Protein AF-0000000072194974 (afdb_homodimer)

Structure (mmCIF, N/CA/C/O backbone):
data_AF-0000000072194974-model_v1
#
loop_
_entity.id
_entity.type
_entity.pdbx_description
1 polymer 'DNA-binding response regulator'
#
loop_
_atom_site.group_PDB
_atom_site.id
_atom_site.type_symbol
_atom_site.label_atom_id
_atom_site.label_alt_id
_atom_site.label_comp_id
_atom_site.label_asym_id
_atom_site.label_entity_id
_atom_site.label_seq_id
_atom_site.pdbx_PDB_ins_code
_atom_site.Cartn_x
_atom_site.Cartn_y
_atom_site.Cartn_z
_atom_site.occupancy
_atom_site.B_iso_or_equiv
_atom_site.auth_seq_id
_atom_site.auth_comp_id
_atom_site.auth_asym_id
_atom_site.auth_atom_id
_atom_site.pdbx_PDB_model_num
ATOM 1 N N . MET A 1 1 ? 20.5 -13.117 0.712 1 22.41 1 MET A N 1
ATOM 2 C CA . MET A 1 1 ? 19.344 -14.008 0.724 1 22.41 1 MET A CA 1
ATOM 3 C C . MET A 1 1 ? 18.344 -13.586 1.796 1 22.41 1 MET A C 1
ATOM 5 O O . MET A 1 1 ? 18.609 -13.719 2.99 1 22.41 1 MET A O 1
ATOM 9 N N . SER A 1 2 ? 17.797 -12.367 1.697 1 29.44 2 SER A N 1
ATOM 10 C CA . SER A 1 2 ? 17.031 -11.672 2.727 1 29.44 2 SER A CA 1
ATOM 11 C C . SER A 1 2 ? 15.977 -12.594 3.34 1 29.44 2 SER A C 1
ATOM 13 O O . SER A 1 2 ? 15.008 -12.969 2.674 1 29.44 2 SER A O 1
ATOM 15 N N . ILE A 1 3 ? 16.422 -13.438 4.211 1 28.09 3 ILE A N 1
ATOM 16 C CA . ILE A 1 3 ? 15.602 -14.414 4.926 1 28.09 3 ILE A CA 1
ATOM 17 C C . ILE A 1 3 ? 14.445 -13.703 5.625 1 28.09 3 ILE A C 1
ATOM 19 O O . ILE A 1 3 ? 14.656 -12.906 6.539 1 28.09 3 ILE A O 1
ATOM 23 N N . ILE A 1 4 ? 13.453 -13.227 4.945 1 37.66 4 ILE A N 1
ATOM 24 C CA . ILE A 1 4 ? 12.219 -12.844 5.621 1 37.66 4 ILE A CA 1
ATOM 25 C C . ILE A 1 4 ? 11.906 -13.844 6.734 1 37.66 4 ILE A C 1
ATOM 27 O O . ILE A 1 4 ? 11.734 -15.039 6.477 1 37.66 4 ILE A O 1
ATOM 31 N N . THR A 1 5 ? 12.453 -13.742 7.793 1 41.94 5 THR A N 1
ATOM 32 C CA . THR A 1 5 ? 12.07 -14.609 8.906 1 41.94 5 THR A CA 1
ATOM 33 C C . THR A 1 5 ? 10.555 -14.797 8.953 1 41.94 5 THR A C 1
ATOM 35 O O . THR A 1 5 ? 9.812 -13.82 9.047 1 41.94 5 THR A O 1
ATOM 38 N N . SER A 1 6 ? 10.047 -15.781 8.195 1 52.16 6 SER A N 1
ATOM 39 C CA . SER A 1 6 ? 8.758 -16.438 8.031 1 52.16 6 SER A CA 1
ATOM 40 C C . SER A 1 6 ? 8.023 -16.547 9.367 1 52.16 6 SER A C 1
ATOM 42 O O . SER A 1 6 ? 6.977 -17.188 9.453 1 52.16 6 SER A O 1
ATOM 44 N N . ASN A 1 7 ? 8.469 -15.984 10.461 1 57.88 7 ASN A N 1
ATOM 45 C CA . ASN A 1 7 ? 7.996 -16.422 11.773 1 57.88 7 ASN A CA 1
ATOM 46 C C . ASN A 1 7 ? 6.641 -15.805 12.117 1 57.88 7 ASN A C 1
ATOM 48 O O . ASN A 1 7 ? 5.988 -16.234 13.07 1 57.88 7 ASN A O 1
ATOM 52 N N . ASN A 1 8 ? 5.973 -15.266 11.102 1 79 8 ASN A N 1
ATOM 53 C CA . ASN A 1 8 ? 4.723 -14.758 11.664 1 79 8 ASN A CA 1
ATOM 54 C C . ASN A 1 8 ? 3.59 -14.812 10.641 1 79 8 ASN A C 1
ATOM 56 O O . ASN A 1 8 ? 2.66 -14.008 10.703 1 79 8 ASN A O 1
ATOM 60 N N . ILE A 1 9 ? 3.686 -15.906 9.828 1 90.94 9 ILE A N 1
ATOM 61 C CA . ILE A 1 9 ? 2.609 -16.031 8.852 1 90.94 9 ILE A CA 1
ATOM 62 C C . ILE A 1 9 ? 1.551 -17 9.375 1 90.94 9 ILE A C 1
ATOM 64 O O . ILE A 1 9 ? 1.873 -18.109 9.805 1 90.94 9 ILE A O 1
ATOM 68 N N . THR A 1 10 ? 0.331 -16.609 9.438 1 94 10 THR A N 1
ATOM 69 C CA . THR A 1 10 ? -0.804 -17.453 9.773 1 94 10 THR A CA 1
ATOM 70 C C . THR A 1 10 ? -1.493 -17.969 8.516 1 94 10 THR A C 1
ATOM 72 O O . THR A 1 10 ? -1.952 -17.172 7.688 1 94 10 THR A O 1
ATOM 75 N N . VAL A 1 11 ? -1.578 -19.312 8.414 1 96.56 11 VAL A N 1
ATOM 76 C CA . VAL A 1 11 ? -2.172 -19.938 7.238 1 96.56 11 VAL A CA 1
ATOM 77 C C . VAL A 1 11 ? -3.436 -20.703 7.637 1 96.56 11 VAL A C 1
ATOM 79 O O . VAL A 1 11 ? -3.418 -21.484 8.586 1 96.56 11 VAL A O 1
ATOM 82 N N . LEU A 1 12 ? -4.527 -20.375 6.953 1 96.69 12 LEU A N 1
ATOM 83 C CA . LEU A 1 12 ? -5.734 -21.188 7.09 1 96.69 12 LEU A CA 1
ATOM 84 C C . LEU A 1 12 ? -5.809 -22.25 5.992 1 96.69 12 LEU A C 1
ATOM 86 O O . LEU A 1 12 ? -5.855 -21.906 4.805 1 96.69 12 LEU A O 1
ATOM 90 N N . VAL A 1 13 ? -5.75 -23.484 6.418 1 95.88 13 VAL A N 1
ATOM 91 C CA . VAL A 1 13 ? -5.848 -24.594 5.48 1 95.88 13 VAL A CA 1
ATOM 92 C C . VAL A 1 13 ? -7.258 -25.188 5.516 1 95.88 13 VAL A C 1
ATOM 94 O O . VAL A 1 13 ? -7.719 -25.641 6.562 1 95.88 13 VAL A O 1
ATOM 97 N N . VAL A 1 14 ? -7.91 -25.141 4.344 1 96.06 14 VAL A N 1
ATOM 98 C CA . VAL A 1 14 ? -9.273 -25.641 4.227 1 96.06 14 VAL A CA 1
ATOM 99 C C . VAL A 1 14 ? -9.297 -26.875 3.328 1 96.06 14 VAL A C 1
ATOM 101 O O . VAL A 1 14 ? -9.117 -26.766 2.111 1 96.06 14 VAL A O 1
ATOM 104 N N . ASP A 1 15 ? -9.508 -27.969 3.877 1 94 15 ASP A N 1
ATOM 105 C CA . ASP A 1 15 ? -9.492 -29.25 3.184 1 94 15 ASP A CA 1
ATOM 106 C C . ASP A 1 15 ? -10.312 -30.297 3.941 1 94 15 ASP A C 1
ATOM 108 O O . ASP A 1 15 ? -10.164 -30.453 5.156 1 94 15 ASP A O 1
ATOM 112 N N . ASP A 1 16 ? -11.102 -31.016 3.219 1 91.5 16 ASP A N 1
ATOM 113 C CA . ASP A 1 16 ? -11.969 -31.969 3.908 1 91.5 16 ASP A CA 1
ATOM 114 C C . ASP A 1 16 ? -11.258 -33.312 4.125 1 91.5 16 ASP A C 1
ATOM 116 O O . ASP A 1 16 ? -11.789 -34.188 4.793 1 91.5 16 ASP A O 1
ATOM 120 N N . SER A 1 17 ? -10.078 -33.5 3.539 1 88.38 17 SER A N 1
ATOM 121 C CA . SER A 1 17 ? -9.32 -34.75 3.699 1 88.38 17 SER A CA 1
ATOM 122 C C . SER A 1 17 ? -8.242 -34.594 4.766 1 88.38 17 SER A C 1
ATOM 124 O O . SER A 1 17 ? -7.258 -33.875 4.566 1 88.38 17 SER A O 1
ATOM 126 N N . PRO A 1 18 ? -8.266 -35.312 5.809 1 79.19 18 PRO A N 1
ATOM 127 C CA . PRO A 1 18 ? -7.262 -35.25 6.875 1 79.19 18 PRO A CA 1
ATOM 128 C C . PRO A 1 18 ? -5.859 -35.594 6.395 1 79.19 18 PRO A C 1
ATOM 130 O O . PRO A 1 18 ? -4.871 -35.062 6.906 1 79.19 18 PRO A O 1
ATOM 133 N N . GLU A 1 19 ? -5.766 -36.5 5.449 1 79.19 19 GLU A N 1
ATOM 134 C CA . GLU A 1 19 ? -4.465 -36.938 4.953 1 79.19 19 GLU A CA 1
ATOM 135 C C . GLU A 1 19 ? -3.711 -35.812 4.281 1 79.19 19 GLU A C 1
ATOM 137 O O . GLU A 1 19 ? -2.506 -35.656 4.484 1 79.19 19 GLU A O 1
ATOM 142 N N . SER A 1 20 ? -4.414 -35.094 3.463 1 77.25 20 SER A N 1
ATOM 143 C CA . SER A 1 20 ? -3.816 -33.938 2.793 1 77.25 20 SER A CA 1
ATOM 144 C C . SER A 1 20 ? -3.309 -32.938 3.803 1 77.25 20 SER A C 1
ATOM 146 O O . SER A 1 20 ? -2.24 -32.344 3.615 1 77.25 20 SER A O 1
ATOM 148 N N . LEU A 1 21 ? -3.898 -32.875 4.859 1 76 21 LEU A N 1
ATOM 149 C CA . LEU A 1 21 ? -3.629 -31.875 5.895 1 76 21 LEU A CA 1
ATOM 150 C C . LEU A 1 21 ? -2.379 -32.25 6.684 1 76 21 LEU A C 1
ATOM 152 O O . LEU A 1 21 ? -1.576 -31.375 7.023 1 76 21 LEU A O 1
ATOM 156 N N . SER A 1 22 ? -2.186 -33.5 6.844 1 81.19 22 SER A N 1
ATOM 157 C CA . SER A 1 22 ? -1.102 -33.969 7.711 1 81.19 22 SER A CA 1
ATOM 158 C C . SER A 1 22 ? 0.26 -33.656 7.098 1 81.19 22 SER A C 1
ATOM 160 O O . SER A 1 22 ? 1.145 -33.125 7.77 1 81.19 22 SER A O 1
ATOM 162 N N . MET A 1 23 ? 0.432 -34 5.805 1 81.88 23 MET A N 1
ATOM 163 C CA . MET A 1 23 ? 1.71 -33.812 5.133 1 81.88 23 MET A CA 1
ATOM 164 C C . MET A 1 23 ? 2.039 -32.312 5.039 1 81.88 23 MET A C 1
ATOM 166 O O . MET A 1 23 ? 3.162 -31.906 5.336 1 81.88 23 MET A O 1
ATOM 170 N N . LEU A 1 24 ? 1.142 -31.547 4.738 1 87.31 24 LEU A N 1
ATOM 171 C CA . LEU A 1 24 ? 1.344 -30.109 4.586 1 87.31 24 LEU A CA 1
ATOM 172 C C . LEU A 1 24 ? 1.593 -29.453 5.941 1 87.31 24 LEU A C 1
ATOM 174 O O . LEU A 1 24 ? 2.455 -28.578 6.062 1 87.31 24 LEU A O 1
ATOM 178 N N . ASN A 1 25 ? 0.87 -29.938 6.93 1 86.44 25 ASN A N 1
ATOM 179 C CA . ASN A 1 25 ? 0.972 -29.375 8.273 1 86.44 25 ASN A CA 1
ATOM 180 C C . ASN A 1 25 ? 2.383 -29.531 8.836 1 86.44 25 ASN A C 1
ATOM 182 O O . ASN A 1 25 ? 2.916 -28.594 9.438 1 86.44 25 ASN A O 1
ATOM 186 N N . ALA A 1 26 ? 2.986 -30.641 8.617 1 87.69 26 ALA A N 1
ATOM 187 C CA . ALA A 1 26 ? 4.336 -30.875 9.117 1 87.69 26 ALA A CA 1
ATOM 188 C C . ALA A 1 26 ? 5.332 -29.906 8.5 1 87.69 26 ALA A C 1
ATOM 190 O O . ALA A 1 26 ? 6.145 -29.297 9.211 1 87.69 26 ALA A O 1
ATOM 191 N N . THR A 1 27 ? 5.234 -29.75 7.234 1 90.69 27 THR A N 1
ATOM 192 C CA . THR A 1 27 ? 6.137 -28.859 6.508 1 90.69 27 THR A CA 1
ATOM 193 C C . THR A 1 27 ? 5.941 -27.406 6.941 1 90.69 27 THR A C 1
ATOM 195 O O . THR A 1 27 ? 6.91 -26.688 7.191 1 90.69 27 THR A O 1
ATOM 198 N N . LEU A 1 28 ? 4.719 -26.969 7.102 1 92.81 28 LEU A N 1
ATOM 199 C CA . LEU A 1 28 ? 4.402 -25.594 7.445 1 92.81 28 LEU A CA 1
ATOM 200 C C . LEU A 1 28 ? 4.82 -25.281 8.883 1 92.81 28 LEU A C 1
ATOM 202 O O . LEU A 1 28 ? 5.375 -24.219 9.148 1 92.81 28 LEU A O 1
ATOM 206 N N . ASN A 1 29 ? 4.617 -26.219 9.742 1 89.75 29 ASN A N 1
ATOM 207 C CA . ASN A 1 29 ? 5.02 -26.047 11.133 1 89.75 29 ASN A CA 1
ATOM 208 C C . ASN A 1 29 ? 6.539 -25.969 11.273 1 89.75 29 ASN A C 1
ATOM 210 O O . ASN A 1 29 ? 7.055 -25.141 12.031 1 89.75 29 ASN A O 1
ATOM 214 N N . GLN A 1 30 ? 7.16 -26.781 10.586 1 91.31 30 GLN A N 1
ATOM 215 C CA . GLN A 1 30 ? 8.617 -26.781 10.625 1 91.31 30 GLN A CA 1
ATOM 216 C C . GLN A 1 30 ? 9.188 -25.453 10.125 1 91.31 30 GLN A C 1
ATOM 218 O O . GLN A 1 30 ? 10.234 -25.016 10.586 1 91.31 30 GLN A O 1
ATOM 223 N N . ALA A 1 31 ? 8.453 -24.875 9.227 1 91.94 31 ALA A N 1
ATOM 224 C CA . ALA A 1 31 ? 8.898 -23.594 8.656 1 91.94 31 ALA A CA 1
ATOM 225 C C . ALA A 1 31 ? 8.539 -22.438 9.578 1 91.94 31 ALA A C 1
ATOM 227 O O . ALA A 1 31 ? 8.844 -21.281 9.273 1 91.94 31 ALA A O 1
ATOM 228 N N . GLY A 1 32 ? 7.844 -22.688 10.672 1 91.44 32 GLY A N 1
ATOM 229 C CA . GLY A 1 32 ? 7.555 -21.672 11.672 1 91.44 32 GLY A CA 1
ATOM 230 C C . GLY A 1 32 ? 6.238 -20.953 11.43 1 91.44 32 GLY A C 1
ATOM 231 O O . GLY A 1 32 ? 5.988 -19.906 12.023 1 91.44 32 GLY A O 1
ATOM 232 N N . LEU A 1 33 ? 5.391 -21.453 10.602 1 93.75 33 LEU A N 1
ATOM 233 C CA . LEU A 1 33 ? 4.098 -20.844 10.328 1 93.75 33 LEU A CA 1
ATOM 234 C C . LEU A 1 33 ? 3.045 -21.328 11.32 1 93.75 33 LEU A C 1
ATOM 236 O O . LEU A 1 33 ? 3.16 -22.438 11.859 1 93.75 33 LEU A O 1
ATOM 240 N N . THR A 1 34 ? 2.125 -20.469 11.633 1 93.25 34 THR A N 1
ATOM 241 C CA . THR A 1 34 ? 0.949 -20.859 12.391 1 93.25 34 THR A CA 1
ATOM 242 C C . THR A 1 34 ? -0.146 -21.391 11.469 1 93.25 34 THR A C 1
ATOM 244 O O . THR A 1 34 ? -0.562 -20.688 10.539 1 93.25 34 THR A O 1
ATOM 247 N N . VAL A 1 35 ? -0.602 -22.625 11.805 1 94.5 35 VAL A N 1
ATOM 248 C CA . VAL A 1 35 ? -1.541 -23.25 10.891 1 94.5 35 VAL A CA 1
ATOM 249 C C . VAL A 1 35 ? -2.9 -23.406 11.562 1 94.5 35 VAL A C 1
ATOM 251 O O . VAL A 1 35 ? -2.994 -23.969 12.664 1 94.5 35 VAL A O 1
ATOM 254 N N . LEU A 1 36 ? -3.902 -22.844 10.914 1 94.5 36 LEU A N 1
ATOM 255 C CA . LEU A 1 36 ? -5.297 -23.109 11.25 1 94.5 36 LEU A CA 1
ATOM 256 C C . LEU A 1 36 ? -5.93 -24.078 10.266 1 94.5 36 LEU A C 1
ATOM 258 O O . LEU A 1 36 ? -5.637 -24.031 9.07 1 94.5 36 LEU A O 1
ATOM 262 N N . VAL A 1 37 ? -6.805 -24.906 10.812 1 94 37 VAL A N 1
ATOM 263 C CA . VAL A 1 37 ? -7.371 -25.938 9.953 1 94 37 VAL A CA 1
ATOM 264 C C . VAL A 1 37 ? -8.898 -25.844 9.969 1 94 37 VAL A C 1
ATOM 266 O O . VAL A 1 37 ? -9.5 -25.656 11.023 1 94 37 VAL A O 1
ATOM 269 N N . ALA A 1 38 ? -9.445 -25.891 8.812 1 94.5 38 ALA A N 1
ATOM 270 C CA . ALA A 1 38 ? -10.891 -26.047 8.609 1 94.5 38 ALA A CA 1
ATOM 271 C C . ALA A 1 38 ? -11.203 -27.25 7.742 1 94.5 38 ALA A C 1
ATOM 273 O O . ALA A 1 38 ? -10.555 -27.469 6.711 1 94.5 38 ALA A O 1
ATOM 274 N N . LEU A 1 39 ? -12.258 -27.984 8.07 1 94 39 LEU A N 1
ATOM 275 C CA . LEU A 1 39 ? -12.562 -29.219 7.375 1 94 39 LEU A CA 1
ATOM 276 C C . LEU A 1 39 ? -13.617 -29 6.297 1 94 39 LEU A C 1
ATOM 278 O O . LEU A 1 39 ? -13.938 -29.922 5.539 1 94 39 LEU A O 1
ATOM 282 N N . ASN A 1 40 ? -14.164 -27.875 6.246 1 95 40 ASN A N 1
ATOM 283 C CA . ASN A 1 40 ? -15.117 -27.484 5.207 1 95 40 ASN A CA 1
ATOM 284 C C . ASN A 1 40 ? -15.234 -25.969 5.078 1 95 40 ASN A C 1
ATOM 286 O O . ASN A 1 40 ? -14.648 -25.234 5.867 1 95 40 ASN A O 1
ATOM 290 N N . GLY A 1 41 ? -15.953 -25.531 4.059 1 96.31 41 GLY A N 1
ATOM 291 C CA . GLY A 1 41 ? -16.094 -24.125 3.771 1 96.31 41 GLY A CA 1
ATOM 292 C C . GLY A 1 41 ? -16.766 -23.344 4.891 1 96.31 41 GLY A C 1
ATOM 293 O O . GLY A 1 41 ? -16.359 -22.234 5.211 1 96.31 41 GLY A O 1
ATOM 294 N N . VAL A 1 42 ? -17.75 -23.953 5.508 1 96.31 42 VAL A N 1
ATOM 295 C CA . VAL A 1 42 ? -18.5 -23.297 6.566 1 96.31 42 VAL A CA 1
ATOM 296 C C . VAL A 1 42 ? -17.594 -23.047 7.77 1 96.31 42 VAL A C 1
ATOM 298 O O . VAL A 1 42 ? -17.609 -21.953 8.344 1 96.31 42 VAL A O 1
ATOM 301 N N . GLN A 1 43 ? -16.844 -23.969 8.109 1 95.75 43 GLN A N 1
ATOM 302 C CA . GLN A 1 43 ? -15.906 -23.812 9.211 1 95.75 43 GLN A CA 1
ATOM 303 C C . GLN A 1 43 ? -14.891 -22.719 8.914 1 95.75 43 GLN A C 1
ATOM 305 O O . GLN A 1 43 ? -14.531 -21.938 9.797 1 95.75 43 GLN A O 1
ATOM 310 N N . ALA A 1 44 ? -14.422 -22.719 7.68 1 97.06 44 ALA A N 1
ATOM 311 C CA . ALA A 1 44 ? -13.477 -21.688 7.262 1 97.06 44 ALA A CA 1
ATOM 312 C C . ALA A 1 44 ? -14.062 -20.297 7.453 1 97.06 44 ALA A C 1
ATOM 314 O O . ALA A 1 44 ? -13.398 -19.406 7.988 1 97.06 44 ALA A O 1
ATOM 315 N N . LEU A 1 45 ? -15.312 -20.094 7.07 1 96.31 45 LEU A N 1
ATOM 316 C CA . LEU A 1 45 ? -15.992 -18.812 7.18 1 96.31 45 LEU A CA 1
ATOM 317 C C . LEU A 1 45 ? -16.156 -18.406 8.641 1 96.31 45 LEU A C 1
ATOM 319 O O . LEU A 1 45 ? -16.047 -17.234 8.984 1 96.31 45 LEU A O 1
ATOM 323 N N . THR A 1 46 ? -16.359 -19.391 9.492 1 95.94 46 THR A N 1
ATOM 324 C CA . THR A 1 46 ? -16.5 -19.125 10.914 1 95.94 46 THR A CA 1
ATOM 325 C C . THR A 1 46 ? -15.172 -18.688 11.516 1 95.94 46 THR A C 1
ATOM 327 O O . THR A 1 46 ? -15.125 -17.75 12.312 1 95.94 46 THR A O 1
ATOM 330 N N . ILE A 1 47 ? -14.125 -19.297 11.102 1 95.75 47 ILE A N 1
ATOM 331 C CA . ILE A 1 47 ? -12.797 -19.031 11.633 1 95.75 47 ILE A CA 1
ATOM 332 C C . ILE A 1 47 ? -12.383 -17.609 11.266 1 95.75 47 ILE A C 1
ATOM 334 O O . ILE A 1 47 ? -11.859 -16.859 12.102 1 95.75 47 ILE A O 1
ATOM 338 N N . VAL A 1 48 ? -12.656 -17.141 10.055 1 93.94 48 VAL A N 1
ATOM 339 C CA . VAL A 1 48 ? -12.148 -15.875 9.562 1 93.94 48 VAL A CA 1
ATOM 340 C C . VAL A 1 48 ? -12.922 -14.719 10.195 1 93.94 48 VAL A C 1
ATOM 342 O O . VAL A 1 48 ? -12.508 -13.562 10.117 1 93.94 48 VAL A O 1
ATOM 345 N N . GLU A 1 49 ? -14.031 -14.992 10.773 1 87.31 49 GLU A N 1
ATOM 346 C CA . GLU A 1 49 ? -14.766 -13.992 11.539 1 87.31 49 GLU A CA 1
ATOM 347 C C . GLU A 1 49 ? -14.016 -13.617 12.812 1 87.31 49 GLU A C 1
ATOM 349 O O . GLU A 1 49 ? -14.18 -12.516 13.344 1 87.31 49 GLU A O 1
ATOM 354 N N . LYS A 1 50 ? -13.188 -14.508 13.258 1 89.25 50 LYS A N 1
ATOM 355 C CA . LYS A 1 50 ? -12.508 -14.312 14.531 1 89.25 50 LYS A CA 1
ATOM 356 C C . LYS A 1 50 ? -11.031 -14 14.328 1 89.25 50 LYS A C 1
ATOM 358 O O . LYS A 1 50 ? -10.422 -13.281 15.125 1 89.25 50 LYS A O 1
ATOM 363 N N . VAL A 1 51 ? -10.461 -14.625 13.32 1 89.81 51 VAL A N 1
ATOM 364 C CA . VAL A 1 51 ? -9.031 -14.484 13.062 1 89.81 51 VAL A CA 1
ATOM 365 C C . VAL A 1 51 ? -8.797 -14.148 11.594 1 89.81 51 VAL A C 1
ATOM 367 O O . VAL A 1 51 ? -9.43 -14.734 10.711 1 89.81 51 VAL A O 1
ATOM 370 N N . GLN A 1 52 ? -7.953 -13.25 11.375 1 88.25 52 GLN A N 1
ATOM 371 C CA . GLN A 1 52 ? -7.598 -12.914 10 1 88.25 52 GLN A CA 1
ATOM 372 C C . GLN A 1 52 ? -6.305 -13.609 9.586 1 88.25 52 GLN A C 1
ATOM 374 O O . GLN A 1 52 ? -5.211 -13.188 9.977 1 88.25 52 GLN A O 1
ATOM 379 N N . PRO A 1 53 ? -6.402 -14.617 8.773 1 95.06 53 PRO A N 1
ATOM 380 C CA . PRO A 1 53 ? -5.176 -15.266 8.305 1 95.06 53 PRO A CA 1
ATOM 381 C C . PRO A 1 53 ? -4.426 -14.43 7.273 1 95.06 53 PRO A C 1
ATOM 383 O O . PRO A 1 53 ? -5.012 -13.547 6.645 1 95.06 53 PRO A O 1
ATOM 386 N N . ASP A 1 54 ? -3.146 -14.75 7.078 1 93.31 54 ASP A N 1
ATOM 387 C CA . ASP A 1 54 ? -2.33 -14.062 6.082 1 93.31 54 ASP A CA 1
ATOM 388 C C . ASP A 1 54 ? -2.543 -14.656 4.691 1 93.31 54 ASP A C 1
ATOM 390 O O . ASP A 1 54 ? -2.398 -13.961 3.686 1 93.31 54 ASP A O 1
ATOM 394 N N . VAL A 1 55 ? -2.809 -15.914 4.699 1 96.75 55 VAL A N 1
ATOM 395 C CA . VAL A 1 55 ? -3.031 -16.641 3.457 1 96.75 55 VAL A CA 1
ATOM 396 C C . VAL A 1 55 ? -3.961 -17.828 3.711 1 96.75 55 VAL A C 1
ATOM 398 O O . VAL A 1 55 ? -3.99 -18.375 4.816 1 96.75 55 VAL A O 1
ATOM 401 N N . ILE A 1 56 ? -4.738 -18.156 2.68 1 97.62 56 ILE A N 1
ATOM 402 C CA . ILE A 1 56 ? -5.66 -19.281 2.787 1 97.62 56 ILE A CA 1
ATOM 403 C C . ILE A 1 56 ? -5.34 -20.312 1.712 1 97.62 56 ILE A C 1
ATOM 405 O O . ILE A 1 56 ? -5.203 -19.969 0.534 1 97.62 56 ILE A O 1
ATOM 409 N N . LEU A 1 57 ? -5.125 -21.562 2.123 1 97.06 57 LEU A N 1
ATOM 410 C CA . LEU A 1 57 ? -5.09 -22.703 1.219 1 97.06 57 LEU A CA 1
ATOM 411 C C . LEU A 1 57 ? -6.457 -23.375 1.146 1 97.06 57 LEU A C 1
ATOM 413 O O . LEU A 1 57 ? -7 -23.797 2.17 1 97.06 57 LEU A O 1
ATOM 417 N N . LEU A 1 58 ? -6.941 -23.5 -0.071 1 97.5 58 LEU A N 1
ATOM 418 C CA . LEU A 1 58 ? -8.344 -23.891 -0.2 1 97.5 58 LEU A CA 1
ATOM 419 C C . LEU A 1 58 ? -8.492 -25.031 -1.201 1 97.5 58 LEU A C 1
ATOM 421 O O . LEU A 1 58 ? -8.125 -24.891 -2.371 1 97.5 58 LEU A O 1
ATOM 425 N N . ASP A 1 59 ? -9.023 -26.141 -0.787 1 96.38 59 ASP A N 1
ATOM 426 C CA . ASP A 1 59 ? -9.406 -27.219 -1.696 1 96.38 59 ASP A CA 1
ATOM 427 C C . ASP A 1 59 ? -10.664 -26.859 -2.48 1 96.38 59 ASP A C 1
ATOM 429 O O . ASP A 1 59 ? -11.57 -26.203 -1.949 1 96.38 59 ASP A O 1
ATOM 433 N N . ALA A 1 60 ? -10.719 -27.359 -3.686 1 95.75 60 ALA A N 1
ATOM 434 C CA . ALA A 1 60 ? -11.859 -27.031 -4.543 1 95.75 60 ALA A CA 1
ATOM 435 C C . ALA A 1 60 ? -13.008 -28.016 -4.312 1 95.75 60 ALA A C 1
ATOM 437 O O . ALA A 1 60 ? -14.18 -27.641 -4.43 1 95.75 60 ALA A O 1
ATOM 438 N N . ILE A 1 61 ? -12.625 -29.25 -4.074 1 94.69 61 ILE A N 1
ATOM 439 C CA . ILE A 1 61 ? -13.633 -30.297 -3.945 1 94.69 61 ILE A CA 1
ATOM 440 C C . ILE A 1 61 ? -13.914 -30.562 -2.469 1 94.69 61 ILE A C 1
ATOM 442 O O . ILE A 1 61 ? -13.125 -31.203 -1.785 1 94.69 61 ILE A O 1
ATOM 446 N N . MET A 1 62 ? -14.977 -30.047 -1.969 1 93.81 62 MET A N 1
ATOM 447 C CA . MET A 1 62 ? -15.453 -30.25 -0.603 1 93.81 62 MET A CA 1
ATOM 448 C C . MET A 1 62 ? -16.969 -30.438 -0.571 1 93.81 62 MET A C 1
ATOM 450 O O . MET A 1 62 ? -17.672 -29.906 -1.426 1 93.81 62 MET A O 1
ATOM 454 N N . PRO A 1 63 ? -17.438 -31.188 0.375 1 91.12 63 PRO A N 1
ATOM 455 C CA . PRO A 1 63 ? -18.875 -31.406 0.47 1 91.12 63 PRO A CA 1
ATOM 456 C C . PRO A 1 63 ? -19.641 -30.141 0.889 1 91.12 63 PRO A C 1
ATOM 458 O O . PRO A 1 63 ? -19.062 -29.25 1.512 1 91.12 63 PRO A O 1
ATOM 461 N N . GLU A 1 64 ? -21 -30.031 0.507 1 90.44 64 GLU A N 1
ATOM 462 C CA . GLU A 1 64 ? -21.953 -28.984 0.874 1 90.44 64 GLU A CA 1
ATOM 463 C C . GLU A 1 64 ? -21.625 -27.672 0.151 1 90.44 64 GLU A C 1
ATOM 465 O O . GLU A 1 64 ? -22.328 -27.281 -0.779 1 90.44 64 GLU A O 1
ATOM 470 N N . MET A 1 65 ? -20.469 -27.078 0.542 1 93.81 65 MET A N 1
ATOM 471 C CA . MET A 1 65 ? -19.969 -25.875 -0.11 1 93.81 65 MET A CA 1
ATOM 472 C C . MET A 1 65 ? -18.578 -26.109 -0.702 1 93.81 65 MET A C 1
ATOM 474 O O . MET A 1 65 ? -17.625 -26.359 0.032 1 93.81 65 MET A O 1
ATOM 478 N N . ASP A 1 66 ? -18.578 -25.984 -1.994 1 95.38 66 ASP A N 1
ATOM 479 C CA . ASP A 1 66 ? -17.312 -26.328 -2.627 1 95.38 66 ASP A CA 1
ATOM 480 C C . ASP A 1 66 ? -16.297 -25.188 -2.49 1 95.38 66 ASP A C 1
ATOM 482 O O . ASP A 1 66 ? -16.625 -24.125 -1.965 1 95.38 66 ASP A O 1
ATOM 486 N N . GLY A 1 67 ? -15.094 -25.469 -2.916 1 97.06 67 GLY A N 1
ATOM 487 C CA . GLY A 1 67 ? -14.016 -24.5 -2.736 1 97.06 67 GLY A CA 1
ATOM 488 C C . GLY A 1 67 ? -14.242 -23.203 -3.486 1 97.06 67 GLY A C 1
ATOM 489 O O . GLY A 1 67 ? -13.828 -22.141 -3.027 1 97.06 67 GLY A O 1
ATOM 490 N N . PHE A 1 68 ? -14.906 -23.234 -4.633 1 97.75 68 PHE A N 1
ATOM 491 C CA . PHE A 1 68 ? -15.133 -22.047 -5.438 1 97.75 68 PHE A CA 1
ATOM 492 C C . PHE A 1 68 ? -16.141 -21.125 -4.758 1 97.75 68 PHE A C 1
ATOM 494 O O . PHE A 1 68 ? -15.898 -19.922 -4.633 1 97.75 68 PHE A O 1
ATOM 501 N N . ASP A 1 69 ? -17.172 -21.688 -4.305 1 97.12 69 ASP A N 1
ATOM 502 C CA . ASP A 1 69 ? -18.172 -20.922 -3.572 1 97.12 69 ASP A CA 1
ATOM 503 C C . ASP A 1 69 ? -17.594 -20.375 -2.268 1 97.12 69 ASP A C 1
ATOM 505 O O . ASP A 1 69 ? -17.859 -19.234 -1.893 1 97.12 69 ASP A O 1
ATOM 509 N N . THR A 1 70 ? -16.844 -21.234 -1.65 1 97.75 70 THR A N 1
ATOM 510 C CA . THR A 1 70 ? -16.172 -20.797 -0.425 1 97.75 70 THR A CA 1
ATOM 511 C C . THR A 1 70 ? -15.258 -19.609 -0.692 1 97.75 70 THR A C 1
ATOM 513 O O . THR A 1 70 ? -15.25 -18.641 0.074 1 97.75 70 THR A O 1
ATOM 516 N N . CYS A 1 71 ? -14.555 -19.625 -1.763 1 97.69 71 CYS A N 1
ATOM 517 C CA . CYS A 1 71 ? -13.625 -18.578 -2.141 1 97.69 71 CYS A CA 1
ATOM 518 C C . CYS A 1 71 ? -14.352 -17.25 -2.342 1 97.69 71 CYS A C 1
ATOM 520 O O . CYS A 1 71 ? -13.906 -16.203 -1.854 1 97.69 71 CYS A O 1
ATOM 522 N N . ILE A 1 72 ? -15.445 -17.312 -2.998 1 95.75 72 ILE A N 1
ATOM 523 C CA . ILE A 1 72 ? -16.234 -16.125 -3.268 1 95.75 72 ILE A CA 1
ATOM 524 C C . ILE A 1 72 ? -16.656 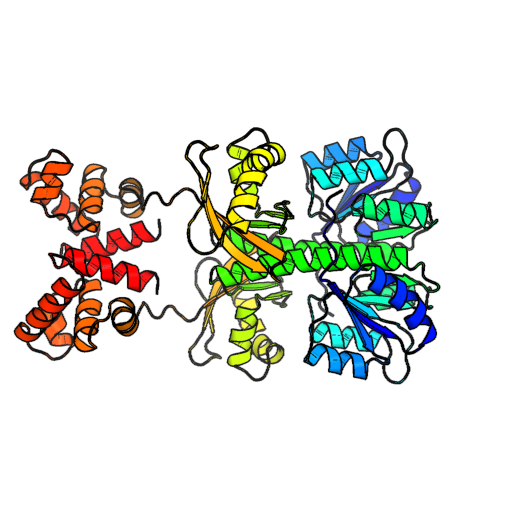-15.477 -1.95 1 95.75 72 ILE A C 1
ATOM 526 O O . ILE A 1 72 ? -16.5 -14.266 -1.771 1 95.75 72 ILE A O 1
ATOM 530 N N . ARG A 1 73 ? -17.078 -16.234 -1.062 1 94.62 73 ARG A N 1
ATOM 531 C CA . ARG A 1 73 ? -17.547 -15.727 0.227 1 94.62 73 ARG A CA 1
ATOM 532 C C . ARG A 1 73 ? -16.375 -15.211 1.064 1 94.62 73 ARG A C 1
ATOM 534 O O . ARG A 1 73 ? -16.5 -14.188 1.741 1 94.62 73 ARG A O 1
ATOM 541 N N . LEU A 1 74 ? -15.305 -15.93 1.047 1 95.06 74 LEU A N 1
ATOM 542 C CA . LEU A 1 74 ? -14.117 -15.516 1.788 1 95.06 74 LEU A CA 1
ATOM 543 C C . LEU A 1 74 ? -13.617 -14.156 1.295 1 95.06 74 LEU A C 1
ATOM 545 O O . LEU A 1 74 ? -13.227 -13.305 2.096 1 95.06 74 LEU A O 1
ATOM 549 N N . LYS A 1 75 ? -13.664 -13.969 -0.02 1 90.69 75 LYS A N 1
ATOM 550 C CA . LYS A 1 75 ? -13.164 -12.742 -0.621 1 90.69 75 LYS A CA 1
ATOM 551 C C . LYS A 1 75 ? -14.055 -11.555 -0.266 1 90.69 75 LYS A C 1
ATOM 553 O O . LYS A 1 75 ? -13.578 -10.414 -0.177 1 90.69 75 LYS A O 1
ATOM 558 N N . GLU A 1 76 ? -15.258 -11.82 -0.025 1 83.31 76 GLU A N 1
ATOM 559 C CA . GLU A 1 76 ? -16.156 -10.773 0.446 1 83.31 76 GLU A CA 1
ATOM 560 C C . GLU A 1 76 ? -15.766 -10.297 1.844 1 83.31 76 GLU A C 1
ATOM 562 O O . GLU A 1 76 ? -15.844 -9.109 2.145 1 83.31 76 GLU A O 1
ATOM 567 N N . LEU A 1 77 ? -15.336 -11.25 2.641 1 82.81 77 LEU A N 1
ATOM 568 C CA . LEU A 1 77 ? -15 -10.961 4.031 1 82.81 77 LEU A CA 1
ATOM 569 C C . LEU A 1 77 ? -13.562 -10.445 4.145 1 82.81 77 LEU A C 1
ATOM 571 O O . LEU A 1 77 ? -13.281 -9.57 4.965 1 82.81 77 LEU A O 1
ATOM 575 N N . LEU A 1 78 ? -12.703 -11.008 3.33 1 86.19 78 LEU A N 1
ATOM 576 C CA . LEU A 1 78 ? -11.273 -10.719 3.357 1 86.19 78 LEU A CA 1
ATOM 577 C C . LEU A 1 78 ? -10.758 -10.391 1.961 1 86.19 78 LEU A C 1
ATOM 579 O O . LEU A 1 78 ? -9.984 -11.156 1.386 1 86.19 78 LEU A O 1
ATOM 583 N N . PRO A 1 79 ? -11.055 -9.195 1.51 1 79.5 79 PRO A N 1
ATOM 584 C CA . PRO A 1 79 ? -10.758 -8.867 0.114 1 79.5 79 PRO A CA 1
ATOM 585 C C . PRO A 1 79 ? -9.258 -8.852 -0.182 1 79.5 79 PRO A C 1
ATOM 587 O O . PRO A 1 79 ? -8.852 -9.109 -1.317 1 79.5 79 PRO A O 1
ATOM 590 N N . SER A 1 80 ? -8.43 -8.656 0.761 1 82.94 80 SER A N 1
ATOM 591 C CA . SER A 1 80 ? -7.012 -8.461 0.497 1 82.94 80 SER A CA 1
ATOM 592 C C . SER A 1 80 ? -6.211 -9.719 0.819 1 82.94 80 SER A C 1
ATOM 594 O O . SER A 1 80 ? -5 -9.766 0.584 1 82.94 80 SER A O 1
ATOM 596 N N . THR A 1 81 ? -6.852 -10.703 1.383 1 91.81 81 THR A N 1
ATOM 597 C CA . THR A 1 81 ? -6.145 -11.922 1.761 1 91.81 81 THR A CA 1
ATOM 598 C C . THR A 1 81 ? -5.98 -12.844 0.557 1 91.81 81 THR A C 1
ATOM 600 O O . THR A 1 81 ? -6.957 -13.18 -0.117 1 91.81 81 THR A O 1
ATOM 603 N N . PRO A 1 82 ? -4.77 -13.242 0.281 1 96.62 82 PRO A N 1
ATOM 604 C CA . PRO A 1 82 ? -4.586 -14.164 -0.843 1 96.62 82 PRO A CA 1
ATOM 605 C C . PRO A 1 82 ? -5.152 -15.555 -0.565 1 96.62 82 PRO A C 1
ATOM 607 O O . PRO A 1 82 ? -4.988 -16.078 0.537 1 96.62 82 PRO A O 1
ATOM 610 N N . ILE A 1 83 ? -5.84 -16.094 -1.543 1 97.94 83 ILE A N 1
ATOM 611 C CA . ILE A 1 83 ? -6.383 -17.438 -1.481 1 97.94 83 ILE A CA 1
ATOM 612 C C . ILE A 1 83 ? -5.742 -18.312 -2.562 1 97.94 83 ILE A C 1
ATOM 614 O O . ILE A 1 83 ? -5.805 -17.984 -3.75 1 97.94 83 ILE A O 1
ATOM 618 N N . ILE A 1 84 ? -5.086 -19.375 -2.137 1 98 84 ILE A N 1
ATOM 619 C CA . ILE A 1 84 ? -4.426 -20.312 -3.039 1 98 84 ILE A CA 1
ATOM 620 C C . ILE A 1 84 ? -5.234 -21.594 -3.121 1 98 84 ILE A C 1
ATOM 622 O O . ILE A 1 84 ? -5.402 -22.297 -2.119 1 98 84 ILE A O 1
ATOM 626 N N . PHE A 1 85 ? -5.703 -21.938 -4.309 1 97.69 85 PHE A N 1
ATOM 627 C CA . PHE A 1 85 ? -6.371 -23.219 -4.484 1 97.69 85 PHE A CA 1
ATOM 628 C C . PHE A 1 85 ? -5.359 -24.359 -4.457 1 97.69 85 PHE A C 1
ATOM 630 O O . PHE A 1 85 ? -4.273 -24.25 -5.031 1 97.69 85 PHE A O 1
ATOM 637 N N . MET A 1 86 ? -5.645 -25.359 -3.779 1 94.69 86 MET A N 1
ATOM 638 C CA . MET A 1 86 ? -4.891 -26.609 -3.744 1 94.69 86 MET A CA 1
ATOM 639 C C . MET A 1 86 ? -5.816 -27.812 -3.938 1 94.69 86 MET A C 1
ATOM 641 O O . MET A 1 86 ? -6.516 -28.219 -3.008 1 94.69 86 MET A O 1
ATOM 645 N N . THR A 1 87 ? -5.797 -28.375 -5.129 1 92.94 87 THR A N 1
ATOM 646 C CA . THR A 1 87 ? -6.875 -29.297 -5.465 1 92.94 87 THR A CA 1
ATOM 647 C C . THR A 1 87 ? -6.414 -30.312 -6.508 1 92.94 87 THR A C 1
ATOM 649 O O . THR A 1 87 ? -5.367 -30.125 -7.137 1 92.94 87 THR A O 1
ATOM 652 N N . GLY A 1 88 ? -7.168 -31.375 -6.672 1 91.44 88 GLY A N 1
ATOM 653 C CA . GLY A 1 88 ? -6.891 -32.406 -7.66 1 91.44 88 GLY A CA 1
ATOM 654 C C . GLY A 1 88 ? -7.434 -32.062 -9.039 1 91.44 88 GLY A C 1
ATOM 655 O O . GLY A 1 88 ? -7.129 -32.75 -10.016 1 91.44 88 GLY A O 1
ATOM 656 N N . LEU A 1 89 ? -8.219 -31.062 -9.172 1 92 89 LEU A N 1
ATOM 657 C CA . LEU A 1 89 ? -8.789 -30.656 -10.445 1 92 89 LEU A CA 1
ATOM 658 C C . LEU A 1 89 ? -7.742 -29.953 -11.305 1 92 89 LEU A C 1
ATOM 660 O O . LEU A 1 89 ? -7.305 -28.844 -10.977 1 92 89 LEU A O 1
ATOM 664 N N . ASN A 1 90 ? -7.352 -30.469 -12.359 1 90.19 90 ASN A N 1
ATOM 665 C CA . ASN A 1 90 ? -6.211 -29.938 -13.094 1 90.19 90 ASN A CA 1
ATOM 666 C C . ASN A 1 90 ? -6.621 -29.438 -14.477 1 90.19 90 ASN A C 1
ATOM 668 O O . ASN A 1 90 ? -5.789 -28.906 -15.227 1 90.19 90 ASN A O 1
ATOM 672 N N . ASP A 1 91 ? -7.875 -29.562 -14.828 1 92.94 91 ASP A N 1
ATOM 673 C CA . ASP A 1 91 ? -8.273 -29.094 -16.156 1 92.94 91 ASP A CA 1
ATOM 674 C C . ASP A 1 91 ? -8.375 -27.562 -16.172 1 92.94 91 ASP A C 1
ATOM 676 O O . ASP A 1 91 ? -8.633 -26.938 -15.141 1 92.94 91 ASP A O 1
ATOM 680 N N . SER A 1 92 ? -8.141 -26.984 -17.312 1 92.75 92 SER A N 1
ATOM 681 C CA . SER A 1 92 ? -8.055 -25.547 -17.5 1 92.75 92 SER A CA 1
ATOM 682 C C . SER A 1 92 ? -9.344 -24.859 -17.062 1 92.75 92 SER A C 1
ATOM 684 O O . SER A 1 92 ? -9.312 -23.734 -16.547 1 92.75 92 SER A O 1
ATOM 686 N N . LYS A 1 93 ? -10.453 -25.453 -17.281 1 94.69 93 LYS A N 1
ATOM 687 C CA . LYS A 1 93 ? -11.742 -24.891 -16.891 1 94.69 93 LYS A CA 1
ATOM 688 C C . LYS A 1 93 ? -11.797 -24.625 -15.391 1 94.69 93 LYS A C 1
ATOM 690 O O . LYS A 1 93 ? -12.281 -23.578 -14.961 1 94.69 93 LYS A O 1
ATOM 695 N N . HIS A 1 94 ? -11.297 -25.547 -14.656 1 95.19 94 HIS A N 1
ATOM 696 C CA . HIS A 1 94 ? -11.312 -25.406 -13.203 1 95.19 94 HIS A CA 1
ATOM 697 C C . HIS A 1 94 ? -10.273 -24.391 -12.742 1 95.19 94 HIS A C 1
ATOM 699 O O . HIS A 1 94 ? -10.516 -23.641 -11.797 1 95.19 94 HIS A O 1
ATOM 705 N N . VAL A 1 95 ? -9.141 -24.391 -13.391 1 95 95 VAL A N 1
ATOM 706 C CA . VAL A 1 95 ? -8.125 -23.375 -13.094 1 95 95 VAL A CA 1
ATOM 707 C C . VAL A 1 95 ? -8.695 -21.984 -13.305 1 95 95 VAL A C 1
ATOM 709 O O . VAL A 1 95 ? -8.562 -21.109 -12.438 1 95 95 VAL A O 1
ATOM 712 N N . MET A 1 96 ? -9.375 -21.797 -14.398 1 95.44 96 MET A N 1
ATOM 713 C CA . MET A 1 96 ? -9.984 -20.516 -14.711 1 95.44 96 MET A CA 1
ATOM 714 C C . MET A 1 96 ? -11.055 -20.141 -13.695 1 95.44 96 MET A C 1
ATOM 716 O O . MET A 1 96 ? -11.125 -19 -13.25 1 95.44 96 MET A O 1
ATOM 720 N N . ARG A 1 97 ? -11.805 -21.109 -13.32 1 96.44 97 ARG A N 1
ATOM 721 C CA . ARG A 1 97 ? -12.836 -20.875 -12.32 1 96.44 97 ARG A CA 1
ATOM 722 C C . ARG A 1 97 ? -12.219 -20.453 -10.984 1 96.44 97 ARG A C 1
ATOM 724 O O . ARG A 1 97 ? -12.773 -19.609 -10.273 1 96.44 97 ARG A O 1
ATOM 731 N N . GLY A 1 98 ? -11.102 -21.047 -10.656 1 97.06 98 GLY A N 1
ATOM 732 C CA . GLY A 1 98 ? -10.383 -20.688 -9.453 1 97.06 98 GLY A CA 1
ATOM 733 C C . GLY A 1 98 ? -10 -19.219 -9.406 1 97.06 98 GLY A C 1
ATOM 734 O O . GLY A 1 98 ? -10.266 -18.531 -8.422 1 97.06 98 GLY A O 1
ATOM 735 N N . PHE A 1 99 ? -9.516 -18.719 -10.477 1 95.62 99 PHE A N 1
ATOM 736 C CA . PHE A 1 99 ? -9.109 -17.312 -10.547 1 95.62 99 PHE A CA 1
ATOM 737 C C . PHE A 1 99 ? -10.32 -16.391 -10.617 1 95.62 99 PHE A C 1
ATOM 739 O O . PHE A 1 99 ? -10.328 -15.328 -9.992 1 95.62 99 PHE A O 1
ATOM 746 N N . GLU A 1 100 ? -11.328 -16.812 -11.266 1 94.69 100 GLU A N 1
ATOM 747 C CA . GLU A 1 100 ? -12.555 -16.016 -11.375 1 94.69 100 GLU A CA 1
ATOM 748 C C . GLU A 1 100 ? -13.25 -15.883 -10.023 1 94.69 100 GLU A C 1
ATOM 750 O O . GLU A 1 100 ? -13.93 -14.883 -9.773 1 94.69 100 GLU A O 1
ATOM 755 N N . SER A 1 101 ? -13.055 -16.891 -9.219 1 96.25 101 SER A N 1
ATOM 756 C CA . SER A 1 101 ? -13.68 -16.891 -7.898 1 96.25 101 SER A CA 1
ATOM 757 C C . SER A 1 101 ? -12.914 -15.984 -6.934 1 96.25 101 SER A C 1
ATOM 759 O O . SER A 1 101 ? -13.383 -15.711 -5.828 1 96.25 101 SER A O 1
ATOM 761 N N . GLY A 1 102 ? -11.758 -15.562 -7.297 1 94.5 102 GLY A N 1
ATOM 762 C CA . GLY A 1 102 ? -10.969 -14.68 -6.453 1 94.5 102 GLY A CA 1
ATOM 763 C C . GLY A 1 102 ? -9.641 -15.289 -6.039 1 94.5 102 GLY A C 1
ATOM 764 O O . GLY A 1 102 ? -8.883 -14.672 -5.281 1 94.5 102 GLY A O 1
ATOM 765 N N . GLY A 1 103 ? -9.297 -16.453 -6.551 1 96.75 103 GLY A N 1
ATOM 766 C CA . GLY A 1 103 ? -8.039 -17.109 -6.227 1 96.75 103 GLY A CA 1
ATOM 767 C C . GLY A 1 103 ? -6.828 -16.344 -6.738 1 96.75 103 GLY A C 1
ATOM 768 O O . GLY A 1 103 ? -6.859 -15.789 -7.84 1 96.75 103 GLY A O 1
ATOM 769 N N . THR A 1 104 ? -5.793 -16.406 -5.969 1 96.5 104 THR A N 1
ATOM 770 C CA . THR A 1 104 ? -4.562 -15.719 -6.348 1 96.5 104 THR A CA 1
ATOM 771 C C . THR A 1 104 ? -3.578 -16.688 -6.996 1 96.5 104 THR A C 1
ATOM 773 O O . THR A 1 104 ? -2.65 -16.266 -7.688 1 96.5 104 THR A O 1
ATOM 776 N N . ASP A 1 105 ? -3.742 -17.875 -6.68 1 97.5 105 ASP A N 1
ATOM 777 C CA . ASP A 1 105 ? -2.885 -18.953 -7.176 1 97.5 105 ASP A CA 1
ATOM 778 C C . ASP A 1 105 ? -3.637 -20.281 -7.234 1 97.5 105 ASP A C 1
ATOM 780 O O . ASP A 1 105 ? -4.75 -20.391 -6.719 1 97.5 105 ASP A O 1
ATOM 784 N N . TYR A 1 106 ? -3.074 -21.219 -7.949 1 96.56 106 TYR A N 1
ATOM 785 C CA . TYR A 1 106 ? -3.709 -22.5 -8.172 1 96.56 106 TYR A CA 1
ATOM 786 C C . TYR A 1 106 ? -2.672 -23.625 -8.227 1 96.56 106 TYR A C 1
ATOM 788 O O . TYR A 1 106 ? -1.812 -23.625 -9.117 1 96.56 106 TYR A O 1
ATOM 796 N N . ILE A 1 107 ? -2.775 -24.531 -7.281 1 94.31 107 ILE A N 1
ATOM 797 C CA . ILE A 1 107 ? -1.839 -25.656 -7.18 1 94.31 107 ILE A CA 1
ATOM 798 C C . ILE A 1 107 ? -2.582 -26.969 -7.371 1 94.31 107 ILE A C 1
ATOM 800 O O . ILE A 1 107 ? -3.613 -27.203 -6.734 1 94.31 107 ILE A O 1
ATOM 804 N N . THR A 1 108 ? -2.027 -27.828 -8.18 1 92.94 108 THR A N 1
ATOM 805 C CA . THR A 1 108 ? -2.66 -29.125 -8.422 1 92.94 108 THR A CA 1
ATOM 806 C C . THR A 1 108 ? -2.053 -30.203 -7.535 1 92.94 108 THR A C 1
ATOM 808 O O . THR A 1 108 ? -0.833 -30.266 -7.367 1 92.94 108 THR A O 1
ATOM 811 N N . LYS A 1 109 ? -2.924 -31 -6.918 1 90.56 109 LYS A N 1
ATOM 812 C CA . LYS A 1 109 ? -2.492 -32.188 -6.172 1 90.56 109 LYS A CA 1
ATOM 813 C C . LYS A 1 109 ? -2.086 -33.312 -7.109 1 90.56 109 LYS A C 1
ATOM 815 O O . LYS A 1 109 ? -2.678 -33.469 -8.18 1 90.56 109 LYS A O 1
ATOM 820 N N . PRO A 1 110 ? -1.113 -34.156 -6.652 1 90.88 110 PRO A N 1
ATOM 821 C CA . PRO A 1 110 ? -0.319 -34.125 -5.422 1 90.88 110 PRO A CA 1
ATOM 822 C C . PRO A 1 110 ? 0.652 -32.938 -5.383 1 90.88 110 PRO A C 1
ATOM 824 O O . PRO A 1 110 ? 1.114 -32.469 -6.43 1 90.88 110 PRO A O 1
ATOM 827 N N . VAL A 1 111 ? 0.89 -32.531 -4.176 1 90.62 111 VAL A N 1
ATOM 828 C CA . VAL A 1 111 ? 1.673 -31.297 -4.055 1 90.62 111 VAL A CA 1
ATOM 829 C C . VAL A 1 111 ? 3.051 -31.609 -3.482 1 90.62 111 VAL A C 1
ATOM 831 O O . VAL A 1 111 ? 3.232 -32.656 -2.824 1 90.62 111 VAL A O 1
ATOM 834 N N . VAL A 1 112 ? 4.004 -30.828 -3.883 1 92.12 112 VAL A N 1
ATOM 835 C CA . VAL A 1 112 ? 5.301 -30.781 -3.217 1 92.12 112 VAL A CA 1
ATOM 836 C C . VAL A 1 112 ? 5.277 -29.75 -2.096 1 92.12 112 VAL A C 1
ATOM 838 O O . VAL A 1 112 ? 5.195 -28.547 -2.354 1 92.12 112 VAL A O 1
ATOM 841 N N . PRO A 1 113 ? 5.422 -30.172 -0.883 1 92.94 113 PRO A N 1
ATOM 842 C CA . PRO A 1 113 ? 5.223 -29.281 0.262 1 92.94 113 PRO A CA 1
ATOM 843 C C . PRO A 1 113 ? 6.109 -28.031 0.202 1 92.94 113 PRO A C 1
ATOM 845 O O . PRO A 1 113 ? 5.648 -26.922 0.495 1 92.94 113 PRO A O 1
ATOM 848 N N . ASP A 1 114 ? 7.301 -28.156 -0.25 1 93.62 114 ASP A N 1
ATOM 849 C CA . ASP A 1 114 ? 8.219 -27.031 -0.318 1 93.62 114 ASP A CA 1
ATOM 850 C C . ASP A 1 114 ? 7.746 -26 -1.338 1 93.62 114 ASP A C 1
ATOM 852 O O . ASP A 1 114 ? 7.953 -24.797 -1.157 1 93.62 114 ASP A O 1
ATOM 856 N N . GLU A 1 115 ? 7.141 -26.484 -2.383 1 94.31 115 GLU A N 1
ATOM 857 C CA . GLU A 1 115 ? 6.594 -25.562 -3.381 1 94.31 115 GLU A CA 1
ATOM 858 C C . GLU A 1 115 ? 5.402 -24.797 -2.824 1 94.31 115 GLU A C 1
ATOM 860 O O . GLU A 1 115 ? 5.25 -23.594 -3.096 1 94.31 115 GLU A O 1
ATOM 865 N N . VAL A 1 116 ? 4.613 -25.484 -2.068 1 95.5 116 VAL A N 1
ATOM 866 C CA . VAL A 1 116 ? 3.467 -24.844 -1.434 1 95.5 116 VAL A CA 1
ATOM 867 C C . VAL A 1 116 ? 3.947 -23.766 -0.463 1 95.5 116 VAL A C 1
ATOM 869 O O . VAL A 1 116 ? 3.43 -22.641 -0.462 1 95.5 116 VAL A O 1
ATOM 872 N N . LEU A 1 117 ? 4.934 -24.125 0.283 1 95.12 117 LEU A N 1
ATOM 873 C CA . LEU A 1 117 ? 5.508 -23.188 1.244 1 95.12 117 LEU A CA 1
ATOM 874 C C . LEU A 1 117 ? 6.035 -21.938 0.541 1 95.12 117 LEU A C 1
ATOM 876 O O . LEU A 1 117 ? 5.809 -20.812 0.999 1 95.12 117 LEU A O 1
ATOM 880 N N . ALA A 1 118 ? 6.73 -22.109 -0.527 1 94.88 118 ALA A N 1
ATOM 881 C CA . ALA A 1 118 ? 7.273 -20.984 -1.287 1 94.88 118 ALA A CA 1
ATOM 882 C C . ALA A 1 118 ? 6.16 -20.062 -1.766 1 94.88 118 ALA A C 1
ATOM 884 O O . ALA A 1 118 ? 6.281 -18.828 -1.678 1 94.88 118 ALA A O 1
ATOM 885 N N . ARG A 1 119 ? 5.102 -20.641 -2.238 1 96.44 119 ARG A N 1
ATOM 886 C CA . ARG A 1 119 ? 3.971 -19.859 -2.738 1 96.44 119 ARG A CA 1
ATOM 887 C C . ARG A 1 119 ? 3.277 -19.109 -1.605 1 96.44 119 ARG A C 1
ATOM 889 O O . ARG A 1 119 ? 2.914 -17.953 -1.759 1 96.44 119 ARG A O 1
ATOM 896 N N . ILE A 1 120 ? 3.17 -19.766 -0.489 1 96.06 120 ILE A N 1
ATOM 897 C CA . ILE A 1 120 ? 2.592 -19.125 0.692 1 96.06 120 ILE A CA 1
ATOM 898 C C . ILE A 1 120 ? 3.41 -17.891 1.069 1 96.06 120 ILE A C 1
ATOM 900 O O . ILE A 1 120 ? 2.854 -16.812 1.285 1 96.06 120 ILE A O 1
ATOM 904 N N . LYS A 1 121 ? 4.68 -18.062 1.079 1 93.62 121 LYS A N 1
ATOM 905 C CA . LYS A 1 121 ? 5.566 -16.969 1.488 1 93.62 121 LYS A CA 1
ATOM 906 C C . LYS A 1 121 ? 5.48 -15.797 0.517 1 93.62 121 LYS A C 1
ATOM 908 O O . LYS A 1 121 ? 5.359 -14.641 0.936 1 93.62 121 LYS A O 1
ATOM 913 N N . VAL A 1 122 ? 5.457 -16.062 -0.714 1 93.56 122 VAL A N 1
ATOM 914 C CA . VAL A 1 122 ? 5.457 -15.031 -1.742 1 93.56 122 VAL A CA 1
ATOM 915 C C . VAL A 1 122 ? 4.152 -14.242 -1.683 1 93.56 122 VAL A C 1
ATOM 917 O O . VAL A 1 122 ? 4.164 -13.008 -1.688 1 93.56 122 VAL A O 1
ATOM 920 N N . HIS A 1 123 ? 3.041 -14.953 -1.627 1 94.94 123 HIS A N 1
ATOM 921 C CA . HIS A 1 123 ? 1.741 -14.289 -1.644 1 94.94 123 HIS A CA 1
ATOM 922 C C . HIS A 1 123 ? 1.488 -13.539 -0.341 1 94.94 123 HIS A C 1
ATOM 924 O O . HIS A 1 123 ? 0.879 -12.469 -0.346 1 94.94 123 HIS A O 1
ATOM 930 N N . SER A 1 124 ? 1.95 -14.125 0.75 1 92.69 124 SER A N 1
ATOM 931 C CA . SER A 1 124 ? 1.833 -13.438 2.031 1 92.69 124 SER A CA 1
ATOM 932 C C . SER A 1 124 ? 2.645 -12.148 2.045 1 92.69 124 SER A C 1
ATOM 934 O O . SER A 1 124 ? 2.18 -11.125 2.541 1 92.69 124 SER A O 1
ATOM 936 N N . GLN A 1 125 ? 3.803 -12.242 1.522 1 88.38 125 GLN A N 1
ATOM 937 C CA . GLN A 1 125 ? 4.672 -11.07 1.477 1 88.38 125 GLN A CA 1
ATOM 938 C C . GLN A 1 125 ? 4.07 -9.977 0.601 1 88.38 125 GLN A C 1
ATOM 940 O O . GLN A 1 125 ? 4.082 -8.797 0.974 1 88.38 125 GLN A O 1
ATOM 945 N N . SER A 1 126 ? 3.594 -10.344 -0.523 1 89.5 126 SER A N 1
ATOM 946 C CA . SER A 1 126 ? 2.977 -9.383 -1.433 1 89.5 126 SER A CA 1
ATOM 947 C C . SER A 1 126 ? 1.797 -8.68 -0.773 1 89.5 126 SER A C 1
ATOM 949 O O . SER A 1 126 ? 1.671 -7.453 -0.861 1 89.5 126 SER A O 1
ATOM 951 N N . ALA A 1 127 ? 0.957 -9.422 -0.133 1 90.06 127 ALA A N 1
ATOM 952 C CA . ALA A 1 127 ? -0.199 -8.852 0.556 1 90.06 127 ALA A CA 1
ATOM 953 C C . ALA A 1 127 ? 0.237 -7.918 1.678 1 90.06 127 ALA A C 1
ATOM 955 O O . ALA A 1 127 ? -0.387 -6.879 1.904 1 90.06 127 ALA A O 1
ATOM 956 N N . ARG A 1 128 ? 1.271 -8.289 2.309 1 87.5 128 ARG A N 1
ATOM 957 C CA . ARG A 1 128 ? 1.766 -7.508 3.434 1 87.5 128 ARG A CA 1
ATOM 958 C C . ARG A 1 128 ? 2.271 -6.145 2.973 1 87.5 128 ARG A C 1
ATOM 960 O O . ARG A 1 128 ? 2.15 -5.152 3.697 1 87.5 128 ARG A O 1
ATOM 967 N N . LEU A 1 129 ? 2.838 -6.094 1.808 1 87.5 129 LEU A N 1
ATOM 968 C CA . LEU A 1 129 ? 3.318 -4.824 1.278 1 87.5 129 LEU A CA 1
ATOM 969 C C . LEU A 1 129 ? 2.174 -3.82 1.154 1 87.5 129 LEU A C 1
ATOM 971 O O . LEU A 1 129 ? 2.307 -2.666 1.568 1 87.5 129 LEU A O 1
ATOM 975 N N . ALA A 1 130 ? 1.098 -4.273 0.63 1 89.12 130 ALA A N 1
ATOM 976 C CA . ALA A 1 130 ? -0.07 -3.408 0.485 1 89.12 130 ALA A CA 1
ATOM 977 C C . ALA A 1 130 ? -0.626 -3.004 1.848 1 89.12 130 ALA A C 1
ATOM 979 O O . ALA A 1 130 ? -0.909 -1.827 2.086 1 89.12 130 ALA A O 1
ATOM 980 N N . LYS A 1 131 ? -0.686 -3.951 2.725 1 89 131 LYS A N 1
ATOM 981 C CA . LYS A 1 131 ? -1.257 -3.707 4.047 1 89 131 LYS A CA 1
ATOM 982 C C . LYS A 1 131 ? -0.385 -2.748 4.852 1 89 131 LYS A C 1
ATOM 984 O O . LYS A 1 131 ? -0.9 -1.897 5.582 1 89 131 LYS A O 1
ATOM 989 N N . SER A 1 132 ? 0.893 -2.92 4.746 1 88.94 132 SER A N 1
ATOM 990 C CA . SER A 1 132 ? 1.803 -2.045 5.48 1 88.94 132 SER A CA 1
ATOM 991 C C . SER A 1 132 ? 1.694 -0.603 4.996 1 88.94 132 SER A C 1
ATOM 993 O O . SER A 1 132 ? 1.728 0.331 5.801 1 88.94 132 SER A O 1
ATOM 995 N N . ALA A 1 133 ? 1.559 -0.443 3.742 1 90.62 133 ALA A N 1
ATOM 996 C CA . ALA A 1 133 ? 1.382 0.901 3.199 1 90.62 133 ALA A CA 1
ATOM 997 C C . ALA A 1 133 ? 0.065 1.514 3.668 1 90.62 133 ALA A C 1
ATOM 999 O O . ALA A 1 133 ? 0.008 2.701 3.996 1 90.62 133 ALA A O 1
ATOM 1000 N N . GLN A 1 134 ? -0.901 0.734 3.672 1 90.75 134 GLN A N 1
ATOM 1001 C CA . GLN A 1 134 ? -2.197 1.194 4.156 1 90.75 134 GLN A CA 1
ATOM 1002 C C . GLN A 1 134 ? -2.133 1.561 5.637 1 90.75 134 GLN A C 1
ATOM 1004 O O . GLN A 1 134 ? -2.729 2.553 6.062 1 90.75 134 GLN A O 1
ATOM 1009 N N . ALA A 1 135 ? -1.436 0.811 6.355 1 86.94 135 ALA A N 1
ATOM 1010 C CA . ALA A 1 135 ? -1.245 1.103 7.773 1 86.94 135 ALA A CA 1
ATOM 1011 C C . ALA A 1 135 ? -0.513 2.428 7.965 1 86.94 135 ALA A C 1
ATOM 1013 O O . ALA A 1 135 ? -0.828 3.189 8.883 1 86.94 135 ALA A O 1
ATOM 1014 N N . ALA A 1 136 ? 0.4 2.652 7.152 1 88.88 136 ALA A N 1
ATOM 1015 C CA . ALA A 1 136 ? 1.129 3.916 7.203 1 88.88 136 ALA A CA 1
ATOM 1016 C C . ALA A 1 136 ? 0.193 5.098 6.969 1 88.88 136 ALA A C 1
ATOM 1018 O O . ALA A 1 136 ? 0.335 6.145 7.605 1 88.88 136 ALA A O 1
ATOM 1019 N N . LEU A 1 137 ? -0.646 4.93 6.082 1 90.12 137 LEU A N 1
ATOM 1020 C CA . LEU A 1 137 ? -1.633 5.969 5.816 1 90.12 137 LEU A CA 1
ATOM 1021 C C . LEU A 1 137 ? -2.484 6.242 7.051 1 90.12 137 LEU A C 1
ATOM 1023 O O . LEU A 1 137 ? -2.699 7.398 7.422 1 90.12 137 LEU A O 1
ATOM 1027 N N . ASP A 1 138 ? -2.918 5.223 7.695 1 86.56 138 ASP A N 1
ATOM 1028 C CA . ASP A 1 138 ? -3.707 5.355 8.914 1 86.56 138 ASP A CA 1
ATOM 1029 C C . ASP A 1 138 ? -2.914 6.074 10.008 1 86.56 138 ASP A C 1
ATOM 1031 O O . ASP A 1 138 ? -3.447 6.938 10.703 1 86.56 138 ASP A O 1
ATOM 1035 N N . TYR A 1 139 ? -1.692 5.656 10.102 1 81.12 139 TYR A N 1
ATOM 1036 C CA . TYR A 1 139 ? -0.823 6.273 11.102 1 81.12 139 TYR A CA 1
ATOM 1037 C C . TYR A 1 139 ? -0.676 7.77 10.844 1 81.12 139 TYR A C 1
ATOM 1039 O O . TYR A 1 139 ? -0.583 8.555 11.789 1 81.12 139 TYR A O 1
ATOM 1047 N N . ALA A 1 140 ? -0.709 8.102 9.633 1 81.38 140 ALA A N 1
ATOM 1048 C CA . ALA A 1 140 ? -0.571 9.508 9.25 1 81.38 140 ALA A CA 1
ATOM 1049 C C . ALA A 1 140 ? -1.908 10.234 9.344 1 81.38 140 ALA A C 1
ATOM 1051 O O . ALA A 1 140 ? -2.02 11.398 8.945 1 81.38 140 ALA A O 1
ATOM 1052 N N . GLY A 1 141 ? -2.914 9.562 9.734 1 82.62 141 GLY A N 1
ATOM 1053 C CA . GLY A 1 141 ? -4.23 10.164 9.883 1 82.62 141 GLY A CA 1
ATOM 1054 C C . GLY A 1 141 ? -4.977 10.297 8.562 1 82.62 141 GLY A C 1
ATOM 1055 O O . GLY A 1 141 ? -5.902 11.102 8.453 1 82.62 141 GLY A O 1
ATOM 1056 N N . GLN A 1 142 ? -4.473 9.633 7.648 1 84.06 142 GLN A N 1
ATOM 1057 C CA . GLN A 1 142 ? -5.102 9.656 6.332 1 84.06 142 GLN A CA 1
ATOM 1058 C C . GLN A 1 142 ? -6.047 8.469 6.156 1 84.06 142 GLN A C 1
ATOM 1060 O O . GLN A 1 142 ? -5.602 7.344 5.902 1 84.06 142 GLN A O 1
ATOM 1065 N N . TYR A 1 143 ? -7.316 8.727 6.277 1 90.25 143 TYR A N 1
ATOM 1066 C CA . TYR A 1 143 ? -8.312 7.695 6.02 1 90.25 143 TYR A CA 1
ATOM 1067 C C . TYR A 1 143 ? -8.68 7.645 4.543 1 90.25 143 TYR A C 1
ATOM 1069 O O . TYR A 1 143 ? -9.453 8.477 4.062 1 90.25 143 TYR A O 1
ATOM 1077 N N . ILE A 1 144 ? -8.172 6.668 3.885 1 92.25 144 ILE A N 1
ATOM 1078 C CA . ILE A 1 144 ? -8.203 6.691 2.426 1 92.25 144 ILE A CA 1
ATOM 1079 C C . ILE A 1 144 ? -8.977 5.48 1.905 1 92.25 144 ILE A C 1
ATOM 1081 O O . ILE A 1 144 ? -8.852 4.379 2.441 1 92.25 144 ILE A O 1
ATOM 1085 N N . PHE A 1 145 ? -9.703 5.703 0.81 1 90.94 145 PHE A N 1
ATOM 1086 C CA . PHE A 1 145 ? -10.305 4.684 -0.044 1 90.94 145 PHE A CA 1
ATOM 1087 C C . PHE A 1 145 ? -9.719 4.742 -1.45 1 90.94 145 PHE A C 1
ATOM 1089 O O . PHE A 1 145 ? -9.508 5.828 -1.996 1 90.94 145 PHE A O 1
ATOM 1096 N N . CYS A 1 146 ? -9.422 3.598 -1.904 1 91.06 146 CYS A N 1
ATOM 1097 C CA . CYS A 1 146 ? -9.07 3.504 -3.316 1 91.06 146 CYS A CA 1
ATOM 1098 C C . CYS A 1 146 ? -10.242 2.986 -4.141 1 91.06 146 CYS A C 1
ATOM 1100 O O . CYS A 1 146 ? -10.805 1.937 -3.834 1 91.06 146 CYS A O 1
ATOM 1102 N N . VAL A 1 147 ? -10.547 3.791 -5.195 1 88.38 147 VAL A N 1
ATOM 1103 C CA . VAL A 1 147 ? -11.727 3.473 -5.992 1 88.38 147 VAL A CA 1
ATOM 1104 C C . VAL A 1 147 ? -11.359 3.447 -7.473 1 88.38 147 VAL A C 1
ATOM 1106 O O . VAL A 1 147 ? -10.562 4.266 -7.934 1 88.38 147 VAL A O 1
ATOM 1109 N N . SER A 1 148 ? -11.953 2.432 -8.172 1 81.69 148 SER A N 1
ATOM 1110 C CA . SER A 1 148 ? -11.758 2.371 -9.617 1 81.69 148 SER A CA 1
ATOM 1111 C C . SER A 1 148 ? -12.492 3.504 -10.32 1 81.69 148 SER A C 1
ATOM 1113 O O . SER A 1 148 ? -13.273 4.23 -9.695 1 81.69 148 SER A O 1
ATOM 1115 N N . SER A 1 149 ? -12.195 3.604 -11.617 1 71.56 149 SER A N 1
ATOM 1116 C CA . SER A 1 149 ? -12.812 4.656 -12.414 1 71.56 149 SER A CA 1
ATOM 1117 C C . SER A 1 149 ? -14.336 4.531 -12.406 1 71.56 149 SER A C 1
ATOM 1119 O O . SER A 1 149 ? -15.047 5.531 -12.531 1 71.56 149 SER A O 1
ATOM 1121 N N . ASN A 1 150 ? -14.812 3.285 -12.18 1 72.19 150 ASN A N 1
ATOM 1122 C CA . ASN A 1 150 ? -16.25 3.053 -12.172 1 72.19 150 ASN A CA 1
ATOM 1123 C C . ASN A 1 150 ? -16.828 3.15 -10.766 1 72.19 150 ASN A C 1
ATOM 1125 O O . ASN A 1 150 ? -18.016 2.883 -10.555 1 72.19 150 ASN A O 1
ATOM 1129 N N . GLY A 1 151 ? -16 3.463 -9.852 1 74 151 GLY A N 1
ATOM 1130 C CA . GLY A 1 151 ? -16.469 3.693 -8.492 1 74 151 GLY A CA 1
ATOM 1131 C C . GLY A 1 151 ? -16.406 2.449 -7.625 1 74 151 GLY A C 1
ATOM 1132 O O . GLY A 1 151 ? -16.875 2.459 -6.484 1 74 151 GLY A O 1
ATOM 1133 N N . ASN A 1 152 ? -15.875 1.408 -8.094 1 80.81 152 ASN A N 1
ATOM 1134 C CA . ASN A 1 152 ? -15.75 0.197 -7.285 1 80.81 152 ASN A CA 1
ATOM 1135 C C . ASN A 1 152 ? -14.633 0.318 -6.254 1 80.81 152 ASN A C 1
ATOM 1137 O O . ASN A 1 152 ? -13.562 0.844 -6.555 1 80.81 152 ASN A O 1
ATOM 1141 N N . LEU A 1 153 ? -15 -0.192 -5.09 1 85.31 153 LEU A N 1
ATOM 1142 C CA . LEU A 1 153 ? -14.023 -0.156 -4.008 1 85.31 153 LEU A CA 1
ATOM 1143 C C . LEU A 1 153 ? -12.93 -1.192 -4.227 1 85.31 153 LEU A C 1
ATOM 1145 O O . LEU A 1 153 ? -13.219 -2.373 -4.438 1 85.31 153 LEU A O 1
ATOM 1149 N N . GLU A 1 154 ? -11.734 -0.734 -4.18 1 84.38 154 GLU A N 1
ATOM 1150 C CA . GLU A 1 154 ? -10.609 -1.652 -4.348 1 84.38 154 GLU A CA 1
ATOM 1151 C C . GLU A 1 154 ? -9.961 -1.98 -3.006 1 84.38 154 GLU A C 1
ATOM 1153 O O . GLU A 1 154 ? -9.672 -3.145 -2.717 1 84.38 154 GLU A O 1
ATOM 1158 N N . TRP A 1 155 ? -9.695 -0.971 -2.285 1 86.19 155 TRP A N 1
ATOM 1159 C CA . TRP A 1 155 ? -9.211 -1.155 -0.922 1 86.19 155 TRP A CA 1
ATOM 1160 C C . TRP A 1 155 ? -9.516 0.067 -0.064 1 86.19 155 TRP A C 1
ATOM 1162 O O . TRP A 1 155 ? -9.938 1.104 -0.58 1 86.19 155 TRP A O 1
ATOM 1172 N N . ALA A 1 156 ? -9.383 -0.084 1.238 1 89.94 156 ALA A N 1
ATOM 1173 C CA . ALA A 1 156 ? -9.523 0.99 2.219 1 89.94 156 ALA A CA 1
ATOM 1174 C C . ALA A 1 156 ? -8.586 0.775 3.404 1 89.94 156 ALA A C 1
ATOM 1176 O O . ALA A 1 156 ? -8.289 -0.365 3.77 1 89.94 156 ALA A O 1
ATOM 1177 N N . THR A 1 157 ? -8.117 1.924 3.889 1 90.75 157 THR A N 1
ATOM 1178 C CA . THR A 1 157 ? -7.324 1.784 5.105 1 90.75 157 THR A CA 1
ATOM 1179 C C . THR A 1 157 ? -8.164 1.203 6.238 1 90.75 157 THR A C 1
ATOM 1181 O O . THR A 1 157 ? -9.391 1.375 6.258 1 90.75 157 THR A O 1
ATOM 1184 N N . PRO A 1 158 ? -7.484 0.474 7.125 1 84.81 158 PRO A N 1
ATOM 1185 C CA . PRO A 1 158 ? -8.234 -0.135 8.227 1 84.81 158 PRO A CA 1
ATOM 1186 C C . PRO A 1 158 ? -9.062 0.879 9.008 1 84.81 158 PRO A C 1
ATOM 1188 O O . PRO A 1 158 ? -10.234 0.627 9.305 1 84.81 158 PRO A O 1
ATOM 1191 N N . HIS A 1 159 ? -8.594 2.008 9.312 1 85.81 159 HIS A N 1
ATOM 1192 C CA . HIS A 1 159 ? -9.32 3.006 10.086 1 85.81 159 HIS A CA 1
ATOM 1193 C C . HIS A 1 159 ? -10.461 3.605 9.273 1 85.81 159 HIS A C 1
ATOM 1195 O O . HIS A 1 159 ? -11.516 3.941 9.828 1 85.81 159 HIS A O 1
ATOM 1201 N N . ALA A 1 160 ? -10.242 3.75 7.973 1 88.75 160 ALA A N 1
ATOM 1202 C CA . ALA A 1 160 ? -11.344 4.195 7.117 1 88.75 160 ALA A CA 1
ATOM 1203 C C . ALA A 1 160 ? -12.492 3.195 7.141 1 88.75 160 ALA A C 1
ATOM 1205 O O . ALA A 1 160 ? -13.664 3.588 7.215 1 88.75 160 ALA A O 1
ATOM 1206 N N . GLN A 1 161 ? -12.109 1.942 7.062 1 86.5 161 GLN A N 1
ATOM 1207 C CA . GLN A 1 161 ? -13.117 0.89 7.117 1 86.5 161 GLN A CA 1
ATOM 1208 C C . GLN A 1 161 ? -13.875 0.923 8.445 1 86.5 161 GLN A C 1
ATOM 1210 O O . GLN A 1 161 ? -15.102 0.806 8.469 1 86.5 161 GLN A O 1
ATOM 1215 N N . GLU A 1 162 ? -13.141 1.062 9.484 1 84.75 162 GLU A N 1
ATOM 1216 C CA . GLU A 1 162 ? -13.742 1.133 10.812 1 84.75 162 GLU A CA 1
ATOM 1217 C C . GLU A 1 162 ? -14.695 2.32 10.922 1 84.75 162 GLU A C 1
ATOM 1219 O O . GLU A 1 162 ? -15.789 2.195 11.469 1 84.75 162 GLU A O 1
ATOM 1224 N N . LEU A 1 163 ? -14.234 3.441 10.438 1 83.62 163 LEU A N 1
ATOM 1225 C CA . LEU A 1 163 ? -15.039 4.656 10.477 1 83.62 163 LEU A CA 1
ATOM 1226 C C . LEU A 1 163 ? -16.375 4.445 9.758 1 83.62 163 LEU A C 1
ATOM 1228 O O . LEU A 1 163 ? -17.438 4.75 10.312 1 83.62 163 LEU A O 1
ATOM 1232 N N . LEU A 1 164 ? -16.375 3.873 8.641 1 84.69 164 LEU A N 1
ATOM 1233 C CA . LEU A 1 164 ? -17.594 3.666 7.875 1 84.69 164 LEU A CA 1
ATOM 1234 C C . LEU A 1 164 ? -18.469 2.6 8.523 1 84.69 164 LEU A C 1
ATOM 1236 O O . LEU A 1 164 ? -19.703 2.705 8.508 1 84.69 164 LEU A O 1
ATOM 1240 N N . SER A 1 165 ? -17.781 1.566 8.992 1 82.62 165 SER A N 1
ATOM 1241 C CA . SER A 1 165 ? -18.531 0.493 9.641 1 82.62 165 SER A CA 1
ATOM 1242 C C . SER A 1 165 ? -19.266 1.001 10.875 1 82.62 165 SER A C 1
ATOM 1244 O O . SER A 1 165 ? -20.344 0.496 11.211 1 82.62 165 SER A O 1
ATOM 1246 N N . SER A 1 166 ? -18.688 1.945 11.531 1 82.75 166 SER A N 1
ATOM 1247 C CA . SER A 1 166 ? -19.297 2.496 12.734 1 82.75 166 SER A CA 1
ATOM 1248 C C . SER A 1 166 ? -20.516 3.346 12.398 1 82.75 166 SER A C 1
ATOM 1250 O O . SER A 1 166 ? -21.391 3.557 13.25 1 82.75 166 SER A O 1
ATOM 1252 N N . LEU A 1 167 ? -20.609 3.807 11.289 1 80.19 167 LEU A N 1
ATOM 1253 C CA . LEU A 1 167 ? -21.688 4.711 10.883 1 80.19 167 LEU A CA 1
ATOM 1254 C C . LEU A 1 167 ? -22.859 3.932 10.305 1 80.19 167 LEU A C 1
ATOM 1256 O O . LEU A 1 167 ? -23.922 4.496 10.078 1 80.19 167 LEU A O 1
ATOM 1260 N N . GLY A 1 168 ? -22.688 2.678 10.039 1 73.69 168 GLY A N 1
ATOM 1261 C CA . GLY A 1 168 ? -23.75 1.837 9.484 1 73.69 168 GLY A CA 1
ATOM 1262 C C . GLY A 1 168 ? -23.75 0.435 10.07 1 73.69 168 GLY A C 1
ATOM 1263 O O . GLY A 1 168 ? -23.188 0.196 11.141 1 73.69 168 GLY A O 1
ATOM 1264 N N . ASP A 1 169 ? -24.531 -0.365 9.406 1 70.81 169 ASP A N 1
ATOM 1265 C CA . ASP A 1 169 ? -24.688 -1.743 9.859 1 70.81 169 ASP A CA 1
ATOM 1266 C C . ASP A 1 169 ? -23.438 -2.568 9.555 1 70.81 169 ASP A C 1
ATOM 1268 O O . ASP A 1 169 ? -22.953 -3.318 10.406 1 70.81 169 ASP A O 1
ATOM 1272 N N . ASP A 1 170 ? -23 -2.484 8.32 1 79.31 170 ASP A N 1
ATOM 1273 C CA . ASP A 1 170 ? -21.734 -3.119 7.938 1 79.31 170 ASP A CA 1
ATOM 1274 C C . ASP A 1 170 ? -21.016 -2.303 6.863 1 79.31 170 ASP A C 1
ATOM 1276 O O . ASP A 1 170 ? -21.594 -1.381 6.289 1 79.31 170 ASP A O 1
ATOM 1280 N N . PHE A 1 171 ? -19.828 -2.607 6.746 1 81.31 171 PHE A N 1
ATOM 1281 C CA . PHE A 1 171 ? -18.969 -1.843 5.84 1 81.31 171 PHE A CA 1
ATOM 1282 C C . PHE A 1 171 ? -19.516 -1.89 4.418 1 81.31 171 PHE A C 1
ATOM 1284 O O . PHE A 1 171 ? -19.594 -0.861 3.74 1 81.31 171 PHE A O 1
ATOM 1291 N N . SER A 1 172 ? -19.922 -3.059 3.984 1 79.06 172 SER A N 1
ATOM 1292 C CA . SER A 1 172 ? -20.359 -3.25 2.611 1 79.06 172 SER A CA 1
ATOM 1293 C C . SER A 1 172 ? -21.625 -2.439 2.326 1 79.06 172 SER A C 1
ATOM 1295 O O . SER A 1 172 ? -21.734 -1.803 1.276 1 79.06 172 SER A O 1
ATOM 1297 N N . GLU A 1 173 ? -22.531 -2.469 3.23 1 82 173 GLU A N 1
ATOM 1298 C CA . GLU A 1 173 ? -23.781 -1.731 3.074 1 82 173 GLU A CA 1
ATOM 1299 C C . GLU A 1 173 ? -23.547 -0.225 3.086 1 82 173 GLU A C 1
ATOM 1301 O O . GLU A 1 173 ? -24.156 0.515 2.314 1 82 173 GLU A O 1
ATOM 1306 N N . THR A 1 174 ? -22.703 0.184 3.971 1 86.56 174 THR A N 1
ATOM 1307 C CA . THR A 1 174 ? -22.406 1.606 4.09 1 86.56 174 THR A CA 1
ATOM 1308 C C . THR A 1 174 ? -21.734 2.125 2.826 1 86.56 174 THR A C 1
ATOM 1310 O O . THR A 1 174 ? -22.062 3.205 2.336 1 86.56 174 THR A O 1
ATOM 1313 N N . TRP A 1 175 ? -20.875 1.34 2.281 1 86.19 175 TRP A N 1
ATOM 1314 C CA . TRP A 1 175 ? -20.203 1.73 1.05 1 86.19 175 TRP A CA 1
ATOM 1315 C C . TRP A 1 175 ? -21.188 1.855 -0.102 1 86.19 175 TRP A C 1
ATOM 1317 O O . TRP A 1 175 ? -21.094 2.781 -0.912 1 86.19 175 TRP A O 1
ATOM 1327 N N . GLN A 1 176 ? -22.047 0.931 -0.156 1 84.88 176 GLN A N 1
ATOM 1328 C CA . GLN A 1 176 ? -23.031 0.936 -1.232 1 84.88 176 GLN A CA 1
ATOM 1329 C C . GLN A 1 176 ? -23.844 2.227 -1.229 1 84.88 176 GLN A C 1
ATOM 1331 O O . GLN A 1 176 ? -24.25 2.721 -2.287 1 84.88 176 GLN A O 1
ATOM 1336 N N . LYS A 1 177 ? -24.062 2.775 -0.115 1 87.81 177 LYS A N 1
ATOM 1337 C CA . LYS A 1 177 ? -24.859 3.994 0.029 1 87.81 177 LYS A CA 1
ATOM 1338 C C . LYS A 1 177 ? -24.125 5.199 -0.553 1 87.81 177 LYS A C 1
ATOM 1340 O O . LYS A 1 177 ? -24.75 6.164 -0.993 1 87.81 177 LYS A O 1
ATOM 1345 N N . ILE A 1 178 ? -22.828 5.09 -0.549 1 89.5 178 ILE A N 1
ATOM 1346 C CA . ILE A 1 178 ? -22.094 6.293 -0.922 1 89.5 178 ILE A CA 1
ATOM 1347 C C . ILE A 1 178 ? -21.375 6.066 -2.248 1 89.5 178 ILE A C 1
ATOM 1349 O O . ILE A 1 178 ? -20.875 7.016 -2.861 1 89.5 178 ILE A O 1
ATOM 1353 N N . GLN A 1 179 ? -21.312 4.902 -2.754 1 88.94 179 GLN A N 1
ATOM 1354 C CA . GLN A 1 179 ? -20.547 4.508 -3.932 1 88.94 179 GLN A CA 1
ATOM 1355 C C . GLN A 1 179 ? -20.922 5.359 -5.141 1 88.94 179 GLN A C 1
ATOM 1357 O O . GLN A 1 179 ? -20.047 5.867 -5.844 1 88.94 179 GLN A O 1
ATOM 1362 N N . GLN A 1 180 ? -22.156 5.473 -5.355 1 88.44 180 GLN A N 1
ATOM 1363 C CA . GLN A 1 180 ? -22.625 6.211 -6.523 1 88.44 180 GLN A CA 1
ATOM 1364 C C . GLN A 1 180 ? -22.25 7.684 -6.438 1 88.44 180 GLN A C 1
ATOM 1366 O O . GLN A 1 180 ? -21.844 8.289 -7.434 1 88.44 180 GLN A O 1
ATOM 1371 N N . ASP A 1 181 ? -22.438 8.258 -5.27 1 89.44 181 ASP A N 1
ATOM 1372 C CA . ASP A 1 181 ? -22.094 9.664 -5.07 1 89.44 181 ASP A CA 1
ATOM 1373 C C . ASP A 1 181 ? -20.609 9.906 -5.32 1 89.44 181 ASP A C 1
ATOM 1375 O O . ASP A 1 181 ? -20.234 10.898 -5.957 1 89.44 181 ASP A O 1
ATOM 1379 N N . ILE A 1 182 ? -19.812 9.055 -4.883 1 89.25 182 ILE A N 1
ATOM 1380 C CA . ILE A 1 182 ? -18.375 9.172 -5.039 1 89.25 182 ILE A CA 1
ATOM 1381 C C . ILE A 1 182 ? -18 9.039 -6.516 1 89.25 182 ILE A C 1
ATOM 1383 O O . ILE A 1 182 ? -17.172 9.805 -7.023 1 89.25 182 ILE A O 1
ATOM 1387 N N . ALA A 1 183 ? -18.609 8.062 -7.184 1 87.81 183 ALA A N 1
ATOM 1388 C CA . ALA A 1 183 ? -18.328 7.844 -8.602 1 87.81 183 ALA A CA 1
ATOM 1389 C C . ALA A 1 183 ? -18.672 9.086 -9.422 1 87.81 183 ALA A C 1
ATOM 1391 O O . ALA A 1 183 ? -17.891 9.508 -10.273 1 87.81 183 ALA A O 1
ATOM 1392 N N . ILE A 1 184 ? -19.812 9.648 -9.133 1 87.62 184 ILE A N 1
ATOM 1393 C CA . ILE A 1 184 ? -20.266 10.836 -9.844 1 87.62 184 ILE A CA 1
ATOM 1394 C C . ILE A 1 184 ? -19.328 12.008 -9.547 1 87.62 184 ILE A C 1
ATOM 1396 O O . ILE A 1 184 ? -18.938 12.742 -10.453 1 87.62 184 ILE A O 1
ATOM 1400 N N . TRP A 1 185 ? -18.953 12.148 -8.305 1 89.31 185 TRP A N 1
ATOM 1401 C CA . TRP A 1 185 ? -18.062 13.211 -7.863 1 89.31 185 TRP A CA 1
ATOM 1402 C C . TRP A 1 185 ? -16.719 13.117 -8.562 1 89.31 185 TRP A C 1
ATOM 1404 O O . TRP A 1 185 ? -16.188 14.125 -9.039 1 89.31 185 TRP A O 1
ATOM 1414 N N . LEU A 1 186 ? -16.172 11.938 -8.719 1 86.25 186 LEU A N 1
ATOM 1415 C CA . LEU A 1 186 ? -14.859 11.711 -9.297 1 86.25 186 LEU A CA 1
ATOM 1416 C C . LEU A 1 186 ? -14.867 12 -10.797 1 86.25 186 LEU A C 1
ATOM 1418 O O . LEU A 1 186 ? -13.836 12.375 -11.367 1 86.25 186 LEU A O 1
ATOM 1422 N N . MET A 1 187 ? -15.984 11.836 -11.414 1 82.56 187 MET A N 1
ATOM 1423 C CA . MET A 1 187 ? -16.109 12.07 -12.852 1 82.56 187 MET A CA 1
ATOM 1424 C C . MET A 1 187 ? -16.125 13.562 -13.156 1 82.56 187 MET A C 1
ATOM 1426 O O . MET A 1 187 ? -15.711 13.977 -14.242 1 82.56 187 MET A O 1
ATOM 1430 N N . GLN A 1 188 ? -16.734 14.461 -12.398 1 75.38 188 GLN A N 1
ATOM 1431 C CA . GLN A 1 188 ? -16.906 15.891 -12.641 1 75.38 188 GLN A CA 1
ATOM 1432 C C . GLN A 1 188 ? -15.594 16.641 -12.445 1 75.38 188 GLN A C 1
ATOM 1434 O O . GLN A 1 188 ? -15.43 17.75 -12.945 1 75.38 188 GLN A O 1
ATOM 1439 N N . SER A 1 189 ? -14.352 16.266 -12 1 61.97 189 SER A N 1
ATOM 1440 C CA . SER A 1 189 ? -13.008 16.781 -11.781 1 61.97 189 SER A CA 1
ATOM 1441 C C . SER A 1 189 ? -12.68 16.844 -10.289 1 61.97 189 SER A C 1
ATOM 1443 O O . SER A 1 189 ? -13.023 17.828 -9.617 1 61.97 189 SER A O 1
ATOM 1445 N N . PRO A 1 190 ? -12.242 15.867 -9.695 1 58.38 190 PRO A N 1
ATOM 1446 C CA . PRO A 1 190 ? -12.133 15.57 -8.258 1 58.38 190 PRO A CA 1
ATOM 1447 C C . PRO A 1 190 ? -11.336 16.625 -7.5 1 58.38 190 PRO A C 1
ATOM 1449 O O . PRO A 1 190 ? -11.625 16.906 -6.332 1 58.38 190 PRO A O 1
ATOM 1452 N N . ALA A 1 191 ? -10.289 17.375 -8.188 1 61.31 191 ALA A N 1
ATOM 1453 C CA . ALA A 1 191 ? -9.258 18.078 -7.422 1 61.31 191 ALA A CA 1
ATOM 1454 C C . ALA A 1 191 ? -9.82 19.359 -6.785 1 61.31 191 ALA A C 1
ATOM 1456 O O . ALA A 1 191 ? -9.305 19.828 -5.77 1 61.31 191 ALA A O 1
ATOM 1457 N N . ASP A 1 192 ? -11.031 19.766 -7.031 1 64.12 192 ASP A N 1
ATOM 1458 C CA . ASP A 1 192 ? -11.234 21.156 -6.68 1 64.12 192 ASP A CA 1
ATOM 1459 C C . ASP A 1 192 ? -12.148 21.297 -5.473 1 64.12 192 ASP A C 1
ATOM 1461 O O . ASP A 1 192 ? -11.945 22.172 -4.621 1 64.12 192 ASP A O 1
ATOM 1465 N N . THR A 1 193 ? -13.219 20.406 -5.402 1 79.44 193 THR A N 1
ATOM 1466 C CA . THR A 1 193 ? -14.18 20.625 -4.324 1 79.44 193 THR A CA 1
ATOM 1467 C C . THR A 1 193 ? -14.484 19.312 -3.602 1 79.44 193 THR A C 1
ATOM 1469 O O . THR A 1 193 ? -14.859 18.328 -4.23 1 79.44 193 THR A O 1
ATOM 1472 N N . PRO A 1 194 ? -14.328 19.344 -2.305 1 86.56 194 PRO A N 1
ATOM 1473 C CA . PRO A 1 194 ? -14.68 18.156 -1.542 1 86.56 194 PRO A CA 1
ATOM 1474 C C . PRO A 1 194 ? -16.156 17.797 -1.639 1 86.56 194 PRO A C 1
ATOM 1476 O O . PRO A 1 194 ? -16.984 18.672 -1.921 1 86.56 194 PRO A O 1
ATOM 1479 N N . LEU A 1 195 ? -16.5 16.562 -1.552 1 89.62 195 LEU A N 1
ATOM 1480 C CA . LEU A 1 195 ? -17.859 16.047 -1.547 1 89.62 195 LEU A CA 1
ATOM 1481 C C . LEU A 1 195 ? -18.359 15.828 -0.12 1 89.62 195 LEU A C 1
ATOM 1483 O O . LEU A 1 195 ? -17.703 15.156 0.674 1 89.62 195 LEU A O 1
ATOM 1487 N N . THR A 1 196 ? -19.422 16.422 0.207 1 89.12 196 THR A N 1
ATOM 1488 C CA . THR A 1 196 ? -20.031 16.188 1.511 1 89.12 196 THR A CA 1
ATOM 1489 C C . THR A 1 196 ? -20.969 14.992 1.466 1 89.12 196 THR A C 1
ATOM 1491 O O . THR A 1 196 ? -21.891 14.953 0.652 1 89.12 196 THR A O 1
ATOM 1494 N N . LEU A 1 197 ? -20.719 14.062 2.287 1 90.31 197 LEU A N 1
ATOM 1495 C CA . LEU A 1 197 ? -21.547 12.875 2.4 1 90.31 197 LEU A CA 1
ATOM 1496 C C . LEU A 1 197 ? -22.609 13.055 3.49 1 90.31 197 LEU A C 1
ATOM 1498 O O . LEU A 1 197 ? -22.344 12.766 4.66 1 90.31 197 LEU A O 1
ATOM 1502 N N . LYS A 1 198 ? -23.734 13.359 3.131 1 86.5 198 LYS A N 1
ATOM 1503 C CA . LYS A 1 198 ? -24.812 13.734 4.043 1 86.5 198 LYS A CA 1
ATOM 1504 C C . LYS A 1 198 ? -25.547 12.508 4.57 1 86.5 198 LYS A C 1
ATOM 1506 O O . LYS A 1 198 ? -26.422 12.625 5.43 1 86.5 198 LYS A O 1
ATOM 1511 N N . GLN A 1 199 ? -25.188 11.383 3.979 1 86.06 199 GLN A N 1
ATOM 1512 C CA . GLN A 1 199 ? -25.844 10.133 4.379 1 86.06 199 GLN A CA 1
ATOM 1513 C C . GLN A 1 199 ? -25.469 9.766 5.816 1 86.06 199 GLN A C 1
ATOM 1515 O O . GLN A 1 199 ? -26.125 8.906 6.418 1 86.06 199 GLN A O 1
ATOM 1520 N N . PHE A 1 200 ? -24.469 10.492 6.27 1 84.5 200 PHE A N 1
ATOM 1521 C CA . PHE A 1 200 ? -24 10.164 7.609 1 84.5 200 PHE A CA 1
ATOM 1522 C C . PHE A 1 200 ? -24.25 11.32 8.57 1 84.5 200 PHE A C 1
ATOM 1524 O O . PHE A 1 200 ? -24.344 12.477 8.148 1 84.5 200 PHE A O 1
ATOM 1531 N N . SER A 1 201 ? -24.391 10.977 9.914 1 78.25 201 SER A N 1
ATOM 1532 C CA . SER A 1 201 ? -24.531 11.961 10.984 1 78.25 201 SER A CA 1
ATOM 1533 C C . SER A 1 201 ? -23.484 11.719 12.086 1 78.25 201 SER A C 1
ATOM 1535 O O . SER A 1 201 ? -23.578 10.734 12.812 1 78.25 201 SER A O 1
ATOM 1537 N N . PRO A 1 202 ? -22.516 12.609 12.156 1 78.25 202 PRO A N 1
ATOM 1538 C CA . PRO A 1 202 ? -22.234 13.836 11.406 1 78.25 202 PRO A CA 1
ATOM 1539 C C . PRO A 1 202 ? -21.781 13.555 9.977 1 78.25 202 PRO A C 1
ATOM 1541 O O . PRO A 1 202 ? -21.297 12.453 9.688 1 78.25 202 PRO A O 1
ATOM 1544 N N . PRO A 1 203 ? -21.969 14.547 9.188 1 85.62 203 PRO A N 1
ATOM 1545 C CA . PRO A 1 203 ? -21.578 14.336 7.793 1 85.62 203 PRO A CA 1
ATOM 1546 C C . PRO A 1 203 ? -20.078 14.125 7.629 1 85.62 203 PRO A C 1
ATOM 1548 O O . PRO A 1 203 ? -19.281 14.617 8.438 1 85.62 203 PRO A O 1
ATOM 1551 N N . LEU A 1 204 ? -19.734 13.375 6.66 1 88.44 204 LEU A N 1
ATOM 1552 C CA . LEU A 1 204 ? -18.344 13.18 6.297 1 88.44 204 LEU A CA 1
ATOM 1553 C C . LEU A 1 204 ? -17.984 13.961 5.035 1 88.44 204 LEU A C 1
ATOM 1555 O O . LEU A 1 204 ? -18.875 14.375 4.289 1 88.44 204 LEU A O 1
ATOM 1559 N N . GLU A 1 205 ? -16.75 14.227 4.98 1 89.5 205 GLU A N 1
ATOM 1560 C CA . GLU A 1 205 ? -16.25 14.883 3.777 1 89.5 205 GLU A CA 1
ATOM 1561 C C . GLU A 1 205 ? -15.289 13.984 3.012 1 89.5 205 GLU A C 1
ATOM 1563 O O . GLU A 1 205 ? -14.438 13.328 3.613 1 89.5 205 GLU A O 1
ATOM 1568 N N . ALA A 1 206 ? -15.547 13.859 1.705 1 90.25 206 ALA A N 1
ATOM 1569 C CA . ALA A 1 206 ? -14.641 13.141 0.814 1 90.25 206 ALA A CA 1
ATOM 1570 C C . ALA A 1 206 ? -13.797 14.117 -0.006 1 90.25 206 ALA A C 1
ATOM 1572 O O . ALA A 1 206 ? -14.328 15.055 -0.603 1 90.25 206 ALA A O 1
ATOM 1573 N N . SER A 1 207 ? -12.523 13.945 0.025 1 89.38 207 SER A N 1
ATOM 1574 C CA . SER A 1 207 ? -11.617 14.773 -0.765 1 89.38 207 SER A CA 1
ATOM 1575 C C . SER A 1 207 ? -10.703 13.922 -1.634 1 89.38 207 SER A C 1
ATOM 1577 O O . SER A 1 207 ? -10.391 12.781 -1.283 1 89.38 207 SER A O 1
ATOM 1579 N N . TYR A 1 208 ? -10.336 14.523 -2.719 1 88.12 208 TYR A N 1
ATOM 1580 C CA . TYR A 1 208 ? -9.438 13.836 -3.637 1 88.12 208 TYR A CA 1
ATOM 1581 C C . TYR A 1 208 ? -8.031 13.734 -3.049 1 88.12 208 TYR A C 1
ATOM 1583 O O . TYR A 1 208 ? -7.5 14.719 -2.527 1 88.12 208 TYR A O 1
ATOM 1591 N N . ALA A 1 209 ? -7.512 12.586 -3.074 1 86.44 209 ALA A N 1
ATOM 1592 C CA . ALA A 1 209 ? -6.195 12.352 -2.488 1 86.44 209 ALA A CA 1
ATOM 1593 C C . ALA A 1 209 ? -5.227 11.781 -3.523 1 86.44 209 ALA A C 1
ATOM 1595 O O . ALA A 1 209 ? -4.371 10.961 -3.195 1 86.44 209 ALA A O 1
ATOM 1596 N N . GLY A 1 210 ? -5.41 12.055 -4.777 1 83.88 210 GLY A N 1
ATOM 1597 C CA . GLY A 1 210 ? -4.508 11.617 -5.828 1 83.88 210 GLY A CA 1
ATOM 1598 C C . GLY A 1 210 ? -5.016 10.398 -6.578 1 83.88 210 GLY A C 1
ATOM 1599 O O . GLY A 1 210 ? -6.152 9.969 -6.379 1 83.88 210 GLY A O 1
ATOM 1600 N N . ASP A 1 211 ? -4.238 9.984 -7.477 1 82.12 211 ASP A N 1
ATOM 1601 C CA . ASP A 1 211 ? -4.555 8.789 -8.25 1 82.12 211 ASP A CA 1
ATOM 1602 C C . ASP A 1 211 ? -3.289 8.023 -8.625 1 82.12 211 ASP A C 1
ATOM 1604 O O . ASP A 1 211 ? -2.18 8.539 -8.477 1 82.12 211 ASP A O 1
ATOM 1608 N N . TYR A 1 212 ? -3.48 6.801 -8.883 1 79.69 212 TYR A N 1
ATOM 1609 C CA . TYR A 1 212 ? -2.42 5.969 -9.438 1 79.69 212 TYR A CA 1
ATOM 1610 C C . TYR A 1 212 ? -2.775 5.508 -10.852 1 79.69 212 TYR A C 1
ATOM 1612 O O . TYR A 1 212 ? -3.793 4.844 -11.055 1 79.69 212 TYR A O 1
ATOM 1620 N N . ASN A 1 213 ? -1.939 5.852 -11.789 1 74.5 213 ASN A N 1
ATOM 1621 C CA . ASN A 1 213 ? -2.057 5.496 -13.203 1 74.5 213 ASN A CA 1
ATOM 1622 C C . ASN A 1 213 ? -3.416 5.895 -13.773 1 74.5 213 ASN A C 1
ATOM 1624 O O . ASN A 1 213 ? -3.93 5.242 -14.68 1 74.5 213 ASN A O 1
ATOM 1628 N N . ARG A 1 214 ? -4.145 6.844 -13.195 1 69.75 214 ARG A N 1
ATOM 1629 C CA . ARG A 1 214 ? -5.41 7.426 -13.633 1 69.75 214 ARG A CA 1
ATOM 1630 C C . ARG A 1 214 ? -6.523 6.387 -13.633 1 69.75 214 ARG A C 1
ATOM 1632 O O . ARG A 1 214 ? -7.551 6.566 -14.289 1 69.75 214 ARG A O 1
ATOM 1639 N N . ILE A 1 215 ? -6.246 5.27 -13 1 74.75 215 ILE A N 1
ATOM 1640 C CA . ILE A 1 215 ? -7.242 4.203 -12.984 1 74.75 215 ILE A CA 1
ATOM 1641 C C . ILE A 1 215 ? -7.691 3.943 -11.547 1 74.75 215 ILE A C 1
ATOM 1643 O O . ILE A 1 215 ? -8.781 3.422 -11.312 1 74.75 215 ILE A O 1
ATOM 1647 N N . HIS A 1 216 ? -6.879 4.336 -10.641 1 81.94 216 HIS A N 1
ATOM 1648 C CA . HIS A 1 216 ? -7.172 4.156 -9.227 1 81.94 216 HIS A CA 1
ATOM 1649 C C . HIS A 1 216 ? -7.227 5.496 -8.492 1 81.94 216 HIS A C 1
ATOM 1651 O O . HIS A 1 216 ? -6.191 6.129 -8.281 1 81.94 216 HIS A O 1
ATOM 1657 N N . SER A 1 217 ? -8.383 5.895 -8.203 1 87.69 217 SER A N 1
ATOM 1658 C CA . SER A 1 217 ? -8.539 7.172 -7.516 1 87.69 217 SER A CA 1
ATOM 1659 C C . SER A 1 217 ? -8.5 6.996 -6 1 87.69 217 SER A C 1
ATOM 1661 O O . SER A 1 217 ? -9.07 6.043 -5.465 1 87.69 217 SER A O 1
ATOM 1663 N N . LEU A 1 218 ? -7.797 7.816 -5.41 1 89.81 218 LEU A N 1
ATOM 1664 C CA . LEU A 1 218 ? -7.688 7.805 -3.955 1 89.81 218 LEU A CA 1
ATOM 1665 C C . LEU A 1 218 ? -8.57 8.883 -3.336 1 89.81 218 LEU A C 1
ATOM 1667 O O . LEU A 1 218 ? -8.508 10.047 -3.744 1 89.81 218 LEU A O 1
ATOM 1671 N N . VAL A 1 219 ? -9.375 8.461 -2.426 1 90.12 219 VAL A N 1
ATOM 1672 C CA . VAL A 1 219 ? -10.336 9.352 -1.786 1 90.12 219 VAL A CA 1
ATOM 1673 C C . VAL A 1 219 ? -10.086 9.383 -0.28 1 90.12 219 VAL A C 1
ATOM 1675 O O . VAL A 1 219 ? -10.062 8.344 0.373 1 90.12 219 VAL A O 1
ATOM 1678 N N . ARG A 1 220 ? -9.906 10.539 0.214 1 90.88 220 ARG A N 1
ATOM 1679 C CA . ARG A 1 220 ? -9.75 10.727 1.652 1 90.88 220 ARG A CA 1
ATOM 1680 C C . ARG A 1 220 ? -11.086 11.062 2.309 1 90.88 220 ARG A C 1
ATOM 1682 O O . ARG A 1 220 ? -11.844 11.891 1.802 1 90.88 220 ARG A O 1
ATOM 1689 N N . ILE A 1 221 ? -11.312 10.391 3.398 1 89.38 221 ILE A N 1
ATOM 1690 C CA . ILE A 1 221 ? -12.523 10.711 4.152 1 89.38 221 ILE A CA 1
ATOM 1691 C C . ILE A 1 221 ? -12.148 11.359 5.48 1 89.38 221 ILE A C 1
ATOM 1693 O O . ILE A 1 221 ? -11.203 10.93 6.148 1 89.38 221 ILE A O 1
ATOM 1697 N N . SER A 1 222 ? -12.766 12.422 5.781 1 85 222 SER A N 1
ATOM 1698 C CA . SER A 1 222 ? -12.523 13.133 7.027 1 85 222 SER A CA 1
ATOM 1699 C C . SER A 1 222 ? -13.82 13.68 7.613 1 85 222 SER A C 1
ATOM 1701 O O . SER A 1 222 ? -14.82 13.797 6.91 1 85 222 SER A O 1
ATOM 1703 N N . THR A 1 223 ? -13.742 13.648 8.891 1 75.5 223 THR A N 1
ATOM 1704 C CA . THR A 1 223 ? -14.82 14.414 9.523 1 75.5 223 THR A CA 1
ATOM 1705 C C . THR A 1 223 ? -14.609 15.906 9.305 1 75.5 223 THR A C 1
ATOM 1707 O O . THR A 1 223 ? -13.492 16.406 9.406 1 75.5 223 THR A O 1
ATOM 1710 N N . PRO A 1 224 ? -15.477 16.406 8.531 1 56.22 224 PRO A N 1
ATOM 1711 C CA . PRO A 1 224 ? -15.297 17.844 8.281 1 56.22 224 PRO A CA 1
ATOM 1712 C C . PRO A 1 224 ? -14.68 18.578 9.477 1 56.22 224 PRO A C 1
ATOM 1714 O O . PRO A 1 224 ? -14.953 18.234 10.625 1 56.22 224 PRO A O 1
ATOM 1717 N N . LYS A 1 225 ? -13.312 18.938 9.133 1 54 225 LYS A N 1
ATOM 1718 C CA . LYS A 1 225 ? -12.57 19.719 10.117 1 54 225 LYS A CA 1
ATOM 1719 C C . LYS A 1 225 ? -13.508 20.594 10.953 1 54 225 LYS A C 1
ATOM 1721 O O . LYS A 1 225 ? -14.242 21.406 10.414 1 54 225 LYS A O 1
ATOM 1726 N N . GLN A 1 226 ? -14.102 20 11.875 1 49.97 226 GLN A N 1
ATOM 1727 C CA . GLN A 1 226 ? -14.5 21.109 12.727 1 49.97 226 GLN A CA 1
ATOM 1728 C C . GLN A 1 226 ? -13.297 21.938 13.164 1 49.97 226 GLN A C 1
ATOM 1730 O O . GLN A 1 226 ? -12.242 21.391 13.477 1 49.97 226 GLN A O 1
ATOM 1735 N N . ASN A 1 227 ? -12.773 22.906 12.422 1 52.62 227 ASN A N 1
ATOM 1736 C CA . ASN A 1 227 ? -11.75 23.734 13.062 1 52.62 227 ASN A CA 1
ATOM 1737 C C . ASN A 1 227 ? -11.586 23.391 14.539 1 52.62 227 ASN A C 1
ATOM 1739 O O . ASN A 1 227 ? -12.539 22.922 15.18 1 52.62 227 ASN A O 1
ATOM 1743 N N . GLY A 1 228 ? -10.18 22.984 14.922 1 58.94 228 GLY A N 1
ATOM 1744 C CA . GLY A 1 228 ? -10.055 22.797 16.359 1 58.94 228 GLY A CA 1
ATOM 1745 C C . GLY A 1 228 ? -11.086 23.594 17.156 1 58.94 228 GLY A C 1
ATOM 1746 O O . GLY A 1 228 ? -11.555 24.625 16.688 1 58.94 228 GLY A O 1
ATOM 1747 N N . SER A 1 229 ? -11.664 22.969 18.125 1 71.62 229 SER A N 1
ATOM 1748 C CA . SER A 1 229 ? -12.695 23.609 18.938 1 71.62 229 SER A CA 1
ATOM 1749 C C . SER A 1 229 ? -12.117 24.141 20.25 1 71.62 229 SER A C 1
ATOM 1751 O O . SER A 1 229 ? -10.922 23.969 20.516 1 71.62 229 SER A O 1
ATOM 1753 N N . GLU A 1 230 ? -12.906 24.969 20.875 1 83.94 230 GLU A N 1
ATOM 1754 C CA . GLU A 1 230 ? -12.555 25.453 22.203 1 83.94 230 GLU A CA 1
ATOM 1755 C C . GLU A 1 230 ? -12.18 24.297 23.141 1 83.94 230 GLU A C 1
ATOM 1757 O O . GLU A 1 230 ? -11.344 24.469 24.031 1 83.94 230 GLU A O 1
ATOM 1762 N N . LYS A 1 231 ? -12.758 23.109 22.828 1 83.5 231 LYS A N 1
ATOM 1763 C CA . LYS A 1 231 ? -12.484 21.953 23.672 1 83.5 231 LYS A CA 1
ATOM 1764 C C . LYS A 1 231 ? -11.062 21.453 23.469 1 83.5 231 LYS A C 1
ATOM 1766 O O . LYS A 1 231 ? -10.414 21 24.422 1 83.5 231 LYS A O 1
ATOM 1771 N N . ASP A 1 232 ? -10.633 21.531 22.281 1 81.19 232 ASP A N 1
ATOM 1772 C CA . ASP A 1 232 ? -9.258 21.125 22 1 81.19 232 ASP A CA 1
ATOM 1773 C C . ASP A 1 232 ? -8.258 21.969 22.781 1 81.19 232 ASP A C 1
ATOM 1775 O O . ASP A 1 232 ? -7.281 21.453 23.312 1 81.19 232 ASP A O 1
ATOM 1779 N N . LEU A 1 233 ? -8.5 23.25 22.812 1 87.5 233 LEU A N 1
ATOM 1780 C CA . LEU A 1 233 ? -7.641 24.172 23.562 1 87.5 233 LEU A CA 1
ATOM 1781 C C . LEU A 1 233 ? -7.684 23.859 25.047 1 87.5 233 LEU A C 1
ATOM 1783 O O . LEU A 1 233 ? -6.652 23.891 25.719 1 87.5 233 LEU A O 1
ATOM 1787 N N . GLN A 1 234 ? -8.898 23.594 25.516 1 89 234 GLN A N 1
ATOM 1788 C CA . GLN A 1 234 ? -9.078 23.25 26.922 1 89 234 GLN A CA 1
ATOM 1789 C C . GLN A 1 234 ? -8.242 22.031 27.312 1 89 234 GLN A C 1
ATOM 1791 O O . GLN A 1 234 ? -7.539 22.047 28.312 1 89 234 GLN A O 1
ATOM 1796 N N . THR A 1 235 ? -8.273 21.094 26.5 1 85.88 235 THR A N 1
ATOM 1797 C CA . THR A 1 235 ? -7.633 19.812 26.797 1 85.88 235 THR A CA 1
ATOM 1798 C C . THR A 1 235 ? -6.121 19.922 26.625 1 85.88 235 THR A C 1
ATOM 1800 O O . THR A 1 235 ? -5.363 19.484 27.5 1 85.88 235 THR A O 1
ATOM 1803 N N . HIS A 1 236 ? -5.668 20.484 25.609 1 83.38 236 HIS A N 1
ATOM 1804 C CA . HIS A 1 236 ? -4.254 20.484 25.25 1 83.38 236 HIS A CA 1
ATOM 1805 C C . HIS A 1 236 ? -3.473 21.484 26.109 1 83.38 236 HIS A C 1
ATOM 1807 O O . HIS A 1 236 ? -2.281 21.297 26.359 1 83.38 236 HIS A O 1
ATOM 1813 N N . LEU A 1 237 ? -4.156 22.516 26.578 1 88.94 237 LEU A N 1
ATOM 1814 C CA . LEU A 1 237 ? -3.439 23.578 27.281 1 88.94 237 LEU A CA 1
ATOM 1815 C C . LEU A 1 237 ? -3.809 23.609 28.75 1 88.94 237 LEU A C 1
ATOM 1817 O O . LEU A 1 237 ? -3.275 24.422 29.516 1 88.94 237 LEU A O 1
ATOM 1821 N N . GLY A 1 238 ? -4.711 22.703 29.094 1 88.94 238 GLY A N 1
ATOM 1822 C CA . GLY A 1 238 ? -5.129 22.672 30.484 1 88.94 238 GLY A CA 1
ATOM 1823 C C . GLY A 1 238 ? -5.863 23.922 30.922 1 88.94 238 GLY A C 1
ATOM 1824 O O . GLY A 1 238 ? -5.633 24.438 32.031 1 88.94 238 GLY A O 1
ATOM 1825 N N . LEU A 1 239 ? -6.637 24.484 30.109 1 92.62 239 LEU A N 1
ATOM 1826 C CA . LEU A 1 239 ? -7.379 25.703 30.391 1 92.62 239 LEU A CA 1
ATOM 1827 C C . LEU A 1 239 ? -8.781 25.391 30.906 1 92.62 239 LEU A C 1
ATOM 1829 O O . LEU A 1 239 ? -9.289 24.281 30.688 1 92.62 239 LEU A O 1
ATOM 1833 N N . THR A 1 240 ? -9.367 26.328 31.688 1 91.12 240 THR A N 1
ATOM 1834 C CA . THR A 1 240 ? -10.773 26.203 32.062 1 91.12 240 THR A CA 1
ATOM 1835 C C . THR A 1 240 ? -11.664 26.406 30.828 1 91.12 240 THR A C 1
ATOM 1837 O O . THR A 1 240 ? -11.203 26.844 29.781 1 91.12 240 THR A O 1
ATOM 1840 N N . ARG A 1 241 ? -12.906 26.094 31.016 1 92.62 241 ARG A N 1
ATOM 1841 C CA . ARG A 1 241 ? -13.859 26.234 29.922 1 92.62 241 ARG A CA 1
ATOM 1842 C C . ARG A 1 241 ? -13.898 27.656 29.391 1 92.62 241 ARG A C 1
ATOM 1844 O O . ARG A 1 241 ? -13.805 27.891 28.188 1 92.62 241 ARG A O 1
ATOM 1851 N N . ARG A 1 242 ? -13.961 28.594 30.328 1 92.94 242 ARG A N 1
ATOM 1852 C CA . ARG A 1 242 ? -14.086 29.984 29.938 1 92.94 242 ARG A CA 1
ATOM 1853 C C . ARG A 1 242 ? -12.789 30.5 29.312 1 92.94 242 ARG A C 1
ATOM 1855 O O . ARG A 1 242 ? -12.812 31.25 28.344 1 92.94 242 ARG A O 1
ATOM 1862 N N . GLU A 1 243 ? -11.711 30.078 29.875 1 94.75 243 GLU A N 1
ATOM 1863 C CA . GLU A 1 243 ? -10.414 30.469 29.344 1 94.75 243 GLU A CA 1
ATOM 1864 C C . GLU A 1 243 ? -10.227 29.984 27.906 1 94.75 243 GLU A C 1
ATOM 1866 O O . GLU A 1 243 ? -9.734 30.719 27.062 1 94.75 243 GLU A O 1
ATOM 1871 N N . SER A 1 244 ? -10.609 28.781 27.703 1 94.75 244 SER A N 1
ATOM 1872 C CA . SER A 1 244 ? -10.453 28.203 26.375 1 94.75 244 SER A CA 1
ATOM 1873 C C . SER A 1 244 ? -11.344 28.906 25.359 1 94.75 244 SER A C 1
ATOM 1875 O O . SER A 1 244 ? -10.953 29.078 24.188 1 94.75 244 SER A O 1
ATOM 1877 N N . GLN A 1 245 ? -12.531 29.281 25.797 1 93.62 245 GLN A N 1
ATOM 1878 C CA . GLN A 1 245 ? -13.438 30.016 24.922 1 93.62 245 GLN A CA 1
ATOM 1879 C C . GLN A 1 245 ? -12.836 31.344 24.5 1 93.62 245 GLN A C 1
ATOM 1881 O O . GLN A 1 245 ? -12.867 31.719 23.328 1 93.62 245 GLN A O 1
ATOM 1886 N N . VAL A 1 246 ? -12.266 31.984 25.469 1 95 246 VAL A N 1
ATOM 1887 C CA . VAL A 1 246 ? -11.672 33.281 25.219 1 95 246 VAL A CA 1
ATOM 1888 C C . VAL A 1 246 ? -10.5 33.156 24.25 1 95 246 VAL A C 1
ATOM 1890 O O . VAL A 1 246 ? -10.391 33.875 23.281 1 95 246 VAL A O 1
ATOM 1893 N N . LEU A 1 247 ? -9.695 32.188 24.516 1 93.06 247 LEU A N 1
ATOM 1894 C CA . LEU A 1 247 ? -8.516 31.953 23.688 1 93.06 247 LEU A CA 1
ATOM 1895 C C . LEU A 1 247 ? -8.914 31.578 22.266 1 93.06 247 LEU A C 1
ATOM 1897 O O . LEU A 1 247 ? -8.25 31.953 21.312 1 93.06 247 LEU A O 1
ATOM 1901 N N . TYR A 1 248 ? -9.961 30.812 22.141 1 91.06 248 TYR A N 1
ATOM 1902 C CA . TYR A 1 248 ? -10.461 30.375 20.844 1 91.06 248 TYR A CA 1
ATOM 1903 C C . TYR A 1 248 ? -10.797 31.578 19.969 1 91.06 248 TYR A C 1
ATOM 1905 O O . TYR A 1 248 ? -10.367 31.641 18.812 1 91.06 248 TYR A O 1
ATOM 1913 N N . TRP A 1 249 ? -11.523 32.438 20.484 1 88.56 249 TRP A N 1
ATOM 1914 C CA . TRP A 1 249 ? -11.914 33.625 19.703 1 88.56 249 TRP A CA 1
ATOM 1915 C C . TRP A 1 249 ? -10.734 34.562 19.469 1 88.56 249 TRP A C 1
ATOM 1917 O O . TRP A 1 249 ? -10.641 35.219 18.438 1 88.56 249 TRP A O 1
ATOM 1927 N N . LEU A 1 250 ? -9.781 34.531 20.484 1 90.5 250 LEU A N 1
ATOM 1928 C CA . LEU A 1 250 ? -8.547 35.281 20.312 1 90.5 250 LEU A CA 1
ATOM 1929 C C . LEU A 1 250 ? -7.793 34.812 19.078 1 90.5 250 LEU A C 1
ATOM 1931 O O . LEU A 1 250 ? -7.211 35.625 18.344 1 90.5 250 LEU A O 1
ATOM 1935 N N . SER A 1 251 ? -7.828 33.562 18.859 1 86.94 251 SER A N 1
ATOM 1936 C CA . SER A 1 251 ? -7.098 32.938 17.75 1 86.94 251 SER A CA 1
ATOM 1937 C C . SER A 1 251 ? -7.641 33.406 16.406 1 86.94 251 SER A C 1
ATOM 1939 O O . SER A 1 251 ? -6.961 33.281 15.383 1 86.94 251 SER A O 1
ATOM 1941 N N . PHE A 1 252 ? -8.797 33.906 16.469 1 81.75 252 PHE A N 1
ATOM 1942 C CA . PHE A 1 252 ? -9.406 34.406 15.242 1 81.75 252 PHE A CA 1
ATOM 1943 C C . PHE A 1 252 ? -9.266 35.906 15.133 1 81.75 252 PHE A C 1
ATOM 1945 O O . PHE A 1 252 ? -9.938 36.531 14.32 1 81.75 252 PHE A O 1
ATOM 1952 N N . GLY A 1 253 ? -8.414 36.469 15.961 1 82.62 253 GLY A N 1
ATOM 1953 C CA . GLY A 1 253 ? -8.086 37.875 15.883 1 82.62 253 GLY A CA 1
ATOM 1954 C C . GLY A 1 253 ? -9.133 38.75 16.531 1 82.62 253 GLY A C 1
ATOM 1955 O O . GLY A 1 253 ? -9.102 39.969 16.359 1 82.62 253 GLY A O 1
ATOM 1956 N N . LYS A 1 254 ? -10.047 38.219 17.281 1 87.25 254 LYS A N 1
ATOM 1957 C CA . LYS A 1 254 ? -11.094 39.031 17.906 1 87.25 254 LYS A CA 1
ATOM 1958 C C . LYS A 1 254 ? -10.539 39.875 19.047 1 87.25 254 LYS A C 1
ATOM 1960 O O . LYS A 1 254 ? -9.688 39.406 19.812 1 87.25 254 LYS A O 1
ATOM 1965 N N . THR A 1 255 ? -11.086 41.125 19.141 1 89.06 255 THR A N 1
ATOM 1966 C CA . THR A 1 255 ? -10.695 42 20.234 1 89.06 255 THR A CA 1
ATOM 1967 C C . THR A 1 255 ? -11.367 41.594 21.531 1 89.06 255 THR A C 1
ATOM 1969 O O . THR A 1 255 ? -12.297 40.781 21.531 1 89.06 255 THR A O 1
ATOM 1972 N N . ASN A 1 256 ? -10.812 42.219 22.625 1 91.56 256 ASN A N 1
ATOM 1973 C CA . ASN A 1 256 ? -11.414 41.906 23.922 1 91.56 256 ASN A CA 1
ATOM 1974 C C . ASN A 1 256 ? -12.883 42.312 23.969 1 91.56 256 ASN A C 1
ATOM 1976 O O . ASN A 1 256 ? -13.703 41.625 24.562 1 91.56 256 ASN A O 1
ATOM 1980 N N . TRP A 1 257 ? -13.18 43.406 23.344 1 93.06 257 TRP A N 1
ATOM 1981 C CA . TRP A 1 257 ? -14.562 43.875 23.297 1 93.06 257 TRP A CA 1
ATOM 1982 C C . TRP A 1 257 ? -15.453 42.906 22.531 1 93.06 257 TRP A C 1
ATOM 1984 O O . TRP A 1 257 ? -16.547 42.562 23 1 93.06 257 TRP A O 1
ATOM 1994 N N . GLU A 1 258 ? -15.016 42.469 21.422 1 92.69 258 GLU A N 1
ATOM 1995 C CA . GLU A 1 258 ? -15.773 41.531 20.609 1 92.69 258 GLU A CA 1
ATOM 1996 C C . GLU A 1 258 ? -15.977 40.219 21.328 1 92.69 258 GLU A C 1
ATOM 1998 O O . GLU A 1 258 ? -17.078 39.625 21.297 1 92.69 258 GLU A O 1
ATOM 2003 N N . ILE A 1 259 ? -14.938 39.75 21.922 1 94.56 259 ILE A N 1
ATOM 2004 C CA . ILE A 1 259 ? -15 38.5 22.641 1 94.56 259 ILE A CA 1
ATOM 2005 C C . ILE A 1 259 ? -16.016 38.594 23.766 1 94.56 259 ILE A C 1
ATOM 2007 O O . ILE A 1 259 ? -16.797 37.656 24.016 1 94.56 259 ILE A O 1
ATOM 2011 N N . ALA A 1 260 ? -16.031 39.719 24.469 1 95.12 260 ALA A N 1
ATOM 2012 C CA . ALA A 1 260 ? -16.984 39.969 25.531 1 95.12 260 ALA A CA 1
ATOM 2013 C C . ALA A 1 260 ? -18.422 39.875 25.016 1 95.12 260 ALA A C 1
ATOM 2015 O O . ALA A 1 260 ? -19.281 39.281 25.672 1 95.12 260 ALA A O 1
ATOM 2016 N N . GLN A 1 261 ? -18.656 40.406 23.859 1 93.06 261 GLN A N 1
ATOM 2017 C CA . GLN A 1 261 ? -19.984 40.375 23.266 1 93.06 261 GLN A CA 1
ATOM 2018 C C . GLN A 1 261 ? -20.375 38.969 22.875 1 93.06 261 GLN A C 1
ATOM 2020 O O . GLN A 1 261 ? -21.516 38.531 23.125 1 93.06 261 GLN A O 1
ATOM 2025 N N . ILE A 1 262 ? -19.453 38.281 22.312 1 92.06 262 ILE A N 1
ATOM 2026 C CA . ILE A 1 262 ? -19.703 36.938 21.812 1 92.06 262 ILE A CA 1
ATOM 2027 C C . ILE A 1 262 ? -20.016 36 22.969 1 92.06 262 ILE A C 1
ATOM 2029 O O . ILE A 1 262 ? -20.938 35.188 22.875 1 92.06 262 ILE A O 1
ATOM 2033 N N . LEU A 1 263 ? -19.266 36.156 23.969 1 93.31 263 LEU A N 1
ATOM 2034 C CA . LEU A 1 263 ? -19.375 35.219 25.078 1 93.31 263 LEU A CA 1
ATOM 2035 C C . LEU A 1 263 ? -20.281 35.75 26.172 1 93.31 263 LEU A C 1
ATOM 2037 O O . LEU A 1 263 ? -20.406 35.156 27.234 1 93.31 263 LEU A O 1
ATOM 2041 N N . GLU A 1 264 ? -20.859 36.906 25.922 1 93.56 264 GLU A N 1
ATOM 2042 C CA . GLU A 1 264 ? -21.812 37.531 26.828 1 93.56 264 GLU A CA 1
ATOM 2043 C C . GLU A 1 264 ? -21.219 37.719 28.219 1 93.56 264 GLU A C 1
ATOM 2045 O O . GLU A 1 264 ? -21.797 37.312 29.219 1 93.56 264 GLU A O 1
ATOM 2050 N N . MET A 1 265 ? -20.062 38.312 28.219 1 93.31 265 MET A N 1
ATOM 2051 C CA . MET A 1 265 ? -19.359 38.688 29.438 1 93.31 265 MET A CA 1
ATOM 2052 C C . MET A 1 265 ? -18.812 40.125 29.344 1 93.31 265 MET A C 1
ATOM 2054 O O . MET A 1 265 ? -18.938 40.75 28.297 1 93.31 265 MET A O 1
ATOM 2058 N N . SER A 1 266 ? -18.328 40.625 30.453 1 93.56 266 SER A N 1
ATOM 2059 C CA . SER A 1 266 ? -17.75 41.969 30.422 1 93.56 266 SER A CA 1
ATOM 2060 C C . SER A 1 266 ? -16.328 41.969 29.875 1 93.56 266 SER A C 1
ATOM 2062 O O . SER A 1 266 ? -15.602 40.969 30.031 1 93.56 266 SER A O 1
ATOM 2064 N N . PRO A 1 267 ? -16.016 43.062 29.25 1 94.19 267 PRO A N 1
ATOM 2065 C CA . PRO A 1 267 ? -14.633 43.156 28.781 1 94.19 267 PRO A CA 1
ATOM 2066 C C . PRO A 1 267 ? -13.617 42.969 29.906 1 94.19 267 PRO A C 1
ATOM 2068 O O . PRO A 1 267 ? -12.523 42.469 29.672 1 94.19 267 PRO A O 1
ATOM 2071 N N . ARG A 1 268 ? -13.984 43.438 31.078 1 95.12 268 ARG A N 1
ATOM 2072 C CA . ARG A 1 268 ? -13.109 43.281 32.219 1 95.12 268 ARG A CA 1
ATOM 2073 C C . ARG A 1 268 ? -12.898 41.781 32.562 1 95.12 268 ARG A C 1
ATOM 2075 O O . ARG A 1 268 ? -11.789 41.375 32.906 1 95.12 268 ARG A O 1
ATOM 2082 N N . THR A 1 269 ? -13.914 41.094 32.5 1 95.06 269 THR A N 1
ATOM 2083 C CA . THR A 1 269 ? -13.852 39.656 32.75 1 95.06 269 THR A CA 1
ATOM 2084 C C . THR A 1 269 ? -13.016 38.938 31.703 1 95.06 269 THR A C 1
ATOM 2086 O O . THR A 1 269 ? -12.258 38.031 32.031 1 95.06 269 THR A O 1
ATOM 2089 N N . VAL A 1 270 ? -13.125 39.312 30.469 1 95.94 270 VAL A N 1
ATOM 2090 C CA . VAL A 1 270 ? -12.32 38.75 29.375 1 95.94 270 VAL A CA 1
ATOM 2091 C C . VAL A 1 270 ? -10.836 39 29.672 1 95.94 270 VAL A C 1
ATOM 2093 O O . VAL A 1 270 ? -10.016 38.094 29.516 1 95.94 270 VAL A O 1
ATOM 2096 N N . ASN A 1 271 ? -10.523 40.219 30.078 1 94.75 271 ASN A N 1
ATOM 2097 C CA . ASN A 1 271 ? -9.141 40.562 30.406 1 94.75 271 ASN A CA 1
ATOM 2098 C C . ASN A 1 271 ? -8.586 39.688 31.516 1 94.75 271 ASN A C 1
ATOM 2100 O O . ASN A 1 271 ? -7.422 39.281 31.484 1 94.75 271 ASN A O 1
ATOM 2104 N N . LYS A 1 272 ? -9.398 39.469 32.438 1 95.06 272 LYS A N 1
ATOM 2105 C CA . LYS A 1 272 ? -8.977 38.625 33.531 1 95.06 272 LYS A CA 1
ATOM 2106 C C . LYS A 1 272 ? -8.672 37.219 33.062 1 95.06 272 LYS A C 1
ATOM 2108 O O . LYS A 1 272 ? -7.656 36.625 33.469 1 95.06 272 LYS A O 1
ATOM 2113 N N . HIS A 1 273 ? -9.516 36.656 32.281 1 95.44 273 HIS A N 1
ATOM 2114 C CA . HIS A 1 273 ? -9.297 35.344 31.719 1 95.44 273 HIS A CA 1
ATOM 2115 C C . HIS A 1 273 ? -8.031 35.281 30.875 1 95.44 273 HIS A C 1
ATOM 2117 O O . HIS A 1 273 ? -7.281 34.312 30.922 1 95.44 273 HIS A O 1
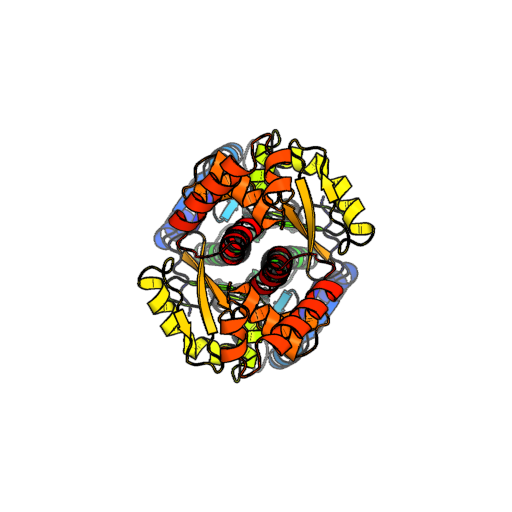ATOM 2123 N N . LEU A 1 274 ? -7.855 36.344 30.094 1 94.31 274 LEU A N 1
ATOM 2124 C CA . LEU A 1 274 ? -6.691 36.406 29.219 1 94.31 274 LEU A CA 1
ATOM 2125 C C . LEU A 1 274 ? -5.402 36.438 30.031 1 94.31 274 LEU A C 1
ATOM 2127 O O . LEU A 1 274 ? -4.41 35.812 29.641 1 94.31 274 LEU A O 1
ATOM 2131 N N . GLU A 1 275 ? -5.438 37.188 31.047 1 93.94 275 GLU A N 1
ATOM 2132 C CA . GLU A 1 275 ? -4.273 37.219 31.938 1 93.94 275 GLU A CA 1
ATOM 2133 C C . GLU A 1 275 ? -3.936 35.844 32.469 1 93.94 275 GLU A C 1
ATOM 2135 O O . GLU A 1 275 ? -2.764 35.469 32.562 1 93.94 275 GLU A O 1
ATOM 2140 N N . GLN A 1 276 ? -4.938 35.188 32.844 1 94.06 276 GLN A N 1
ATOM 2141 C CA . GLN A 1 276 ? -4.742 33.812 33.344 1 94.06 276 GLN A CA 1
ATOM 2142 C C . GLN A 1 276 ? -4.211 32.938 32.219 1 94.06 276 GLN A C 1
ATOM 2144 O O . GLN A 1 276 ? -3.35 32.062 32.469 1 94.06 276 GLN A O 1
ATOM 2149 N N . VAL A 1 277 ? -4.75 33.094 31.047 1 94.88 277 VAL A N 1
ATOM 2150 C CA . VAL A 1 277 ? -4.32 32.312 29.891 1 94.88 277 VAL A CA 1
ATOM 2151 C C . VAL A 1 277 ? -2.838 32.562 29.625 1 94.88 277 VAL A C 1
ATOM 2153 O O . VAL A 1 277 ? -2.074 31.641 29.375 1 94.88 277 VAL A O 1
ATOM 2156 N N . TYR A 1 278 ? -2.455 33.875 29.703 1 92.38 278 TYR A N 1
ATOM 2157 C CA . TYR A 1 278 ? -1.062 34.25 29.469 1 92.38 278 TYR A CA 1
ATOM 2158 C C . TYR A 1 278 ? -0.141 33.562 30.469 1 92.38 278 TYR A C 1
ATOM 2160 O O . TYR A 1 278 ? 0.915 33.031 30.094 1 92.38 278 TYR A O 1
ATOM 2168 N N . LYS A 1 279 ? -0.52 33.562 31.594 1 92.06 279 LYS A N 1
ATOM 2169 C CA . LYS A 1 279 ? 0.263 32.938 32.656 1 92.06 279 LYS A CA 1
ATOM 2170 C C . LYS A 1 279 ? 0.399 31.438 32.438 1 92.06 279 LYS A C 1
ATOM 2172 O O . LYS A 1 279 ? 1.498 30.891 32.531 1 92.06 279 LYS A O 1
ATOM 2177 N N . LYS A 1 280 ? -0.671 30.812 32.094 1 92.62 280 LYS A N 1
ATOM 2178 C CA . LYS A 1 280 ? -0.678 29.359 31.938 1 92.62 280 LYS A CA 1
ATOM 2179 C C . LYS A 1 280 ? 0.123 28.938 30.719 1 92.62 280 LYS A C 1
ATOM 2181 O O . LYS A 1 280 ? 0.748 27.875 30.719 1 92.62 280 LYS A O 1
ATOM 2186 N N . LEU A 1 281 ? 0.045 29.812 29.75 1 91.25 281 LEU A N 1
ATOM 2187 C CA . LEU A 1 281 ? 0.751 29.516 28.5 1 91.25 281 LEU A CA 1
ATOM 2188 C C . LEU A 1 281 ? 2.191 30 28.562 1 91.25 281 LEU A C 1
ATOM 2190 O O . LEU A 1 281 ? 3 29.672 27.688 1 91.25 281 LEU A O 1
ATOM 2194 N N . ASP A 1 282 ? 2.523 30.766 29.547 1 88.38 282 ASP A N 1
ATOM 2195 C CA . ASP A 1 282 ? 3.838 31.375 29.719 1 88.38 282 ASP A CA 1
ATOM 2196 C C . ASP A 1 282 ? 4.195 32.25 28.516 1 88.38 282 ASP A C 1
ATOM 2198 O O . ASP A 1 282 ? 5.254 32.062 27.922 1 88.38 282 ASP A O 1
ATOM 2202 N N . VAL A 1 283 ? 3.215 32.969 28.203 1 89.44 283 VAL A N 1
ATOM 2203 C CA . VAL A 1 283 ? 3.414 33.938 27.125 1 89.44 283 VAL A CA 1
ATOM 2204 C C . VAL A 1 283 ? 3.156 35.344 27.656 1 89.44 283 VAL A C 1
ATOM 2206 O O . VAL A 1 283 ? 2.484 35.5 28.672 1 89.44 283 VAL A O 1
ATOM 2209 N N . ASP A 1 284 ? 3.752 36.312 26.875 1 82.12 284 ASP A N 1
ATOM 2210 C CA . ASP A 1 284 ? 3.752 37.656 27.438 1 82.12 284 ASP A CA 1
ATOM 2211 C C . ASP A 1 284 ? 2.693 38.531 26.781 1 82.12 284 ASP A C 1
ATOM 2213 O O . ASP A 1 284 ? 2.424 39.625 27.234 1 82.12 284 ASP A O 1
ATOM 2217 N N . ASN A 1 285 ? 2.246 38.062 25.641 1 86.38 285 ASN A N 1
ATOM 2218 C CA . ASN A 1 285 ? 1.344 38.969 24.938 1 86.38 285 ASN A CA 1
ATOM 2219 C C . ASN A 1 285 ? 0.293 38.219 24.141 1 86.38 285 ASN A C 1
ATOM 2221 O O . ASN A 1 285 ? 0.377 37 24 1 86.38 285 ASN A O 1
ATOM 2225 N N . ARG A 1 286 ? -0.64 39.031 23.734 1 87.25 286 ARG A N 1
ATOM 2226 C CA . ARG A 1 286 ? -1.82 38.562 23.016 1 87.25 286 ARG A CA 1
ATOM 2227 C C . ARG A 1 286 ? -1.427 37.781 21.781 1 87.25 286 ARG A C 1
ATOM 2229 O O . ARG A 1 286 ? -1.992 36.719 21.5 1 87.25 286 ARG A O 1
ATOM 2236 N N . THR A 1 287 ? -0.488 38.219 21.062 1 84.56 287 THR A N 1
ATOM 2237 C CA . THR A 1 287 ? -0.089 37.625 19.797 1 84.56 287 THR A CA 1
ATOM 2238 C C . THR A 1 287 ? 0.543 36.25 20.031 1 84.56 287 THR A C 1
ATOM 2240 O O . THR A 1 287 ? 0.278 35.312 19.297 1 84.56 287 THR A O 1
ATOM 2243 N N . SER A 1 288 ? 1.328 36.156 21.031 1 85.44 288 SER A N 1
ATOM 2244 C CA . SER A 1 288 ? 1.953 34.906 21.375 1 85.44 288 SER A CA 1
ATOM 2245 C C . SER A 1 288 ? 0.909 33.875 21.781 1 85.44 288 SER A C 1
ATOM 2247 O O . SER A 1 288 ? 1.01 32.688 21.422 1 85.44 288 SER A O 1
ATOM 2249 N N . ALA A 1 289 ? -0.018 34.312 22.562 1 89 289 ALA A N 1
ATOM 2250 C CA . ALA A 1 289 ? -1.09 33.406 22.984 1 89 289 ALA A CA 1
ATOM 2251 C C . ALA A 1 289 ? -1.867 32.906 21.766 1 89 289 ALA A C 1
ATOM 2253 O O . ALA A 1 289 ? -2.17 31.703 21.672 1 89 289 ALA A O 1
ATOM 2254 N N . ALA A 1 290 ? -2.182 33.781 20.875 1 87.38 290 ALA A N 1
ATOM 2255 C CA . ALA A 1 290 ? -2.887 33.406 19.656 1 87.38 290 ALA A CA 1
ATOM 2256 C C . ALA A 1 290 ? -2.078 32.406 18.844 1 87.38 290 ALA A C 1
ATOM 2258 O O . ALA A 1 290 ? -2.637 31.469 18.266 1 87.38 290 ALA A O 1
ATOM 2259 N N . SER A 1 291 ? -0.816 32.625 18.781 1 81.81 291 SER A N 1
ATOM 2260 C CA . SER A 1 291 ? 0.066 31.719 18.031 1 81.81 291 SER A CA 1
ATOM 2261 C C . SER A 1 291 ? -0.003 30.297 18.562 1 81.81 291 SER A C 1
ATOM 2263 O O . SER A 1 291 ? -0.107 29.344 17.797 1 81.81 291 SER A O 1
ATOM 2265 N N . VAL A 1 292 ? 0.075 30.172 19.828 1 83.38 292 VAL A N 1
ATOM 2266 C CA . VAL A 1 292 ? 0.009 28.859 20.469 1 83.38 292 VAL A CA 1
ATOM 2267 C C . VAL A 1 292 ? -1.334 28.203 20.156 1 83.38 292 VAL A C 1
ATOM 2269 O O . VAL A 1 292 ? -1.387 27.031 19.797 1 83.38 292 VAL A O 1
ATOM 2272 N N . SER A 1 293 ? -2.354 28.969 20.312 1 85.5 293 SER A N 1
ATOM 2273 C CA . SER A 1 293 ? -3.713 28.5 20.078 1 85.5 293 SER A CA 1
ATOM 2274 C C . SER A 1 293 ? -3.887 28 18.641 1 85.5 293 SER A C 1
ATOM 2276 O O . SER A 1 293 ? -4.414 26.906 18.406 1 85.5 293 SER A O 1
ATOM 2278 N N . ILE A 1 294 ? -3.475 28.75 17.688 1 79.44 294 ILE A N 1
ATOM 2279 C CA . ILE A 1 294 ? -3.668 28.453 16.266 1 79.44 294 ILE A CA 1
ATOM 2280 C C . ILE A 1 294 ? -2.928 27.156 15.914 1 79.44 294 ILE A C 1
ATOM 2282 O O . ILE A 1 294 ? -3.449 26.328 15.18 1 79.44 294 ILE A O 1
ATOM 2286 N N . ARG A 1 295 ? -1.826 27.078 16.422 1 75.62 295 ARG A N 1
ATOM 2287 C CA . ARG A 1 295 ? -1.045 25.875 16.172 1 75.62 295 ARG A CA 1
ATOM 2288 C C . ARG A 1 295 ? -1.779 24.625 16.656 1 75.62 295 ARG A C 1
ATOM 2290 O O . ARG A 1 295 ? -1.76 23.594 16 1 75.62 295 ARG A O 1
ATOM 2297 N N . ILE A 1 296 ? -2.412 24.734 17.75 1 75.31 296 ILE A N 1
ATOM 2298 C CA . ILE A 1 296 ? -3.172 23.625 18.312 1 75.31 296 ILE A CA 1
ATOM 2299 C C . ILE A 1 296 ? -4.438 23.406 17.484 1 75.31 296 ILE A C 1
ATOM 2301 O O . ILE A 1 296 ? -4.785 22.266 17.172 1 75.31 296 ILE A O 1
ATOM 2305 N N . LEU A 1 297 ? -5.062 24.516 17.078 1 75.06 297 LEU A N 1
ATOM 2306 C CA . LEU A 1 297 ? -6.328 24.438 16.359 1 75.06 297 LEU A CA 1
ATOM 2307 C C . LEU A 1 297 ? -6.113 23.875 14.953 1 75.06 297 LEU A C 1
ATOM 2309 O O . LEU A 1 297 ? -6.988 23.203 14.406 1 75.06 297 LEU A O 1
ATOM 2313 N N . GLU A 1 298 ? -4.945 24.141 14.469 1 66.06 298 GLU A N 1
ATOM 2314 C CA . GLU A 1 298 ? -4.664 23.672 13.117 1 66.06 298 GLU A CA 1
ATOM 2315 C C . GLU A 1 298 ? -4.215 22.219 13.109 1 66.06 298 GLU A C 1
ATOM 2317 O O . GLU A 1 298 ? -4.297 21.531 12.078 1 66.06 298 GLU A O 1
ATOM 2322 N N . ARG A 1 299 ? -3.709 21.875 14.211 1 61.84 299 ARG A N 1
ATOM 2323 C CA . ARG A 1 299 ? -3.238 20.5 14.336 1 61.84 299 ARG A CA 1
ATOM 2324 C C . ARG A 1 299 ? -4.359 19.578 14.812 1 61.84 299 ARG A C 1
ATOM 2326 O O . ARG A 1 299 ? -4.25 18.359 14.711 1 61.84 299 ARG A O 1
ATOM 2333 N N . ALA A 1 300 ? -5.328 20.328 15.391 1 56 300 ALA A N 1
ATOM 2334 C CA . ALA A 1 300 ? -6.441 19.547 15.906 1 56 300 ALA A CA 1
ATOM 2335 C C . ALA A 1 300 ? -7.332 19.031 14.773 1 56 300 ALA A C 1
ATOM 2337 O O . ALA A 1 300 ? -7.48 19.703 13.75 1 56 300 ALA A O 1
ATOM 2338 N N . MET B 1 1 ? -19.328 -9.055 -10.969 1 22.92 1 MET B N 1
ATOM 2339 C CA . MET B 1 1 ? -18.094 -9.555 -11.578 1 22.92 1 MET B CA 1
ATOM 2340 C C . MET B 1 1 ? -17.172 -8.406 -11.953 1 22.92 1 MET B C 1
ATOM 2342 O O . MET B 1 1 ? -17.469 -7.637 -12.867 1 22.92 1 MET B O 1
ATOM 2346 N N . SER B 1 2 ? -16.734 -7.602 -10.961 1 29.59 2 SER B N 1
ATOM 2347 C CA . SER B 1 2 ? -16.047 -6.32 -11.141 1 29.59 2 SER B CA 1
ATOM 2348 C C . SER B 1 2 ? -14.938 -6.422 -12.18 1 29.59 2 SER B C 1
ATOM 2350 O O . SER B 1 2 ? -13.922 -7.078 -11.938 1 29.59 2 SER B O 1
ATOM 2352 N N . ILE B 1 3 ? -15.32 -6.383 -13.406 1 28.36 3 ILE B N 1
ATOM 2353 C CA . ILE B 1 3 ? -14.438 -6.434 -14.562 1 28.36 3 ILE B CA 1
ATOM 2354 C C . ILE B 1 3 ? -13.367 -5.348 -14.453 1 28.36 3 ILE B C 1
ATOM 2356 O O . ILE B 1 3 ? -13.68 -4.152 -14.477 1 28.36 3 ILE B O 1
ATOM 2360 N N . ILE B 1 4 ? -12.398 -5.48 -13.602 1 37.88 4 ILE B N 1
ATOM 2361 C CA . ILE B 1 4 ? -11.227 -4.613 -13.719 1 37.88 4 ILE B CA 1
ATOM 2362 C C . ILE B 1 4 ? -10.898 -4.383 -15.188 1 37.88 4 ILE B C 1
ATOM 2364 O O . ILE B 1 4 ? -10.633 -5.332 -15.93 1 37.88 4 ILE B O 1
ATOM 2368 N N . THR B 1 5 ? -11.477 -3.561 -15.812 1 42.19 5 THR B N 1
ATOM 2369 C CA . THR B 1 5 ? -11.086 -3.234 -17.172 1 42.19 5 THR B CA 1
ATOM 2370 C C . THR B 1 5 ? -9.57 -3.227 -17.328 1 42.19 5 THR B C 1
ATOM 2372 O O . THR B 1 5 ? -8.875 -2.482 -16.625 1 42.19 5 THR B O 1
ATOM 2375 N N . SER B 1 6 ? -8.977 -4.391 -17.594 1 52.09 6 SER B N 1
ATOM 2376 C CA . SER B 1 6 ? -7.652 -4.875 -17.969 1 52.09 6 SER B CA 1
ATOM 2377 C C . SER B 1 6 ? -6.941 -3.889 -18.891 1 52.09 6 SER B C 1
ATOM 2379 O O . SER B 1 6 ? -5.867 -4.184 -19.422 1 52.09 6 SER B O 1
ATOM 2381 N N . ASN B 1 7 ? -7.441 -2.711 -19.172 1 58.19 7 ASN B N 1
ATOM 2382 C CA . ASN B 1 7 ? -6.977 -1.981 -20.359 1 58.19 7 ASN B CA 1
ATOM 2383 C C . ASN B 1 7 ? -5.672 -1.238 -20.078 1 58.19 7 ASN B C 1
ATOM 2385 O O . ASN B 1 7 ? -5.023 -0.751 -21 1 58.19 7 ASN B O 1
ATOM 2389 N N . ASN B 1 8 ? -5.043 -1.582 -18.953 1 79.25 8 ASN B N 1
ATOM 2390 C CA . ASN B 1 8 ? -3.854 -0.742 -18.875 1 79.25 8 ASN B CA 1
ATOM 2391 C C . ASN B 1 8 ? -2.684 -1.485 -18.234 1 79.25 8 ASN B C 1
ATOM 2393 O O . ASN B 1 8 ? -1.811 -0.867 -17.625 1 79.25 8 ASN B O 1
ATOM 2397 N N . ILE B 1 9 ? -2.666 -2.812 -18.578 1 91.06 9 ILE B N 1
ATOM 2398 C CA . ILE B 1 9 ? -1.554 -3.572 -18.016 1 91.06 9 ILE B CA 1
ATOM 2399 C C . ILE B 1 9 ? -0.448 -3.711 -19.062 1 91.06 9 ILE B C 1
ATOM 2401 O O . ILE B 1 9 ? -0.707 -4.109 -20.188 1 91.06 9 ILE B O 1
ATOM 2405 N N . THR B 1 10 ? 0.741 -3.33 -18.766 1 94.19 10 THR B N 1
ATOM 2406 C CA . THR B 1 10 ? 1.921 -3.535 -19.594 1 94.19 10 THR B CA 1
ATOM 2407 C C . THR B 1 10 ? 2.686 -4.781 -19.156 1 94.19 10 THR B C 1
ATOM 2409 O O . THR B 1 10 ? 3.117 -4.875 -18 1 94.19 10 THR B O 1
ATOM 2412 N N . VAL B 1 11 ? 2.857 -5.719 -20.125 1 96.62 11 VAL B N 1
ATOM 2413 C CA . VAL B 1 11 ? 3.533 -6.98 -19.828 1 96.62 11 VAL B CA 1
ATOM 2414 C C . VAL B 1 11 ? 4.832 -7.07 -20.625 1 96.62 11 VAL B C 1
ATOM 2416 O O . VAL B 1 11 ? 4.836 -6.848 -21.844 1 96.62 11 VAL B O 1
ATOM 2419 N N . LEU B 1 12 ? 5.922 -7.301 -19.906 1 96.75 12 LEU B N 1
ATOM 2420 C CA . LEU B 1 12 ? 7.176 -7.625 -20.578 1 96.75 12 LEU B CA 1
ATOM 2421 C C . LEU B 1 12 ? 7.359 -9.133 -20.688 1 96.75 12 LEU B C 1
ATOM 2423 O O . LEU B 1 12 ? 7.422 -9.828 -19.672 1 96.75 12 LEU B O 1
ATOM 2427 N N . VAL B 1 13 ? 7.371 -9.602 -21.922 1 95.88 13 VAL B N 1
ATOM 2428 C CA . VAL B 1 13 ? 7.574 -11.023 -22.172 1 95.88 13 VAL B CA 1
ATOM 2429 C C . VAL B 1 13 ? 9.016 -11.266 -22.609 1 95.88 13 VAL B C 1
ATOM 2431 O O . VAL B 1 13 ? 9.477 -10.719 -23.609 1 95.88 13 VAL B O 1
ATOM 2434 N N . VAL B 1 14 ? 9.711 -12.102 -21.797 1 96.06 14 VAL B N 1
ATOM 2435 C CA . VAL B 1 14 ? 11.109 -12.414 -22.062 1 96.06 14 VAL B CA 1
ATOM 2436 C C . VAL B 1 14 ? 11.25 -13.891 -22.438 1 96.06 14 VAL B C 1
ATOM 2438 O O . VAL B 1 14 ? 11.102 -14.766 -21.578 1 96.06 14 VAL B O 1
ATOM 2441 N N . ASP B 1 15 ? 11.523 -14.156 -23.625 1 94.06 15 ASP B N 1
ATOM 2442 C CA . ASP B 1 15 ? 11.617 -15.508 -24.172 1 94.06 15 ASP B CA 1
ATOM 2443 C C . ASP B 1 15 ? 12.477 -15.531 -25.422 1 94.06 15 ASP B C 1
ATOM 2445 O O . ASP B 1 15 ? 12.305 -14.703 -26.328 1 94.06 15 ASP B O 1
ATOM 2449 N N . ASP B 1 16 ? 13.336 -16.5 -25.484 1 91.5 16 ASP B N 1
ATOM 2450 C CA . ASP B 1 16 ? 14.242 -16.516 -26.641 1 91.5 16 ASP B CA 1
ATOM 2451 C C . ASP B 1 16 ? 13.609 -17.234 -27.828 1 91.5 16 ASP B C 1
ATOM 2453 O O . ASP B 1 16 ? 14.18 -17.25 -28.922 1 91.5 16 ASP B O 1
ATOM 2457 N N . SER B 1 17 ? 12.461 -17.906 -27.656 1 88.38 17 SER B N 1
ATOM 2458 C CA . SER B 1 17 ? 11.789 -18.625 -28.719 1 88.38 17 SER B CA 1
ATOM 2459 C C . SER B 1 17 ? 10.664 -17.781 -29.328 1 88.38 17 SER B C 1
ATOM 2461 O O . SER B 1 17 ? 9.648 -17.547 -28.672 1 88.38 17 SER B O 1
ATOM 2463 N N . PRO B 1 18 ? 10.688 -17.453 -30.547 1 79.44 18 PRO B N 1
ATOM 2464 C CA . PRO B 1 18 ? 9.648 -16.656 -31.203 1 79.44 18 PRO B CA 1
ATOM 2465 C C . PRO B 1 18 ? 8.289 -17.344 -31.203 1 79.44 18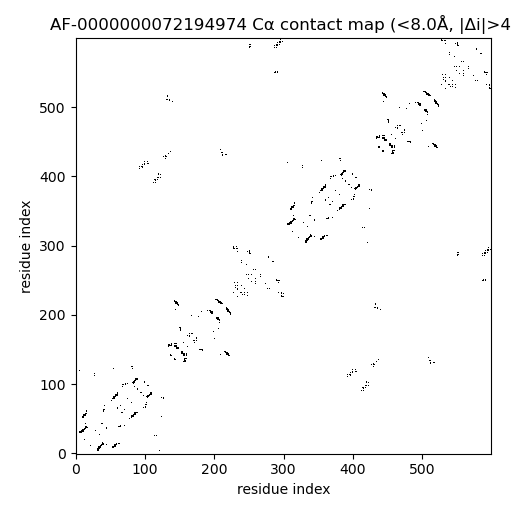 PRO B C 1
ATOM 2467 O O . PRO B 1 18 ? 7.25 -16.688 -31.141 1 79.44 18 PRO B O 1
ATOM 2470 N N . GLU B 1 19 ? 8.297 -18.672 -31.281 1 79.31 19 GLU B N 1
ATOM 2471 C CA . GLU B 1 19 ? 7.051 -19.422 -31.344 1 79.31 19 GLU B CA 1
ATOM 2472 C C . GLU B 1 19 ? 6.246 -19.25 -30.062 1 79.31 19 GLU B C 1
ATOM 2474 O O . GLU B 1 19 ? 5.027 -19.062 -30.094 1 79.31 19 GLU B O 1
ATOM 2479 N N . SER B 1 20 ? 6.93 -19.375 -28.969 1 77.44 20 SER B N 1
ATOM 2480 C CA . SER B 1 20 ? 6.285 -19.188 -27.672 1 77.44 20 SER B CA 1
ATOM 2481 C C . SER B 1 20 ? 5.676 -17.797 -27.562 1 77.44 20 SER B C 1
ATOM 2483 O O . SER B 1 20 ? 4.578 -17.625 -27.031 1 77.44 20 SER B O 1
ATOM 2485 N N . LEU B 1 21 ? 6.23 -16.906 -28.172 1 76 21 LEU B N 1
ATOM 2486 C CA . LEU B 1 21 ? 5.859 -15.492 -28.094 1 76 21 LEU B CA 1
ATOM 2487 C C . LEU B 1 21 ? 4.609 -15.211 -28.922 1 76 21 LEU B C 1
ATOM 2489 O O . LEU B 1 21 ? 3.738 -14.453 -28.5 1 76 21 LEU B O 1
ATOM 2493 N N . SER B 1 22 ? 4.492 -15.906 -30 1 81.19 22 SER B N 1
ATOM 2494 C CA . SER B 1 22 ? 3.41 -15.609 -30.938 1 81.19 22 SER B CA 1
ATOM 2495 C C . SER B 1 22 ? 2.055 -15.984 -30.344 1 81.19 22 SER B C 1
ATOM 2497 O O . SER B 1 22 ? 1.111 -15.188 -30.391 1 81.19 22 SER B O 1
ATOM 2499 N N . MET B 1 23 ? 1.947 -17.219 -29.797 1 82 23 MET B N 1
ATOM 2500 C CA . MET B 1 23 ? 0.683 -17.688 -29.25 1 82 23 MET B CA 1
ATOM 2501 C C . MET B 1 23 ? 0.251 -16.828 -28.062 1 82 23 MET B C 1
ATOM 2503 O O . MET B 1 23 ? -0.91 -16.422 -27.969 1 82 23 MET B O 1
ATOM 2507 N N . LEU B 1 24 ? 1.111 -16.516 -27.266 1 87.44 24 LEU B N 1
ATOM 2508 C CA . LEU B 1 24 ? 0.814 -15.727 -26.062 1 87.44 24 LEU B CA 1
ATOM 2509 C C . LEU B 1 24 ? 0.473 -14.289 -26.438 1 87.44 24 LEU B C 1
ATOM 2511 O O . LEU B 1 24 ? -0.451 -13.695 -25.875 1 87.44 24 LEU B O 1
ATOM 2515 N N . ASN B 1 25 ? 1.205 -13.789 -27.422 1 86.38 25 ASN B N 1
ATOM 2516 C CA . ASN B 1 25 ? 1.02 -12.406 -27.859 1 86.38 25 ASN B CA 1
ATOM 2517 C C . ASN B 1 25 ? -0.396 -12.164 -28.375 1 86.38 25 ASN B C 1
ATOM 2519 O O . ASN B 1 25 ? -1.011 -11.148 -28.062 1 86.38 25 ASN B O 1
ATOM 2523 N N . ALA B 1 26 ? -0.924 -13.086 -29.094 1 87.62 26 ALA B N 1
ATOM 2524 C CA . ALA B 1 26 ? -2.271 -12.945 -29.641 1 87.62 26 ALA B CA 1
ATOM 2525 C C . ALA B 1 26 ? -3.309 -12.867 -28.531 1 87.62 26 ALA B C 1
ATOM 2527 O O . ALA B 1 26 ? -4.184 -12 -28.547 1 87.62 26 ALA B O 1
ATOM 2528 N N . THR B 1 27 ? -3.182 -13.727 -27.594 1 90.81 27 THR B N 1
ATOM 2529 C CA . THR B 1 27 ? -4.117 -13.781 -26.484 1 90.81 27 THR B CA 1
ATOM 2530 C C . THR B 1 27 ? -4.031 -12.516 -25.641 1 90.81 27 THR B C 1
ATOM 2532 O O . THR B 1 27 ? -5.055 -11.93 -25.281 1 90.81 27 THR B O 1
ATOM 2535 N N . LEU B 1 28 ? -2.854 -12.031 -25.359 1 92.94 28 LEU B N 1
ATOM 2536 C CA . LEU B 1 28 ? -2.641 -10.859 -24.516 1 92.94 28 LEU B CA 1
ATOM 2537 C C . LEU B 1 28 ? -3.127 -9.594 -25.203 1 92.94 28 LEU B C 1
ATOM 2539 O O . LEU B 1 28 ? -3.762 -8.742 -24.578 1 92.94 28 LEU B O 1
ATOM 2543 N N . ASN B 1 29 ? -2.887 -9.516 -26.469 1 89.75 29 ASN B N 1
ATOM 2544 C CA . ASN B 1 29 ? -3.346 -8.359 -27.25 1 89.75 29 ASN B CA 1
ATOM 2545 C C . ASN B 1 29 ? -4.867 -8.312 -27.328 1 89.75 29 ASN B C 1
ATOM 2547 O O . ASN B 1 29 ? -5.465 -7.242 -27.203 1 89.75 29 ASN B O 1
ATOM 2551 N N . GLN B 1 30 ? -5.41 -9.398 -27.531 1 91.31 30 GLN B N 1
ATOM 2552 C CA . GLN B 1 30 ? -6.863 -9.477 -27.594 1 91.31 30 GLN B CA 1
ATOM 2553 C C . GLN B 1 30 ? -7.504 -9.047 -26.281 1 91.31 30 GLN B C 1
ATOM 2555 O O . GLN B 1 30 ? -8.602 -8.484 -26.266 1 91.31 30 GLN B O 1
ATOM 2560 N N . ALA B 1 31 ? -6.785 -9.312 -25.219 1 92 31 ALA B N 1
ATOM 2561 C CA . ALA B 1 31 ? -7.293 -8.969 -23.906 1 92 31 ALA B CA 1
ATOM 2562 C C . ALA B 1 31 ? -7.047 -7.492 -23.594 1 92 31 ALA B C 1
ATOM 2564 O O . ALA B 1 31 ? -7.422 -7.008 -22.516 1 92 31 ALA B O 1
ATOM 2565 N N . GLY B 1 32 ? -6.359 -6.773 -24.453 1 91.56 32 GLY B N 1
ATOM 2566 C CA . GLY B 1 32 ? -6.168 -5.34 -24.312 1 91.56 32 GLY B CA 1
ATOM 2567 C C . GLY B 1 32 ? -4.902 -4.973 -23.562 1 91.56 32 GLY B C 1
ATOM 2568 O O . GLY B 1 32 ? -4.742 -3.834 -23.125 1 91.56 32 GLY B O 1
ATOM 2569 N N . LEU B 1 33 ? -4.008 -5.875 -23.375 1 93.81 33 LEU B N 1
ATOM 2570 C CA . LEU B 1 33 ? -2.752 -5.602 -22.688 1 93.81 33 LEU B CA 1
ATOM 2571 C C . LEU B 1 33 ? -1.701 -5.078 -23.656 1 93.81 33 LEU B C 1
ATOM 2573 O O . LEU B 1 33 ? -1.753 -5.379 -24.859 1 93.81 33 LEU B O 1
ATOM 2577 N N . THR B 1 34 ? -0.856 -4.227 -23.172 1 93.38 34 THR B N 1
ATOM 2578 C CA . THR B 1 34 ? 0.319 -3.809 -23.922 1 93.38 34 THR B CA 1
ATOM 2579 C C . THR B 1 34 ? 1.478 -4.777 -23.703 1 93.38 34 THR B C 1
ATOM 2581 O O . THR B 1 34 ? 1.877 -5.02 -22.562 1 93.38 34 THR B O 1
ATOM 2584 N N . VAL B 1 35 ? 2.002 -5.277 -24.859 1 94.56 35 VAL B N 1
ATOM 2585 C CA . VAL B 1 35 ? 3.014 -6.32 -24.734 1 94.56 35 VAL B CA 1
ATOM 2586 C C . VAL B 1 35 ? 4.359 -5.805 -25.234 1 94.56 35 VAL B C 1
ATOM 2588 O O . VAL B 1 35 ? 4.453 -5.305 -26.359 1 94.56 35 VAL B O 1
ATOM 2591 N N . LEU B 1 36 ? 5.332 -5.875 -24.359 1 94.5 36 LEU B N 1
ATOM 2592 C CA . LEU B 1 36 ? 6.73 -5.68 -24.734 1 94.5 36 LEU B CA 1
ATOM 2593 C C . LEU B 1 36 ? 7.461 -7.016 -24.828 1 94.5 36 LEU B C 1
ATOM 2595 O O . LEU B 1 36 ? 7.199 -7.93 -24.047 1 94.5 36 LEU B O 1
ATOM 2599 N N . VAL B 1 37 ? 8.375 -7.059 -25.797 1 94 37 VAL B N 1
ATOM 2600 C CA . VAL B 1 37 ? 9.039 -8.336 -26.016 1 94 37 VAL B CA 1
ATOM 2601 C C . VAL B 1 37 ? 10.547 -8.164 -25.906 1 94 37 VAL B C 1
ATOM 2603 O O . VAL B 1 37 ? 11.109 -7.191 -26.406 1 94 37 VAL B O 1
ATOM 2606 N N . ALA B 1 38 ? 11.148 -9.047 -25.188 1 94.56 38 ALA B N 1
ATOM 2607 C CA . ALA B 1 38 ? 12.602 -9.195 -25.125 1 94.56 38 ALA B CA 1
ATOM 2608 C C . ALA B 1 38 ? 13.031 -10.617 -25.5 1 94.56 38 ALA B C 1
ATOM 2610 O O . ALA B 1 38 ? 12.43 -11.586 -25.016 1 94.56 38 ALA B O 1
ATOM 2611 N N . LEU B 1 39 ? 14.109 -10.75 -26.234 1 94 39 LEU B N 1
ATOM 2612 C CA . LEU B 1 39 ? 14.523 -12.055 -26.734 1 94 39 LEU B CA 1
ATOM 2613 C C . LEU B 1 39 ? 15.594 -12.672 -25.828 1 94 39 LEU B C 1
ATOM 2615 O O . LEU B 1 39 ? 16 -13.812 -26.047 1 94 39 LEU B O 1
ATOM 2619 N N . ASN B 1 40 ? 16.078 -11.945 -24.906 1 95 40 ASN B N 1
ATOM 2620 C CA . ASN B 1 40 ? 17.031 -12.438 -23.922 1 95 40 ASN B CA 1
ATOM 2621 C C . ASN B 1 40 ? 17.047 -11.562 -22.672 1 95 40 ASN B C 1
ATOM 2623 O O . ASN B 1 40 ? 16.375 -10.523 -22.625 1 95 40 ASN B O 1
ATOM 2627 N N . GLY B 1 41 ? 17.766 -12.016 -21.656 1 96.31 41 GLY B N 1
ATOM 2628 C CA . GLY B 1 41 ? 17.828 -11.328 -20.391 1 96.31 41 GLY B CA 1
ATOM 2629 C C . GLY B 1 41 ? 18.406 -9.93 -20.484 1 96.31 41 GLY B C 1
ATOM 2630 O O . GLY B 1 41 ? 17.906 -9 -19.844 1 96.31 41 GLY B O 1
ATOM 2631 N N . VAL B 1 42 ? 19.391 -9.766 -21.328 1 96.38 42 VAL B N 1
ATOM 2632 C CA . VAL B 1 42 ? 20.078 -8.484 -21.469 1 96.38 42 VAL B CA 1
ATOM 2633 C C . VAL B 1 42 ? 19.109 -7.461 -22.078 1 96.38 42 VAL B C 1
ATOM 2635 O O . VAL B 1 42 ? 19.031 -6.32 -21.609 1 96.38 42 VAL B O 1
ATOM 2638 N N . GLN B 1 43 ? 18.422 -7.855 -23.031 1 95.81 43 GLN B N 1
ATOM 2639 C CA . GLN B 1 43 ? 17.422 -6.973 -23.656 1 95.81 43 GLN B CA 1
ATOM 2640 C C . GLN B 1 43 ? 16.344 -6.574 -22.656 1 95.81 43 GLN B C 1
ATOM 2642 O O . GLN B 1 43 ? 15.906 -5.422 -22.625 1 95.81 43 GLN B O 1
ATOM 2647 N N . ALA B 1 44 ? 15.922 -7.562 -21.875 1 97.12 44 ALA B N 1
ATOM 2648 C CA . ALA B 1 44 ? 14.922 -7.293 -20.844 1 97.12 44 ALA B CA 1
ATOM 2649 C C . ALA B 1 44 ? 15.406 -6.219 -19.875 1 97.12 44 ALA B C 1
ATOM 2651 O O . ALA B 1 44 ? 14.672 -5.281 -19.562 1 97.12 44 ALA B O 1
ATOM 2652 N N . LEU B 1 45 ? 16.656 -6.289 -19.438 1 96.31 45 LEU B N 1
ATOM 2653 C CA . LEU B 1 45 ? 17.25 -5.34 -18.5 1 96.31 45 LEU B CA 1
ATOM 2654 C C . LEU B 1 45 ? 17.328 -3.949 -19.125 1 96.31 45 LEU B C 1
ATOM 2656 O O . LEU B 1 45 ? 17.125 -2.943 -18.438 1 96.31 45 LEU B O 1
ATOM 2660 N N . THR B 1 46 ? 17.578 -3.908 -20.406 1 96 46 THR B N 1
ATOM 2661 C CA . THR B 1 46 ? 17.641 -2.637 -21.125 1 96 46 THR B CA 1
ATOM 2662 C C . THR B 1 46 ? 16.266 -1.987 -21.219 1 96 46 THR B C 1
ATOM 2664 O O . THR B 1 46 ? 16.125 -0.782 -21 1 96 46 THR B O 1
ATOM 2667 N N . ILE B 1 47 ? 15.281 -2.762 -21.438 1 95.88 47 ILE B N 1
ATOM 2668 C CA . ILE B 1 47 ? 13.922 -2.264 -21.609 1 95.88 47 ILE B CA 1
ATOM 2669 C C . ILE B 1 47 ? 13.422 -1.674 -20.297 1 95.88 47 ILE B C 1
ATOM 2671 O O . ILE B 1 47 ? 12.828 -0.596 -20.281 1 95.88 47 ILE B O 1
ATOM 2675 N N . VAL B 1 48 ? 13.711 -2.297 -19.156 1 94 48 VAL B N 1
ATOM 2676 C CA . VAL B 1 48 ? 13.133 -1.905 -17.875 1 94 48 VAL B CA 1
ATOM 2677 C C . VAL B 1 48 ? 13.812 -0.637 -17.375 1 94 48 VAL B C 1
ATOM 2679 O O . VAL B 1 48 ? 13.32 0.01 -16.453 1 94 48 VAL B O 1
ATOM 2682 N N . GLU B 1 49 ? 14.914 -0.296 -17.922 1 87.44 49 GLU B N 1
ATOM 2683 C CA . GLU B 1 49 ? 15.547 0.981 -17.609 1 87.44 49 GLU B CA 1
ATOM 2684 C C . GLU B 1 49 ? 14.734 2.15 -18.156 1 87.44 49 GLU B C 1
ATOM 2686 O O . GLU B 1 49 ? 14.82 3.268 -17.641 1 87.44 49 GLU B O 1
ATOM 2691 N N . LYS B 1 50 ? 13.953 1.874 -19.156 1 89.44 50 LYS B N 1
ATOM 2692 C CA . LYS B 1 50 ? 13.219 2.936 -19.828 1 89.44 50 LYS B CA 1
ATOM 2693 C C . LYS B 1 50 ? 11.734 2.877 -19.5 1 89.44 50 LYS B C 1
ATOM 2695 O O . LYS B 1 50 ? 11.055 3.906 -19.484 1 89.44 50 LYS B O 1
ATOM 2700 N N . VAL B 1 51 ? 11.242 1.658 -19.359 1 89.94 51 VAL B N 1
ATOM 2701 C CA . VAL B 1 51 ? 9.812 1.449 -19.141 1 89.94 51 VAL B CA 1
ATOM 2702 C C . VAL B 1 51 ? 9.609 0.514 -17.953 1 89.94 51 VAL B C 1
ATOM 2704 O O . VAL B 1 51 ? 10.305 -0.495 -17.812 1 89.94 51 VAL B O 1
ATOM 2707 N N . GLN B 1 52 ? 8.711 0.868 -17.141 1 88.31 52 GLN B N 1
ATOM 2708 C CA . GLN B 1 52 ? 8.383 -0.008 -16.031 1 88.31 52 GLN B CA 1
ATOM 2709 C C . GLN B 1 52 ? 7.152 -0.855 -16.344 1 88.31 52 GLN B C 1
ATOM 2711 O O . GLN B 1 52 ? 6.023 -0.355 -16.312 1 88.31 52 GLN B O 1
ATOM 2716 N N . PRO B 1 53 ? 7.355 -2.115 -16.594 1 95.19 53 PRO B N 1
ATOM 2717 C CA . PRO B 1 53 ? 6.188 -2.967 -16.828 1 95.19 53 PRO B CA 1
ATOM 2718 C C . PRO B 1 53 ? 5.414 -3.281 -15.555 1 95.19 53 PRO B C 1
ATOM 2720 O O . PRO B 1 53 ? 5.957 -3.152 -14.453 1 95.19 53 PRO B O 1
ATOM 2723 N N . ASP B 1 54 ? 4.16 -3.719 -15.703 1 93.44 54 ASP B N 1
ATOM 2724 C CA . ASP B 1 54 ? 3.332 -4.102 -14.562 1 93.44 54 ASP B CA 1
ATOM 2725 C C . ASP B 1 54 ? 3.629 -5.535 -14.125 1 93.44 54 ASP B C 1
ATOM 2727 O O . ASP B 1 54 ? 3.469 -5.879 -12.953 1 93.44 54 ASP B O 1
ATOM 2731 N N . VAL B 1 55 ? 3.979 -6.32 -15.102 1 96.81 55 VAL B N 1
ATOM 2732 C CA . VAL B 1 55 ? 4.293 -7.723 -14.859 1 96.81 55 VAL B CA 1
ATOM 2733 C C . VAL B 1 55 ? 5.293 -8.211 -15.906 1 96.81 55 VAL B C 1
ATOM 2735 O O . VAL B 1 55 ? 5.324 -7.715 -17.031 1 96.81 55 VAL B O 1
ATOM 2738 N N . ILE B 1 56 ? 6.133 -9.156 -15.469 1 97.69 56 ILE B N 1
ATOM 2739 C CA . ILE B 1 56 ? 7.125 -9.727 -16.375 1 97.69 56 ILE B CA 1
ATOM 2740 C C . ILE B 1 56 ? 6.914 -11.234 -16.484 1 97.69 56 ILE B C 1
ATOM 2742 O O . ILE B 1 56 ? 6.793 -11.93 -15.484 1 97.69 56 ILE B O 1
ATOM 2746 N N . LEU B 1 57 ? 6.766 -11.719 -17.719 1 97.06 57 LEU B N 1
ATOM 2747 C CA . LEU B 1 57 ? 6.84 -13.148 -18.016 1 97.06 57 LEU B CA 1
ATOM 2748 C C . LEU B 1 57 ? 8.25 -13.539 -18.453 1 97.06 57 LEU B C 1
ATOM 2750 O O . LEU B 1 57 ? 8.789 -12.977 -19.406 1 97.06 57 LEU B O 1
ATOM 2754 N N . LEU B 1 58 ? 8.781 -14.508 -17.75 1 97.56 58 LEU B N 1
ATOM 2755 C CA . LEU B 1 58 ? 10.203 -14.766 -17.922 1 97.56 58 LEU B CA 1
ATOM 2756 C C . LEU B 1 58 ? 10.461 -16.25 -18.156 1 97.56 58 LEU B C 1
ATOM 2758 O O . LEU B 1 58 ? 10.125 -17.078 -17.312 1 97.56 58 LEU B O 1
ATOM 2762 N N . ASP B 1 59 ? 11.07 -16.609 -19.25 1 96.38 59 ASP B N 1
ATOM 2763 C CA . ASP B 1 59 ? 11.547 -17.969 -19.484 1 96.38 59 ASP B CA 1
ATOM 2764 C C . ASP B 1 59 ? 12.805 -18.25 -18.672 1 96.38 59 ASP B C 1
ATOM 2766 O O . ASP B 1 59 ? 13.641 -17.359 -18.469 1 96.38 59 ASP B O 1
ATOM 2770 N N . ALA B 1 60 ? 12.93 -19.484 -18.281 1 95.81 60 ALA B N 1
ATOM 2771 C CA . ALA B 1 60 ? 14.078 -19.859 -17.453 1 95.81 60 ALA B CA 1
ATOM 2772 C C . ALA B 1 60 ? 15.281 -20.234 -18.312 1 95.81 60 ALA B C 1
ATOM 2774 O O . ALA B 1 60 ? 16.422 -20 -17.922 1 95.81 60 ALA B O 1
ATOM 2775 N N . ILE B 1 61 ? 14.977 -20.859 -19.422 1 94.69 61 ILE B N 1
ATOM 2776 C CA . ILE B 1 61 ? 16.047 -21.359 -20.281 1 94.69 61 ILE B CA 1
ATOM 2777 C C . ILE B 1 61 ? 16.297 -20.375 -21.422 1 94.69 61 ILE B C 1
ATOM 2779 O O . ILE B 1 61 ? 15.531 -20.312 -22.375 1 94.69 61 ILE B O 1
ATOM 2783 N N . MET B 1 62 ? 17.297 -19.594 -21.312 1 93.88 62 MET B N 1
ATOM 2784 C CA . MET B 1 62 ? 17.734 -18.641 -22.328 1 93.88 62 MET B CA 1
ATOM 2785 C C . MET B 1 62 ? 19.266 -18.625 -22.438 1 93.88 62 MET B C 1
ATOM 2787 O O . MET B 1 62 ? 19.969 -18.891 -21.469 1 93.88 62 MET B O 1
ATOM 2791 N N . PRO B 1 63 ? 19.75 -18.359 -23.609 1 91.06 63 PRO B N 1
ATOM 2792 C CA . PRO B 1 63 ? 21.203 -18.328 -23.797 1 91.06 63 PRO B CA 1
ATOM 2793 C C . PRO B 1 63 ? 21.859 -17.156 -23.062 1 91.06 63 PRO B C 1
ATOM 2795 O O . PRO B 1 63 ? 21.203 -16.141 -22.797 1 91.06 63 PRO B O 1
ATOM 2798 N N . GLU B 1 64 ? 23.234 -17.266 -22.703 1 90.44 64 GLU B N 1
ATOM 2799 C CA . GLU B 1 64 ? 24.094 -16.25 -22.094 1 90.44 64 GLU B CA 1
ATOM 2800 C C . GLU B 1 64 ? 23.688 -15.992 -20.641 1 90.44 64 GLU B C 1
ATOM 2802 O O . GLU B 1 64 ? 24.391 -16.422 -19.719 1 90.44 64 GLU B O 1
ATOM 2807 N N . MET B 1 65 ? 22.5 -15.383 -20.469 1 93.69 65 MET B N 1
ATOM 2808 C CA . MET B 1 65 ? 21.938 -15.148 -19.141 1 93.69 65 MET B CA 1
ATOM 2809 C C . MET B 1 65 ? 20.594 -15.859 -19 1 93.69 65 MET B C 1
ATOM 2811 O O . MET B 1 65 ? 19.625 -15.523 -19.688 1 93.69 65 MET B O 1
ATOM 2815 N N . ASP B 1 66 ? 20.625 -16.766 -18.078 1 95.31 66 ASP B N 1
ATOM 2816 C CA . ASP B 1 66 ? 19.406 -17.562 -17.969 1 95.31 66 ASP B CA 1
ATOM 2817 C C . ASP B 1 66 ? 18.312 -16.797 -17.219 1 95.31 66 ASP B C 1
ATOM 2819 O O . ASP B 1 66 ? 18.547 -15.703 -16.719 1 95.31 66 ASP B O 1
ATOM 2823 N N . GLY B 1 67 ? 17.141 -17.391 -17.203 1 97.06 67 GLY B N 1
ATOM 2824 C CA . GLY B 1 67 ? 15.992 -16.719 -16.609 1 97.06 67 GLY B CA 1
ATOM 2825 C C . GLY B 1 67 ? 16.156 -16.453 -15.125 1 97.06 67 GLY B C 1
ATOM 2826 O O . GLY B 1 67 ? 15.648 -15.453 -14.609 1 97.06 67 GLY B O 1
ATOM 2827 N N . PHE B 1 68 ? 16.844 -17.312 -14.383 1 97.75 68 PHE B N 1
ATOM 2828 C CA . PHE B 1 68 ? 17.016 -17.141 -12.945 1 97.75 68 PHE B CA 1
ATOM 2829 C C . PHE B 1 68 ? 17.922 -15.969 -12.641 1 97.75 68 PHE B C 1
ATOM 2831 O O . PHE B 1 68 ? 17.594 -15.125 -11.797 1 97.75 68 PHE B O 1
ATOM 2838 N N . ASP B 1 69 ? 19 -15.922 -13.336 1 97.19 69 ASP B N 1
ATOM 2839 C CA . ASP B 1 69 ? 19.906 -14.797 -13.18 1 97.19 69 ASP B CA 1
ATOM 2840 C C . ASP B 1 69 ? 19.25 -13.484 -13.609 1 97.19 69 ASP B C 1
ATOM 2842 O O . ASP B 1 69 ? 19.438 -12.453 -12.961 1 97.19 69 ASP B O 1
ATOM 2846 N N . THR B 1 70 ? 18.531 -13.609 -14.688 1 97.75 70 THR B N 1
ATOM 2847 C CA . THR B 1 70 ? 17.812 -12.445 -15.156 1 97.75 70 THR B CA 1
ATOM 2848 C C . THR B 1 70 ? 16.828 -11.953 -14.102 1 97.75 70 THR B C 1
ATOM 2850 O O . THR B 1 70 ? 16.734 -10.75 -13.844 1 97.75 70 THR B O 1
ATOM 2853 N N . CYS B 1 71 ? 16.156 -12.828 -13.453 1 97.75 71 CYS B N 1
ATOM 2854 C CA . CYS B 1 71 ? 15.164 -12.516 -12.43 1 97.75 71 CYS B CA 1
ATOM 2855 C C . CYS B 1 71 ? 15.805 -11.781 -11.258 1 97.75 71 CYS B C 1
ATOM 2857 O O . CYS B 1 71 ? 15.273 -10.773 -10.781 1 97.75 71 CYS B O 1
ATOM 2859 N N . ILE B 1 72 ? 16.922 -12.258 -10.852 1 95.81 72 ILE B N 1
ATOM 2860 C CA . ILE B 1 72 ? 17.641 -11.648 -9.742 1 95.81 72 ILE B CA 1
ATOM 2861 C C . ILE B 1 72 ? 17.969 -10.195 -10.07 1 95.81 72 ILE B C 1
ATOM 2863 O O . ILE B 1 72 ? 17.734 -9.297 -9.258 1 95.81 72 ILE B O 1
ATOM 2867 N N . ARG B 1 73 ? 18.422 -9.969 -11.211 1 94.69 73 ARG B N 1
ATOM 2868 C CA . ARG B 1 73 ? 18.812 -8.625 -11.633 1 94.69 73 ARG B CA 1
ATOM 2869 C C . ARG B 1 73 ? 17.594 -7.73 -11.812 1 94.69 73 ARG B C 1
ATOM 2871 O O . ARG B 1 73 ? 17.609 -6.555 -11.445 1 94.69 73 ARG B O 1
ATOM 2878 N N . LEU B 1 74 ? 16.562 -8.273 -12.383 1 95.06 74 LEU B N 1
ATOM 2879 C CA . LEU B 1 74 ? 15.328 -7.52 -12.57 1 95.06 74 LEU B CA 1
ATOM 2880 C C . LEU B 1 74 ? 14.758 -7.074 -11.227 1 95.06 74 LEU B C 1
ATOM 2882 O O . LEU B 1 74 ? 14.289 -5.941 -11.102 1 95.06 74 LEU B O 1
ATOM 2886 N N . LYS B 1 75 ? 14.828 -7.965 -10.242 1 90.75 75 LYS B N 1
ATOM 2887 C CA . LYS B 1 75 ? 14.266 -7.676 -8.93 1 90.75 75 LYS B CA 1
ATOM 2888 C C . LYS B 1 75 ? 15.062 -6.586 -8.211 1 90.75 75 LYS B C 1
ATOM 2890 O O . LYS B 1 75 ? 14.508 -5.828 -7.414 1 90.75 75 LYS B O 1
ATOM 2895 N N . GLU B 1 76 ? 16.281 -6.488 -8.539 1 83.38 76 GLU B N 1
ATOM 2896 C CA . GLU B 1 76 ? 17.078 -5.395 -8 1 83.38 76 GLU B CA 1
ATOM 2897 C C . GLU B 1 76 ? 16.609 -4.047 -8.539 1 83.38 76 GLU B C 1
ATOM 2899 O O . GLU B 1 76 ? 16.609 -3.051 -7.816 1 83.38 76 GLU B O 1
ATOM 2904 N N . LEU B 1 77 ? 16.219 -4.07 -9.805 1 82.94 77 LEU B N 1
ATOM 2905 C CA . LEU B 1 77 ? 15.82 -2.84 -10.477 1 82.94 77 LEU B CA 1
ATOM 2906 C C . LEU B 1 77 ? 14.352 -2.523 -10.203 1 82.94 77 LEU B C 1
ATOM 2908 O O . LEU B 1 77 ? 13.984 -1.356 -10.062 1 82.94 77 LEU B O 1
ATOM 2912 N N . LEU B 1 78 ? 13.562 -3.568 -10.133 1 86.38 78 LEU B N 1
ATOM 2913 C CA . LEU B 1 78 ? 12.117 -3.459 -9.977 1 86.38 78 LEU B CA 1
ATOM 2914 C C . LEU B 1 78 ? 11.625 -4.363 -8.844 1 86.38 78 LEU B C 1
ATOM 2916 O O . LEU B 1 78 ? 10.922 -5.344 -9.094 1 86.38 78 LEU B O 1
ATOM 2920 N N . PRO B 1 79 ? 11.859 -3.932 -7.629 1 79.69 79 PRO B N 1
ATOM 2921 C CA . PRO B 1 79 ? 11.586 -4.816 -6.492 1 79.69 79 PRO B CA 1
ATOM 2922 C C . PRO B 1 79 ? 10.102 -5.141 -6.344 1 79.69 79 PRO B C 1
ATOM 2924 O O . PRO B 1 79 ? 9.75 -6.203 -5.824 1 79.69 79 PRO B O 1
ATOM 2927 N N . SER B 1 80 ? 9.219 -4.348 -6.836 1 83 80 SER B N 1
ATOM 2928 C CA . SER B 1 80 ? 7.801 -4.523 -6.559 1 83 80 SER B CA 1
ATOM 2929 C C . SER B 1 80 ? 7.074 -5.129 -7.758 1 83 80 SER B C 1
ATOM 2931 O O . SER B 1 80 ? 5.883 -5.426 -7.684 1 83 80 SER B O 1
ATOM 2933 N N . THR B 1 81 ? 7.77 -5.27 -8.844 1 92 81 THR B N 1
ATOM 2934 C CA . THR B 1 81 ? 7.137 -5.805 -10.047 1 92 81 THR B CA 1
ATOM 2935 C C . THR B 1 81 ? 7.074 -7.328 -9.992 1 92 81 THR B C 1
ATOM 2937 O O . THR B 1 81 ? 8.094 -7.992 -9.789 1 92 81 THR B O 1
ATOM 2940 N N . PRO B 1 82 ? 5.898 -7.879 -10.156 1 96.69 82 PRO B N 1
ATOM 2941 C CA . PRO B 1 82 ? 5.816 -9.344 -10.148 1 96.69 82 PRO B CA 1
ATOM 2942 C C . PRO B 1 82 ? 6.465 -9.977 -11.383 1 96.69 82 PRO B C 1
ATOM 2944 O O . PRO B 1 82 ? 6.301 -9.477 -12.492 1 96.69 82 PRO B O 1
ATOM 2947 N N . ILE B 1 83 ? 7.219 -11.023 -11.148 1 97.94 83 ILE B N 1
ATOM 2948 C CA . ILE B 1 83 ? 7.855 -11.797 -12.211 1 97.94 83 ILE B CA 1
ATOM 2949 C C . ILE B 1 83 ? 7.312 -13.219 -12.203 1 97.94 83 ILE B C 1
ATOM 2951 O O . ILE B 1 83 ? 7.395 -13.922 -11.195 1 97.94 83 ILE B O 1
ATOM 2955 N N . ILE B 1 84 ? 6.711 -13.617 -13.312 1 98 84 ILE B N 1
ATOM 2956 C CA . ILE B 1 84 ? 6.148 -14.953 -13.484 1 98 84 ILE B CA 1
ATOM 2957 C C . ILE B 1 84 ? 7.047 -15.781 -14.398 1 98 84 ILE B C 1
ATOM 2959 O O . ILE B 1 84 ? 7.23 -15.438 -15.57 1 98 84 ILE B O 1
ATOM 2963 N N . PHE B 1 85 ? 7.578 -16.859 -13.883 1 97.69 85 PHE B N 1
ATOM 2964 C CA . PHE B 1 85 ? 8.336 -17.766 -14.734 1 97.69 85 PHE B CA 1
ATOM 2965 C C . PHE B 1 85 ? 7.414 -18.547 -15.664 1 97.69 85 PHE B C 1
ATOM 2967 O O . PHE B 1 85 ? 6.344 -19 -15.242 1 97.69 85 PHE B O 1
ATOM 2974 N N . MET B 1 86 ? 7.738 -18.656 -16.859 1 94.75 86 MET B N 1
ATOM 2975 C CA . MET B 1 86 ? 7.074 -19.469 -17.875 1 94.75 86 MET B CA 1
ATOM 2976 C C . MET B 1 86 ? 8.086 -20.312 -18.641 1 94.75 86 MET B C 1
ATOM 2978 O O . MET B 1 86 ? 8.789 -19.812 -19.516 1 94.75 86 MET B O 1
ATOM 2982 N N . THR B 1 87 ? 8.141 -21.609 -18.312 1 93 87 THR B N 1
ATOM 2983 C CA . THR B 1 87 ? 9.289 -22.375 -18.766 1 93 87 THR B CA 1
ATOM 2984 C C . THR B 1 87 ? 8.938 -23.859 -18.891 1 93 87 THR B C 1
ATOM 2986 O O . THR B 1 87 ? 7.898 -24.297 -18.391 1 93 87 THR B O 1
ATOM 2989 N N . GLY B 1 88 ? 9.773 -24.594 -19.594 1 91.5 88 GLY B N 1
ATOM 2990 C CA . GLY B 1 88 ? 9.594 -26.031 -19.75 1 91.5 88 GLY B CA 1
ATOM 2991 C C . GLY B 1 88 ? 10.164 -26.844 -18.609 1 91.5 88 GLY B C 1
ATOM 2992 O O . GLY B 1 88 ? 9.93 -28.047 -18.516 1 91.5 88 GLY B O 1
ATOM 2993 N N . LEU B 1 89 ? 10.867 -26.25 -17.719 1 92.06 89 LEU B N 1
ATOM 2994 C CA . LEU B 1 89 ? 11.445 -26.922 -16.562 1 92.06 89 LEU B CA 1
ATOM 2995 C C . LEU B 1 89 ? 10.383 -27.203 -15.508 1 92.06 89 LEU B C 1
ATOM 2997 O O . LEU B 1 89 ? 9.859 -26.281 -14.891 1 92.06 89 LEU B O 1
ATOM 3001 N N . ASN B 1 90 ? 10.07 -28.375 -15.242 1 90.25 90 ASN B N 1
ATOM 3002 C CA . ASN B 1 90 ? 8.922 -28.688 -14.406 1 90.25 90 ASN B CA 1
ATOM 3003 C C . ASN B 1 90 ? 9.344 -29.406 -13.125 1 90.25 90 ASN B C 1
ATOM 3005 O O . ASN B 1 90 ? 8.5 -29.703 -12.273 1 90.25 90 ASN B O 1
ATOM 3009 N N . ASP B 1 91 ? 10.609 -29.672 -12.953 1 92.94 91 ASP B N 1
ATOM 3010 C CA . ASP B 1 91 ? 11.016 -30.359 -11.727 1 92.94 91 ASP B CA 1
ATOM 3011 C C . ASP B 1 91 ? 11.008 -29.391 -10.539 1 92.94 91 ASP B C 1
ATOM 3013 O O . ASP B 1 91 ? 11.188 -28.188 -10.711 1 92.94 91 ASP B O 1
ATOM 3017 N N . SER B 1 92 ? 10.781 -29.922 -9.367 1 92.81 92 SER B N 1
ATOM 3018 C CA . SER B 1 92 ? 10.602 -29.141 -8.148 1 92.81 92 SER B CA 1
ATOM 3019 C C . SER B 1 92 ? 11.82 -28.281 -7.855 1 92.81 92 SER B C 1
ATOM 3021 O O . SER B 1 92 ? 11.695 -27.172 -7.32 1 92.81 92 SER B O 1
ATOM 3023 N N . LYS B 1 93 ? 12.969 -28.766 -8.141 1 94.75 93 LYS B N 1
ATOM 3024 C CA . LYS B 1 93 ? 14.195 -28.016 -7.906 1 94.75 93 LYS B CA 1
ATOM 3025 C C . LYS B 1 93 ? 14.188 -26.688 -8.656 1 94.75 93 LYS B C 1
ATOM 3027 O O . LYS B 1 93 ? 14.586 -25.656 -8.117 1 94.75 93 LYS B O 1
ATOM 3032 N N . HIS B 1 94 ? 13.727 -26.75 -9.875 1 95.25 94 HIS B N 1
ATOM 3033 C CA . HIS B 1 94 ? 13.68 -25.547 -10.688 1 95.25 94 HIS B CA 1
ATOM 3034 C C . HIS B 1 94 ? 12.57 -24.609 -10.227 1 95.25 94 HIS B C 1
ATOM 3036 O O . HIS B 1 94 ? 12.727 -23.391 -10.25 1 95.25 94 HIS B O 1
ATOM 3042 N N . VAL B 1 95 ? 11.461 -25.172 -9.844 1 95.06 95 VAL B N 1
ATOM 3043 C CA . VAL B 1 95 ? 10.367 -24.375 -9.297 1 95.06 95 VAL B CA 1
ATOM 3044 C C . VAL B 1 95 ? 10.852 -23.609 -8.07 1 95.06 95 VAL B C 1
ATOM 3046 O O . VAL B 1 95 ? 10.633 -22.406 -7.953 1 95.06 95 VAL B O 1
ATOM 3049 N N . MET B 1 96 ? 11.547 -24.297 -7.211 1 95.5 96 MET B N 1
ATOM 3050 C CA . MET B 1 96 ? 12.078 -23.688 -6 1 95.5 96 MET B CA 1
ATOM 3051 C C . MET B 1 96 ? 13.086 -22.594 -6.336 1 95.5 96 MET B C 1
ATOM 3053 O O . MET B 1 96 ? 13.062 -21.516 -5.738 1 95.5 96 MET B O 1
ATOM 3057 N N . ARG B 1 97 ? 13.898 -22.859 -7.293 1 96.38 97 ARG B N 1
ATOM 3058 C CA . ARG B 1 97 ? 14.875 -21.859 -7.727 1 96.38 97 ARG B CA 1
ATOM 3059 C C . ARG B 1 97 ? 14.188 -20.609 -8.266 1 96.38 97 ARG B C 1
ATOM 3061 O O . ARG B 1 97 ? 14.664 -19.5 -8.062 1 96.38 97 ARG B O 1
ATOM 3068 N N . GLY B 1 98 ? 13.102 -20.812 -8.984 1 97.12 98 GLY B N 1
ATOM 3069 C CA . GLY B 1 98 ? 12.312 -19.688 -9.492 1 97.12 98 GLY B CA 1
ATOM 3070 C C . GLY B 1 98 ? 11.836 -18.75 -8.398 1 97.12 98 GLY B C 1
ATOM 3071 O O . GLY B 1 98 ? 12.016 -17.547 -8.492 1 97.12 98 GLY B O 1
ATOM 3072 N N . PHE B 1 99 ? 11.352 -19.297 -7.348 1 95.69 99 PHE B N 1
ATOM 3073 C CA . PHE B 1 99 ? 10.844 -18.5 -6.242 1 95.69 99 PHE B CA 1
ATOM 3074 C C . PHE B 1 99 ? 11.992 -17.875 -5.449 1 95.69 99 PHE B C 1
ATOM 3076 O O . PHE B 1 99 ? 11.906 -16.719 -5.023 1 95.69 99 PHE B O 1
ATOM 3083 N N . GLU B 1 100 ? 13.047 -18.562 -5.316 1 94.81 100 GLU B N 1
ATOM 3084 C CA . GLU B 1 100 ? 14.219 -18.078 -4.598 1 94.81 100 GLU B CA 1
ATOM 3085 C C . GLU B 1 100 ? 14.859 -16.891 -5.332 1 94.81 100 GLU B C 1
ATOM 3087 O O . GLU B 1 100 ? 15.461 -16.016 -4.707 1 94.81 100 GLU B O 1
ATOM 3092 N N . SER B 1 101 ? 14.703 -16.938 -6.637 1 96.31 101 SER B N 1
ATOM 3093 C CA . SER B 1 101 ? 15.281 -15.867 -7.453 1 96.31 101 SER B CA 1
ATOM 3094 C C . SER B 1 101 ? 14.43 -14.602 -7.398 1 96.31 101 SER B C 1
ATOM 3096 O O . SER B 1 101 ? 14.844 -13.547 -7.871 1 96.31 101 SER B O 1
ATOM 3098 N N . GLY B 1 102 ? 13.266 -14.703 -6.887 1 94.62 102 GLY B N 1
ATOM 3099 C CA . GLY B 1 102 ? 12.391 -13.547 -6.77 1 94.62 102 GLY B CA 1
ATOM 3100 C C . GLY B 1 102 ? 11.094 -13.703 -7.543 1 94.62 102 GLY B C 1
ATOM 3101 O O . GLY B 1 102 ? 10.273 -12.781 -7.578 1 94.62 102 GLY B O 1
ATOM 3102 N N . GLY B 1 103 ? 10.859 -14.859 -8.133 1 96.88 103 GLY B N 1
ATOM 3103 C CA . GLY B 1 103 ? 9.641 -15.102 -8.883 1 96.88 103 GLY B CA 1
ATOM 3104 C C . GLY B 1 103 ? 8.398 -15.109 -8.016 1 96.88 103 GLY B C 1
ATOM 3105 O O . GLY B 1 103 ? 8.422 -15.602 -6.883 1 96.88 103 GLY B O 1
ATOM 3106 N N . THR B 1 104 ? 7.332 -14.633 -8.57 1 96.56 104 THR B N 1
ATOM 3107 C CA . THR B 1 104 ? 6.07 -14.57 -7.84 1 96.56 104 THR B CA 1
ATOM 3108 C C . THR B 1 104 ? 5.176 -15.758 -8.211 1 96.56 104 THR B C 1
ATOM 3110 O O . THR B 1 104 ? 4.246 -16.094 -7.473 1 96.56 104 THR B O 1
ATOM 3113 N N . ASP B 1 105 ? 5.418 -16.25 -9.32 1 97.5 105 ASP B N 1
ATOM 3114 C CA . ASP B 1 105 ? 4.652 -17.375 -9.852 1 97.5 105 ASP B CA 1
ATOM 3115 C C . ASP B 1 105 ? 5.496 -18.203 -10.812 1 97.5 105 ASP B C 1
ATOM 3117 O O . ASP B 1 105 ? 6.598 -17.797 -11.188 1 97.5 105 ASP B O 1
ATOM 3121 N N . TYR B 1 106 ? 5.023 -19.406 -11.086 1 96.62 106 TYR B N 1
ATOM 3122 C CA . TYR B 1 106 ? 5.754 -20.344 -11.922 1 96.62 106 TYR B CA 1
ATOM 3123 C C . TYR B 1 106 ? 4.797 -21.172 -12.773 1 96.62 106 TYR B C 1
ATOM 3125 O O . TYR B 1 106 ? 3.971 -21.922 -12.242 1 96.62 106 TYR B O 1
ATOM 3133 N N . ILE B 1 107 ? 4.938 -21.016 -14.07 1 94.44 107 ILE B N 1
ATOM 3134 C CA . ILE B 1 107 ? 4.074 -21.719 -15.023 1 94.44 107 ILE B CA 1
ATOM 3135 C C . ILE B 1 107 ? 4.914 -22.641 -15.898 1 94.44 107 ILE B C 1
ATOM 3137 O O . ILE B 1 107 ? 5.938 -22.234 -16.453 1 94.44 107 ILE B O 1
ATOM 3141 N N . THR B 1 108 ? 4.449 -23.844 -16.078 1 92.88 108 THR B N 1
ATOM 3142 C CA . THR B 1 108 ? 5.18 -24.812 -16.875 1 92.88 108 THR B CA 1
ATOM 3143 C C . THR B 1 108 ? 4.621 -24.859 -18.297 1 92.88 108 THR B C 1
ATOM 3145 O O . THR B 1 108 ? 3.404 -24.859 -18.5 1 92.88 108 THR B O 1
ATOM 3148 N N . LYS B 1 109 ? 5.516 -24.828 -19.266 1 90.56 109 LYS B N 1
ATOM 3149 C CA . LYS B 1 109 ? 5.145 -25.031 -20.656 1 90.56 109 LYS B CA 1
ATOM 3150 C C . LYS B 1 109 ? 4.852 -26.5 -20.953 1 90.56 109 LYS B C 1
ATOM 3152 O O . LYS B 1 109 ? 5.492 -27.391 -20.375 1 90.56 109 LYS B O 1
ATOM 3157 N N . PRO B 1 110 ? 3.934 -26.766 -21.922 1 90.88 110 PRO B N 1
ATOM 3158 C CA . PRO B 1 110 ? 3.096 -25.859 -22.703 1 90.88 110 PRO B CA 1
ATOM 3159 C C . PRO B 1 110 ? 2.047 -25.156 -21.844 1 90.88 110 PRO B C 1
ATOM 3161 O O . PRO B 1 110 ? 1.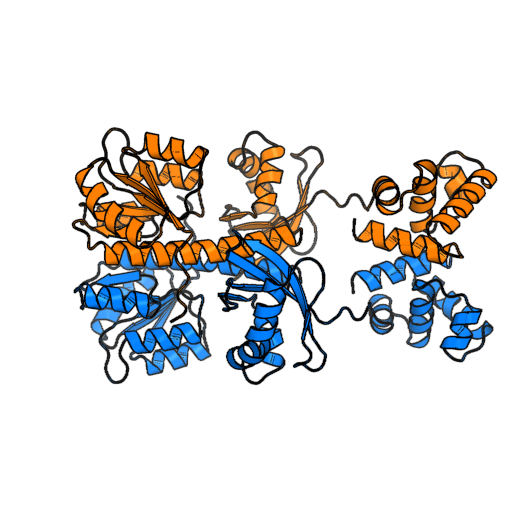591 -25.703 -20.844 1 90.88 110 PRO B O 1
ATOM 3164 N N . VAL B 1 111 ? 1.735 -23.969 -22.297 1 90.69 111 VAL B N 1
ATOM 3165 C CA . VAL B 1 111 ? 0.864 -23.156 -21.453 1 90.69 111 VAL B CA 1
ATOM 3166 C C . VAL B 1 111 ? -0.508 -23.016 -22.109 1 90.69 111 VAL B C 1
ATOM 3168 O O . VAL B 1 111 ? -0.64 -23.172 -23.328 1 90.69 111 VAL B O 1
ATOM 3171 N N . VAL B 1 112 ? -1.496 -22.875 -21.281 1 92.12 112 VAL B N 1
ATOM 3172 C CA . VAL B 1 112 ? -2.814 -22.422 -21.719 1 92.12 112 VAL B CA 1
ATOM 3173 C C . VAL B 1 112 ? -2.9 -20.906 -21.641 1 92.12 112 VAL B C 1
ATOM 3175 O O . VAL B 1 112 ? -2.893 -20.328 -20.547 1 92.12 112 VAL B O 1
ATOM 3178 N N . PRO B 1 113 ? -3.053 -20.25 -22.734 1 92.94 113 PRO B N 1
ATOM 3179 C CA . PRO B 1 113 ? -2.955 -18.781 -22.781 1 92.94 113 PRO B CA 1
ATOM 3180 C C . PRO B 1 113 ? -3.924 -18.109 -21.812 1 92.94 113 PRO B C 1
ATOM 3182 O O . PRO B 1 113 ? -3.551 -17.141 -21.141 1 92.94 113 PRO B O 1
ATOM 3185 N N . ASP B 1 114 ? -5.086 -18.625 -21.672 1 93.62 114 ASP B N 1
ATOM 3186 C CA . ASP B 1 114 ? -6.078 -18.016 -20.781 1 93.62 114 ASP B CA 1
ATOM 3187 C C . ASP B 1 114 ? -5.645 -18.109 -19.328 1 93.62 114 ASP B C 1
ATOM 3189 O O . ASP B 1 114 ? -5.941 -17.219 -18.531 1 93.62 114 ASP B O 1
ATOM 3193 N N . GLU B 1 115 ? -4.98 -19.172 -19.016 1 94.31 115 GLU B N 1
ATOM 3194 C CA . GLU B 1 115 ? -4.465 -19.312 -17.656 1 94.31 115 GLU B CA 1
ATOM 3195 C C . GLU B 1 115 ? -3.35 -18.312 -17.375 1 94.31 115 GLU B C 1
ATOM 3197 O O . GLU B 1 115 ? -3.271 -17.75 -16.281 1 94.31 115 GLU B O 1
ATOM 3202 N N . VAL B 1 116 ? -2.535 -18.125 -18.359 1 95.56 116 VAL B N 1
ATOM 3203 C CA . VAL B 1 116 ? -1.457 -17.141 -18.234 1 95.56 116 VAL B CA 1
ATOM 3204 C C . VAL B 1 116 ? -2.043 -15.75 -18.047 1 95.56 116 VAL B C 1
ATOM 3206 O O . VAL B 1 116 ? -1.604 -15 -17.172 1 95.56 116 VAL B O 1
ATOM 3209 N N . LEU B 1 117 ? -3.025 -15.469 -18.828 1 95.12 117 LEU B N 1
ATOM 3210 C CA . LEU B 1 117 ? -3.693 -14.1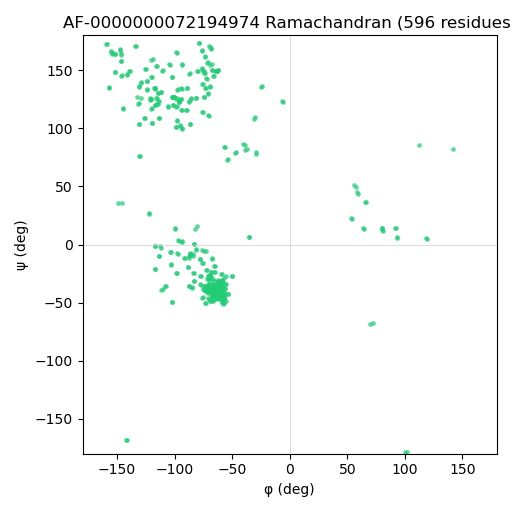72 -18.75 1 95.12 117 LEU B CA 1
ATOM 3211 C C . LEU B 1 117 ? -4.285 -13.953 -17.359 1 95.12 117 LEU B C 1
ATOM 3213 O O . LEU B 1 117 ? -4.148 -12.875 -16.781 1 95.12 117 LEU B O 1
ATOM 3217 N N . ALA B 1 118 ? -4.93 -14.93 -16.828 1 94.88 118 ALA B N 1
ATOM 3218 C CA . ALA B 1 118 ? -5.523 -14.836 -15.508 1 94.88 118 ALA B CA 1
ATOM 3219 C C . ALA B 1 118 ? -4.465 -14.539 -14.453 1 94.88 118 ALA B C 1
ATOM 3221 O O . ALA B 1 118 ? -4.672 -13.695 -13.57 1 94.88 118 ALA B O 1
ATOM 3222 N N . ARG B 1 119 ? -3.354 -15.195 -14.555 1 96.44 119 ARG B N 1
ATOM 3223 C CA . ARG B 1 119 ? -2.26 -15.008 -13.602 1 96.44 119 ARG B CA 1
ATOM 3224 C C . ARG B 1 119 ? -1.656 -13.617 -13.727 1 96.44 119 ARG B C 1
ATOM 3226 O O . ARG B 1 119 ? -1.369 -12.969 -12.719 1 96.44 119 ARG B O 1
ATOM 3233 N N . ILE B 1 120 ? -1.54 -13.164 -14.938 1 96.12 120 ILE B N 1
ATOM 3234 C CA . ILE B 1 120 ? -1.047 -11.812 -15.188 1 96.12 120 ILE B CA 1
ATOM 3235 C C . ILE B 1 120 ? -1.96 -10.797 -14.508 1 96.12 120 ILE B C 1
ATOM 3237 O O . ILE B 1 120 ? -1.486 -9.906 -13.797 1 96.12 120 ILE B O 1
ATOM 3241 N N . LYS B 1 121 ? -3.211 -10.984 -14.68 1 93.62 121 LYS B N 1
ATOM 3242 C CA . LYS B 1 121 ? -4.184 -10.039 -14.141 1 93.62 121 LYS B CA 1
ATOM 3243 C C . LYS B 1 121 ? -4.148 -10.031 -12.609 1 93.62 121 LYS B C 1
ATOM 3245 O O . LYS B 1 121 ? -4.121 -8.969 -11.992 1 93.62 121 LYS B O 1
ATOM 3250 N N . VAL B 1 122 ? -4.062 -11.156 -12.031 1 93.56 122 VAL B N 1
ATOM 3251 C CA . VAL B 1 122 ? -4.102 -11.281 -10.578 1 93.56 122 VAL B CA 1
ATOM 3252 C C . VAL B 1 122 ? -2.857 -10.648 -9.969 1 93.56 122 VAL B C 1
ATOM 3254 O O . VAL B 1 122 ? -2.953 -9.867 -9.016 1 93.56 122 VAL B O 1
ATOM 3257 N N . HIS B 1 123 ? -1.698 -10.977 -10.508 1 95 123 HIS B N 1
ATOM 3258 C CA . HIS B 1 123 ? -0.447 -10.477 -9.945 1 95 123 HIS B CA 1
ATOM 3259 C C . HIS B 1 123 ? -0.289 -8.984 -10.195 1 95 123 HIS B C 1
ATOM 3261 O O . HIS B 1 123 ? 0.242 -8.258 -9.344 1 95 123 HIS B O 1
ATOM 3267 N N . SER B 1 124 ? -0.747 -8.547 -11.359 1 92.75 124 SER B N 1
ATOM 3268 C CA . SER B 1 124 ? -0.719 -7.117 -11.648 1 92.75 124 SER B CA 1
ATOM 3269 C C . SER B 1 124 ? -1.618 -6.344 -10.688 1 92.75 124 SER B C 1
ATOM 3271 O O . SER B 1 124 ? -1.239 -5.277 -10.195 1 92.75 124 SER B O 1
ATOM 3273 N N . GLN B 1 125 ? -2.75 -6.879 -10.469 1 88.38 125 GLN B N 1
ATOM 3274 C CA . GLN B 1 125 ? -3.697 -6.23 -9.57 1 88.38 125 GLN B CA 1
ATOM 3275 C C . GLN B 1 125 ? -3.146 -6.164 -8.148 1 88.38 125 GLN B C 1
ATOM 3277 O O . GLN B 1 125 ? -3.248 -5.133 -7.484 1 88.38 125 GLN B O 1
ATOM 3282 N N . SER B 1 126 ? -2.611 -7.23 -7.695 1 89.56 126 SER B N 1
ATOM 3283 C CA . SER B 1 126 ? -2.033 -7.273 -6.355 1 89.56 126 SER B CA 1
ATOM 3284 C C . SER B 1 126 ? -0.926 -6.238 -6.195 1 89.56 126 SER B C 1
ATOM 3286 O O . SER B 1 126 ? -0.882 -5.52 -5.195 1 89.56 126 SER B O 1
ATOM 3288 N N . ALA B 1 127 ? -0.055 -6.164 -7.148 1 90.19 127 ALA B N 1
ATOM 3289 C CA . ALA B 1 127 ? 1.036 -5.191 -7.113 1 90.19 127 ALA B CA 1
ATOM 3290 C C . ALA B 1 127 ? 0.5 -3.764 -7.121 1 90.19 127 ALA B C 1
ATOM 3292 O O . ALA B 1 127 ? 1.044 -2.885 -6.449 1 90.19 127 ALA B O 1
ATOM 3293 N N . ARG B 1 128 ? -0.528 -3.59 -7.852 1 87.5 128 ARG B N 1
ATOM 3294 C CA . ARG B 1 128 ? -1.111 -2.26 -7.988 1 87.5 128 ARG B CA 1
ATOM 3295 C C . ARG B 1 128 ? -1.694 -1.781 -6.66 1 87.5 128 ARG B C 1
ATOM 3297 O O . ARG B 1 128 ? -1.666 -0.586 -6.359 1 87.5 128 ARG B O 1
ATOM 3304 N N . LEU B 1 129 ? -2.23 -2.678 -5.895 1 87.5 129 LEU B N 1
ATOM 3305 C CA . LEU B 1 129 ? -2.779 -2.307 -4.594 1 87.5 129 LEU B CA 1
ATOM 3306 C C . LEU B 1 129 ? -1.704 -1.69 -3.703 1 87.5 129 LEU B C 1
ATOM 3308 O O . LEU B 1 129 ? -1.927 -0.647 -3.086 1 87.5 129 LEU B O 1
ATOM 3312 N N . ALA B 1 130 ? -0.584 -2.309 -3.678 1 89.19 130 ALA B N 1
ATOM 3313 C CA . ALA B 1 130 ? 0.526 -1.793 -2.879 1 89.19 130 ALA B CA 1
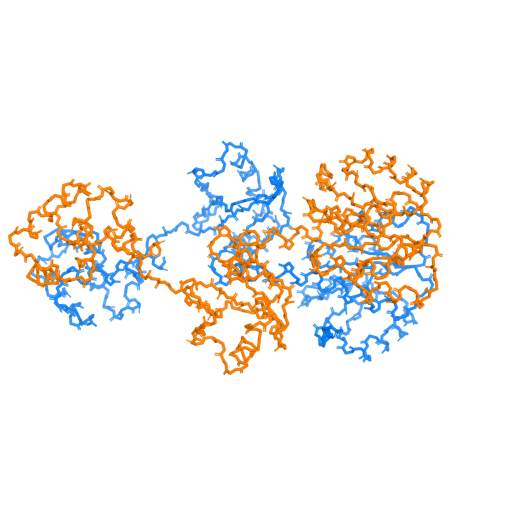ATOM 3314 C C . ALA B 1 130 ? 1.01 -0.449 -3.416 1 89.19 130 ALA B C 1
ATOM 3316 O O . ALA B 1 130 ? 1.211 0.496 -2.65 1 89.19 130 ALA B O 1
ATOM 3317 N N . LYS B 1 131 ? 1.105 -0.364 -4.707 1 89.06 131 LYS B N 1
ATOM 3318 C CA . LYS B 1 131 ? 1.612 0.85 -5.34 1 89.06 131 LYS B CA 1
ATOM 3319 C C . LYS B 1 131 ? 0.65 2.018 -5.137 1 89.06 131 LYS B C 1
ATOM 3321 O O . LYS B 1 131 ? 1.08 3.154 -4.93 1 89.06 131 LYS B O 1
ATOM 3326 N N . SER B 1 132 ? -0.608 1.735 -5.242 1 88.81 132 SER B N 1
ATOM 3327 C CA . SER B 1 132 ? -1.603 2.787 -5.059 1 88.81 132 SER B CA 1
ATOM 3328 C C . SER B 1 132 ? -1.571 3.336 -3.637 1 88.81 132 SER B C 1
ATOM 3330 O O . SER B 1 132 ? -1.691 4.547 -3.43 1 88.81 132 SER B O 1
ATOM 3332 N N . ALA B 1 133 ? -1.406 2.475 -2.713 1 90.69 133 ALA B N 1
ATOM 3333 C CA . ALA B 1 133 ? -1.303 2.922 -1.325 1 90.69 133 ALA B CA 1
ATOM 3334 C C . ALA B 1 133 ? -0.048 3.764 -1.112 1 90.69 133 ALA B C 1
ATOM 3336 O O . ALA B 1 133 ? -0.082 4.77 -0.404 1 90.69 133 ALA B O 1
ATOM 3337 N N . GLN B 1 134 ? 0.97 3.338 -1.686 1 90.88 134 GLN B N 1
ATOM 3338 C CA . GLN B 1 134 ? 2.215 4.094 -1.598 1 90.88 134 GLN B CA 1
ATOM 3339 C C . GLN B 1 134 ? 2.076 5.461 -2.258 1 90.88 134 GLN B C 1
ATOM 3341 O O . GLN B 1 134 ? 2.59 6.461 -1.744 1 90.88 134 GLN B O 1
ATOM 3346 N N . ALA B 1 135 ? 1.413 5.492 -3.314 1 87.06 135 ALA B N 1
ATOM 3347 C CA . ALA B 1 135 ? 1.154 6.758 -3.996 1 87.06 135 ALA B CA 1
ATOM 3348 C C . ALA B 1 135 ? 0.329 7.691 -3.117 1 87.06 135 ALA B C 1
ATOM 3350 O O . ALA B 1 135 ? 0.56 8.906 -3.102 1 87.06 135 ALA B O 1
ATOM 3351 N N . ALA B 1 136 ? -0.576 7.145 -2.449 1 88.94 136 ALA B N 1
ATOM 3352 C CA . ALA B 1 136 ? -1.392 7.934 -1.528 1 88.94 136 ALA B CA 1
ATOM 3353 C C . ALA B 1 136 ? -0.531 8.562 -0.437 1 88.94 136 ALA B C 1
ATOM 3355 O O . ALA B 1 136 ? -0.763 9.703 -0.038 1 88.94 136 ALA B O 1
ATOM 3356 N N . LEU B 1 137 ? 0.344 7.824 0.024 1 90.25 137 LEU B N 1
ATOM 3357 C CA . LEU B 1 137 ? 1.267 8.344 1.027 1 90.25 137 LEU B CA 1
ATOM 3358 C C . LEU B 1 137 ? 2.057 9.523 0.479 1 90.25 137 LEU B C 1
ATOM 3360 O O . LEU B 1 137 ? 2.178 10.555 1.143 1 90.25 137 LEU B O 1
ATOM 3364 N N . ASP B 1 138 ? 2.545 9.414 -0.708 1 86.56 138 ASP B N 1
ATOM 3365 C CA . ASP B 1 138 ? 3.283 10.492 -1.354 1 86.56 138 ASP B CA 1
ATOM 3366 C C . ASP B 1 138 ? 2.406 11.734 -1.519 1 86.56 138 ASP B C 1
ATOM 3368 O O . ASP B 1 138 ? 2.857 12.859 -1.278 1 86.56 138 ASP B O 1
ATOM 3372 N N . TYR B 1 139 ? 1.221 11.461 -1.941 1 81.06 139 TYR B N 1
ATOM 3373 C CA . TYR B 1 139 ? 0.281 12.562 -2.129 1 81.06 139 TYR B CA 1
ATOM 3374 C C . TYR B 1 139 ? 0.037 13.305 -0.818 1 81.06 139 TYR B C 1
ATOM 3376 O O . TYR B 1 139 ? -0.14 14.523 -0.81 1 81.06 139 TYR B O 1
ATOM 3384 N N . ALA B 1 140 ? 0.081 12.586 0.215 1 81.25 140 ALA B N 1
ATOM 3385 C CA . ALA B 1 140 ? -0.141 13.164 1.537 1 81.25 140 ALA B CA 1
ATOM 3386 C C . ALA B 1 140 ? 1.139 13.789 2.084 1 81.25 140 ALA B C 1
ATOM 3388 O O . ALA B 1 140 ? 1.182 14.219 3.238 1 81.25 140 ALA B O 1
ATOM 3389 N N . GLY B 1 141 ? 2.172 13.734 1.354 1 82.56 141 GLY B N 1
ATOM 3390 C CA . GLY B 1 141 ? 3.438 14.312 1.767 1 82.56 141 GLY B CA 1
ATOM 3391 C C . GLY B 1 141 ? 4.215 13.438 2.727 1 82.56 141 GLY B C 1
ATOM 3392 O O . GLY B 1 141 ? 5.09 13.914 3.449 1 82.56 141 GLY B O 1
ATOM 3393 N N . GLN B 1 142 ? 3.785 12.273 2.781 1 84.06 142 GLN B N 1
ATOM 3394 C CA . GLN B 1 142 ? 4.457 11.312 3.65 1 84.06 142 GLN B CA 1
ATOM 3395 C C . GLN B 1 142 ? 5.484 10.492 2.875 1 84.06 142 GLN B C 1
ATOM 3397 O O . GLN B 1 142 ? 5.121 9.555 2.154 1 84.06 142 GLN B O 1
ATOM 3402 N N . TYR B 1 143 ? 6.727 10.836 3.031 1 90.12 143 TYR B N 1
ATOM 3403 C CA . TYR B 1 143 ? 7.797 10.055 2.426 1 90.12 143 TYR B CA 1
ATOM 3404 C C . TYR B 1 143 ? 8.219 8.906 3.338 1 90.12 143 TYR B C 1
ATOM 3406 O O . TYR B 1 143 ? 8.953 9.109 4.305 1 90.12 143 TYR B O 1
ATOM 3414 N N . ILE B 1 144 ? 7.797 7.75 2.99 1 92.38 144 ILE B N 1
ATOM 3415 C CA . ILE B 1 144 ? 7.867 6.641 3.934 1 92.38 144 ILE B CA 1
ATOM 3416 C C . ILE B 1 144 ? 8.742 5.527 3.359 1 92.38 144 ILE B C 1
ATOM 3418 O O . ILE B 1 144 ? 8.68 5.234 2.164 1 92.38 144 ILE B O 1
ATOM 3422 N N . PHE B 1 145 ? 9.492 4.867 4.25 1 91 145 PHE B N 1
ATOM 3423 C CA . PHE B 1 145 ? 10.188 3.605 4.031 1 91 145 PHE B CA 1
ATOM 3424 C C . PHE B 1 145 ? 9.648 2.52 4.953 1 91 145 PHE B C 1
ATOM 3426 O O . PHE B 1 145 ? 9.375 2.773 6.129 1 91 145 PHE B O 1
ATOM 3433 N N . CYS B 1 146 ? 9.445 1.423 4.348 1 91.06 146 CYS B N 1
ATOM 3434 C CA . CYS B 1 146 ? 9.141 0.253 5.164 1 91.06 146 CYS B CA 1
ATOM 3435 C C . CYS B 1 146 ? 10.375 -0.631 5.328 1 91.06 146 CYS B C 1
ATOM 3437 O O . CYS B 1 146 ? 10.992 -1.024 4.34 1 91.06 146 CYS B O 1
ATOM 3439 N N . VAL B 1 147 ? 10.664 -0.906 6.625 1 88.38 147 VAL B N 1
ATOM 3440 C CA . VAL B 1 147 ? 11.891 -1.644 6.93 1 88.38 147 VAL B CA 1
ATOM 3441 C C . VAL B 1 147 ? 11.562 -2.826 7.836 1 88.38 147 VAL B C 1
ATOM 3443 O O . VAL B 1 147 ? 10.727 -2.719 8.734 1 88.38 147 VAL B O 1
ATOM 3446 N N . SER B 1 148 ? 12.234 -3.973 7.52 1 81.81 148 SER B N 1
ATOM 3447 C CA . SER B 1 148 ? 12.086 -5.141 8.383 1 81.81 148 SER B CA 1
ATOM 3448 C C . SER B 1 148 ? 12.766 -4.918 9.734 1 81.81 148 SER B C 1
ATOM 3450 O O . SER B 1 148 ? 13.477 -3.926 9.922 1 81.81 148 SER B O 1
ATOM 3452 N N . SER B 1 149 ? 12.492 -5.852 10.633 1 71.62 149 SER B N 1
ATOM 3453 C CA . SER B 1 149 ? 13.062 -5.762 11.969 1 71.62 149 SER B CA 1
ATOM 3454 C C . SER B 1 149 ? 14.586 -5.738 11.922 1 71.62 149 SER B C 1
ATOM 3456 O O . SER B 1 149 ? 15.234 -5.16 12.797 1 71.62 149 SER B O 1
ATOM 3458 N N . ASN B 1 150 ? 15.156 -6.32 10.844 1 72.38 150 ASN B N 1
ATOM 3459 C CA . ASN B 1 150 ? 16.609 -6.371 10.711 1 72.38 150 ASN B CA 1
ATOM 3460 C C . ASN B 1 150 ? 17.141 -5.188 9.906 1 72.38 150 ASN B C 1
ATOM 3462 O O . ASN B 1 150 ? 18.328 -5.121 9.609 1 72.38 150 ASN B O 1
ATOM 3466 N N . GLY B 1 151 ? 16.266 -4.34 9.523 1 74.25 151 GLY B N 1
ATOM 3467 C CA . GLY B 1 151 ? 16.672 -3.117 8.852 1 74.25 151 GLY B CA 1
ATOM 3468 C C . GLY B 1 151 ? 16.672 -3.242 7.336 1 74.25 151 GLY B C 1
ATOM 3469 O O . GLY B 1 151 ? 17.125 -2.334 6.637 1 74.25 151 GLY B O 1
ATOM 3470 N N . ASN B 1 152 ? 16.219 -4.289 6.812 1 80.94 152 ASN B N 1
ATOM 3471 C CA . ASN B 1 152 ? 16.156 -4.445 5.363 1 80.94 152 ASN B CA 1
ATOM 3472 C C . ASN B 1 152 ? 15 -3.65 4.762 1 80.94 152 ASN B C 1
ATOM 3474 O O . ASN B 1 152 ? 13.898 -3.617 5.324 1 80.94 152 ASN B O 1
ATOM 3478 N N . LEU B 1 153 ? 15.359 -3.049 3.643 1 85.44 153 LEU B N 1
ATOM 3479 C CA . LEU B 1 153 ? 14.352 -2.256 2.949 1 85.44 153 LEU B CA 1
ATOM 3480 C C . LEU B 1 153 ? 13.336 -3.156 2.25 1 85.44 153 LEU B C 1
ATOM 3482 O O . LEU B 1 153 ? 13.719 -4.039 1.477 1 85.44 153 LEU B O 1
ATOM 3486 N N . GLU B 1 154 ? 12.117 -2.914 2.535 1 84.56 154 GLU B N 1
ATOM 3487 C CA . GLU B 1 154 ? 11.062 -3.699 1.896 1 84.56 154 GLU B CA 1
ATOM 3488 C C . GLU B 1 154 ? 10.398 -2.916 0.77 1 84.56 154 GLU B C 1
ATOM 3490 O O . GLU B 1 154 ? 10.188 -3.447 -0.323 1 84.56 154 GLU B O 1
ATOM 3495 N N . TRP B 1 155 ? 10.031 -1.742 1.089 1 86.31 155 TRP B N 1
ATOM 3496 C CA . TRP B 1 155 ? 9.516 -0.842 0.064 1 86.31 155 TRP B CA 1
ATOM 3497 C C . TRP B 1 155 ? 9.711 0.615 0.469 1 86.31 155 TRP B C 1
ATOM 3499 O O . TRP B 1 155 ? 10.078 0.904 1.609 1 86.31 155 TRP B O 1
ATOM 3509 N N . ALA B 1 156 ? 9.555 1.517 -0.487 1 90.06 156 ALA B N 1
ATOM 3510 C CA . ALA B 1 156 ? 9.586 2.963 -0.28 1 90.06 156 ALA B CA 1
ATOM 3511 C C . ALA B 1 156 ? 8.625 3.676 -1.229 1 90.06 156 ALA B C 1
ATOM 3513 O O . ALA B 1 156 ? 8.391 3.213 -2.348 1 90.06 156 ALA B O 1
ATOM 3514 N N . THR B 1 157 ? 8.07 4.746 -0.669 1 90.81 157 THR B N 1
ATOM 3515 C CA . THR B 1 157 ? 7.25 5.543 -1.577 1 90.81 157 THR B CA 1
ATOM 3516 C C . THR B 1 157 ? 8.094 6.102 -2.719 1 90.81 157 THR B C 1
ATOM 3518 O O . THR B 1 157 ? 9.297 6.309 -2.564 1 90.81 157 THR B O 1
ATOM 3521 N N . PRO B 1 158 ? 7.43 6.277 -3.869 1 85.06 158 PRO B N 1
ATOM 3522 C CA . PRO B 1 158 ? 8.18 6.793 -5.016 1 85.06 158 PRO B CA 1
ATOM 3523 C C . PRO B 1 158 ? 8.922 8.094 -4.703 1 85.06 158 PRO B C 1
ATOM 3525 O O . PRO B 1 158 ? 10.094 8.242 -5.047 1 85.06 158 PRO B O 1
ATOM 3528 N N . HIS B 1 159 ? 8.359 9.008 -4.031 1 85.88 159 HIS B N 1
ATOM 3529 C CA . HIS B 1 159 ? 9 10.289 -3.727 1 85.88 159 HIS B CA 1
ATOM 3530 C C . HIS B 1 159 ? 10.125 10.117 -2.713 1 85.88 159 HIS B C 1
ATOM 3532 O O . HIS B 1 159 ? 11.133 10.828 -2.771 1 85.88 159 HIS B O 1
ATOM 3538 N N . ALA B 1 160 ? 9.938 9.195 -1.792 1 88.81 160 ALA B N 1
ATOM 3539 C CA . ALA B 1 160 ? 11.023 8.883 -0.871 1 88.81 160 ALA B CA 1
ATOM 3540 C C . ALA B 1 160 ? 12.242 8.344 -1.62 1 88.81 160 ALA B C 1
ATOM 3542 O O . ALA B 1 160 ? 13.383 8.727 -1.325 1 88.81 160 ALA B O 1
ATOM 3543 N N . GLN B 1 161 ? 11.945 7.473 -2.549 1 86.62 161 GLN B N 1
ATOM 3544 C CA . GLN B 1 161 ? 13.016 6.918 -3.367 1 86.62 161 GLN B CA 1
ATOM 3545 C C . GLN B 1 161 ? 13.727 8.016 -4.16 1 86.62 161 GLN B C 1
ATOM 3547 O O . GLN B 1 161 ? 14.953 8.039 -4.227 1 86.62 161 GLN B O 1
ATOM 3552 N N . GLU B 1 162 ? 12.945 8.844 -4.742 1 84.81 162 GLU B N 1
ATOM 3553 C CA . GLU B 1 162 ? 13.5 9.953 -5.512 1 84.81 162 GLU B CA 1
ATOM 3554 C C . GLU B 1 162 ? 14.367 10.859 -4.633 1 84.81 162 GLU B C 1
ATOM 3556 O O . GLU B 1 162 ? 15.453 11.273 -5.043 1 84.81 162 GLU B O 1
ATOM 3561 N N . LEU B 1 163 ? 13.852 11.164 -3.482 1 83.56 163 LEU B N 1
ATOM 3562 C CA . LEU B 1 163 ? 14.57 12.016 -2.541 1 83.56 163 LEU B CA 1
ATOM 3563 C C . LEU B 1 163 ? 15.938 11.422 -2.207 1 83.56 163 LEU B C 1
ATOM 3565 O O . LEU B 1 163 ? 16.953 12.109 -2.287 1 83.56 163 LEU B O 1
ATOM 3569 N N . LEU B 1 164 ? 16.016 10.195 -1.943 1 84.62 164 LEU B N 1
ATOM 3570 C CA . LEU B 1 164 ? 17.266 9.562 -1.576 1 84.62 164 LEU B CA 1
ATOM 3571 C C . LEU B 1 164 ? 18.188 9.445 -2.783 1 84.62 164 LEU B C 1
ATOM 3573 O O . LEU B 1 164 ? 19.406 9.57 -2.652 1 84.62 164 LEU B O 1
ATOM 3577 N N . SER B 1 165 ? 17.562 9.109 -3.896 1 82.75 165 SER B N 1
ATOM 3578 C CA . SER B 1 165 ? 18.359 8.977 -5.113 1 82.75 165 SER B CA 1
ATOM 3579 C C . SER B 1 165 ? 19.031 10.297 -5.48 1 82.75 165 SER B C 1
ATOM 3581 O O . SER B 1 165 ? 20.109 10.312 -6.055 1 82.75 165 SER B O 1
ATOM 3583 N N . SER B 1 166 ? 18.375 11.367 -5.18 1 82.69 166 SER B N 1
ATOM 3584 C CA . SER B 1 166 ? 18.906 12.688 -5.5 1 82.69 166 SER B CA 1
ATOM 3585 C C . SER B 1 166 ? 20.062 13.047 -4.59 1 82.69 166 SER B C 1
ATOM 3587 O O . SER B 1 166 ? 20.891 13.898 -4.934 1 82.69 166 SER B O 1
ATOM 3589 N N . LEU B 1 167 ? 20.156 12.477 -3.525 1 80.12 167 LEU B N 1
ATOM 3590 C CA . LEU B 1 167 ? 21.172 12.805 -2.531 1 80.12 167 LEU B CA 1
ATOM 3591 C C . LEU B 1 167 ? 22.422 11.945 -2.725 1 80.12 167 LEU B C 1
ATOM 3593 O O . LEU B 1 167 ? 23.453 12.195 -2.107 1 80.12 167 LEU B O 1
ATOM 3597 N N . GLY B 1 168 ? 22.359 10.945 -3.525 1 73.56 168 GLY B N 1
ATOM 3598 C CA . GLY B 1 168 ? 23.484 10.062 -3.789 1 73.56 168 GLY B CA 1
ATOM 3599 C C . GLY B 1 168 ? 23.562 9.625 -5.238 1 73.56 168 GLY B C 1
ATOM 3600 O O . GLY B 1 168 ? 23 10.273 -6.125 1 73.56 168 GLY B O 1
ATOM 3601 N N . ASP B 1 169 ? 24.406 8.656 -5.406 1 70.56 169 ASP B N 1
ATOM 3602 C CA . ASP B 1 169 ? 24.641 8.141 -6.754 1 70.56 169 ASP B CA 1
ATOM 3603 C C . ASP B 1 169 ? 23.453 7.316 -7.242 1 70.56 169 ASP B C 1
ATOM 3605 O O . ASP B 1 169 ? 23 7.477 -8.375 1 70.56 169 ASP B O 1
ATOM 3609 N N . ASP B 1 170 ? 23.031 6.379 -6.418 1 79.31 170 ASP B N 1
ATOM 3610 C CA . ASP B 1 170 ? 21.828 5.613 -6.703 1 79.31 170 ASP B CA 1
ATOM 3611 C C . ASP B 1 170 ? 21.094 5.25 -5.414 1 79.31 170 ASP B C 1
ATOM 3613 O O . ASP B 1 170 ? 21.625 5.414 -4.316 1 79.31 170 ASP B O 1
ATOM 3617 N N . PHE B 1 171 ? 19.938 4.875 -5.605 1 81 171 PHE B N 1
ATOM 3618 C CA . PHE B 1 171 ? 19.078 4.602 -4.465 1 81 171 PHE B CA 1
ATOM 3619 C C . PHE B 1 171 ? 19.672 3.516 -3.578 1 81 171 PHE B C 1
ATOM 3621 O O . PHE B 1 171 ? 19.703 3.656 -2.354 1 81 171 PHE B O 1
ATOM 3628 N N . SER B 1 172 ? 20.156 2.469 -4.188 1 79.12 172 SER B N 1
ATOM 3629 C CA . SER B 1 172 ? 20.656 1.321 -3.445 1 79.12 172 SER B CA 1
ATOM 3630 C C . SER B 1 172 ? 21.875 1.704 -2.602 1 79.12 172 SER B C 1
ATOM 3632 O O . SER B 1 172 ? 21.969 1.311 -1.438 1 79.12 172 SER B O 1
ATOM 3634 N N . GLU B 1 173 ? 22.75 2.453 -3.172 1 81.94 173 GLU B N 1
ATOM 3635 C CA . GLU B 1 173 ? 23.953 2.889 -2.467 1 81.94 173 GLU B CA 1
ATOM 3636 C C . GLU B 1 173 ? 23.609 3.834 -1.32 1 81.94 173 GLU B C 1
ATOM 3638 O O . GLU B 1 173 ? 24.203 3.752 -0.241 1 81.94 173 GLU B O 1
ATOM 3643 N N . THR B 1 174 ? 22.719 4.715 -1.59 1 86.38 174 THR B N 1
ATOM 3644 C CA . THR B 1 174 ? 22.312 5.688 -0.578 1 86.38 174 THR B CA 1
ATOM 3645 C C . THR B 1 174 ? 21.641 4.992 0.605 1 86.38 174 THR B C 1
ATOM 3647 O O . THR B 1 174 ? 21.922 5.324 1.761 1 86.38 174 THR B O 1
ATOM 3650 N N . TRP B 1 175 ? 20.875 4.008 0.32 1 86.12 175 TRP B N 1
ATOM 3651 C CA . TRP B 1 175 ? 20.203 3.26 1.383 1 86.12 175 TRP B CA 1
ATOM 3652 C C . TRP B 1 175 ? 21.219 2.52 2.242 1 86.12 175 TRP B C 1
ATOM 3654 O O . TRP B 1 175 ? 21.094 2.477 3.469 1 86.12 175 TRP B O 1
ATOM 3664 N N . GLN B 1 176 ? 22.156 1.958 1.587 1 84.88 176 GLN B N 1
ATOM 3665 C CA . GLN B 1 176 ? 23.172 1.199 2.307 1 84.88 176 GLN B CA 1
ATOM 3666 C C . GLN B 1 176 ? 23.891 2.076 3.324 1 84.88 176 GLN B C 1
ATOM 3668 O O . GLN B 1 176 ? 24.281 1.602 4.391 1 84.88 176 GLN B O 1
ATOM 3673 N N . LYS B 1 177 ? 24.031 3.297 3.037 1 87.81 177 LYS B N 1
ATOM 3674 C CA . LYS B 1 177 ? 24.734 4.234 3.908 1 87.81 177 LYS B CA 1
ATOM 3675 C C . LYS B 1 177 ? 23.938 4.504 5.184 1 87.81 177 LYS B C 1
ATOM 3677 O O . LYS B 1 177 ? 24.516 4.82 6.227 1 87.81 177 LYS B O 1
ATOM 3682 N N . ILE B 1 178 ? 22.656 4.34 5.059 1 89.44 178 ILE B N 1
ATOM 3683 C CA . ILE B 1 178 ? 21.844 4.766 6.199 1 89.44 178 ILE B CA 1
ATOM 3684 C C . ILE B 1 178 ? 21.188 3.551 6.848 1 89.44 178 ILE B C 1
ATOM 3686 O O . ILE B 1 178 ? 20.656 3.646 7.953 1 89.44 178 ILE B O 1
ATOM 3690 N N . GLN B 1 179 ? 21.234 2.418 6.277 1 89 179 GLN B N 1
ATOM 3691 C CA . GLN B 1 179 ? 20.531 1.208 6.699 1 89 179 GLN B CA 1
ATOM 3692 C C . GLN B 1 179 ? 20.891 0.843 8.141 1 89 179 GLN B C 1
ATOM 3694 O O . GLN B 1 179 ? 20 0.558 8.945 1 89 179 GLN B O 1
ATOM 3699 N N . GLN B 1 180 ? 22.125 0.85 8.398 1 88.44 180 GLN B N 1
ATOM 3700 C CA . GLN B 1 180 ? 22.578 0.448 9.727 1 88.44 180 GLN B CA 1
ATOM 3701 C C . GLN B 1 180 ? 22.094 1.423 10.789 1 88.44 180 GLN B C 1
ATOM 3703 O O . GLN B 1 180 ? 21.688 1.008 11.875 1 88.44 180 GLN B O 1
ATOM 3708 N N . ASP B 1 181 ? 22.203 2.699 10.492 1 89.25 181 ASP B N 1
ATOM 3709 C CA . ASP B 1 181 ? 21.75 3.719 11.438 1 89.25 181 ASP B CA 1
ATOM 3710 C C . ASP B 1 181 ? 20.266 3.576 11.734 1 89.25 181 ASP B C 1
ATOM 3712 O O . ASP B 1 181 ? 19.844 3.684 12.891 1 89.25 181 ASP B O 1
ATOM 3716 N N . ILE B 1 182 ? 19.516 3.316 10.781 1 89.19 182 ILE B N 1
ATOM 3717 C CA . ILE B 1 182 ? 18.078 3.166 10.922 1 89.19 182 ILE B CA 1
ATOM 3718 C C . ILE B 1 182 ? 17.766 1.919 11.75 1 89.19 182 ILE B C 1
ATOM 3720 O O . ILE B 1 182 ? 16.906 1.952 12.633 1 89.19 182 ILE B O 1
ATOM 3724 N N . ALA B 1 183 ? 18.469 0.816 11.438 1 87.88 183 ALA B N 1
ATOM 3725 C CA . ALA B 1 183 ? 18.25 -0.435 12.156 1 87.88 183 ALA B CA 1
ATOM 3726 C C . ALA B 1 183 ? 18.531 -0.263 13.648 1 87.88 183 ALA B C 1
ATOM 3728 O O . ALA B 1 183 ? 17.75 -0.707 14.492 1 87.88 183 ALA B O 1
ATOM 3729 N N . ILE B 1 184 ? 19.609 0.403 13.938 1 87.56 184 ILE B N 1
ATOM 3730 C CA . ILE B 1 184 ? 20 0.638 15.32 1 87.56 184 ILE B CA 1
ATOM 3731 C C . ILE B 1 184 ? 18.969 1.539 16 1 87.56 184 ILE B C 1
ATOM 3733 O O . ILE B 1 184 ? 18.562 1.278 17.141 1 87.56 184 ILE B O 1
ATOM 3737 N N . TRP B 1 185 ? 18.562 2.562 15.312 1 89.19 185 TRP B N 1
ATOM 3738 C CA . TRP B 1 185 ? 17.594 3.52 15.82 1 89.19 185 TRP B CA 1
ATOM 3739 C C . TRP B 1 185 ? 16.266 2.828 16.156 1 89.19 185 TRP B C 1
ATOM 3741 O O . TRP B 1 185 ? 15.688 3.057 17.219 1 89.19 185 TRP B O 1
ATOM 3751 N N . LEU B 1 186 ? 15.812 1.915 15.328 1 86.25 186 LEU B N 1
ATOM 3752 C CA . LEU B 1 186 ? 14.531 1.235 15.484 1 86.25 186 LEU B CA 1
ATOM 3753 C C . LEU B 1 186 ? 14.57 0.262 16.656 1 86.25 186 LEU B C 1
ATOM 3755 O O . LEU B 1 186 ? 13.539 -0.015 17.281 1 86.25 186 LEU B O 1
ATOM 3759 N N . MET B 1 187 ? 15.711 -0.257 16.953 1 82.38 187 MET B N 1
ATOM 3760 C CA . MET B 1 187 ? 15.867 -1.213 18.047 1 82.38 187 MET B CA 1
ATOM 3761 C C . MET B 1 187 ? 15.789 -0.51 19.406 1 82.38 187 MET B C 1
ATOM 3763 O O . MET B 1 187 ? 15.383 -1.111 20.406 1 82.38 187 MET B O 1
ATOM 3767 N N . GLN B 1 188 ? 16.312 0.65 19.625 1 75.38 188 GLN B N 1
ATOM 3768 C CA . GLN B 1 188 ? 16.375 1.361 20.906 1 75.38 188 GLN B CA 1
ATOM 3769 C C . GLN B 1 188 ? 15 1.854 21.328 1 75.38 188 GLN B C 1
ATOM 3771 O O . GLN B 1 188 ? 14.711 1.927 22.531 1 75.38 188 GLN B O 1
ATOM 3776 N N . SER B 1 189 ? 13.859 2.213 20.75 1 61.53 189 SER B N 1
ATOM 3777 C CA . SER B 1 189 ? 12.469 2.613 20.984 1 61.53 189 SER B CA 1
ATOM 3778 C C . SER B 1 189 ? 12.039 3.701 20 1 61.53 189 SER B C 1
ATOM 3780 O O . SER B 1 189 ? 12.242 4.891 20.25 1 61.53 189 SER B O 1
ATOM 3782 N N . PRO B 1 190 ? 11.672 3.422 18.859 1 58.34 190 PRO B N 1
ATOM 3783 C CA . PRO B 1 190 ? 11.523 4.297 17.703 1 58.34 190 PRO B CA 1
ATOM 3784 C C . PRO B 1 190 ? 10.602 5.484 17.969 1 58.34 190 PRO B C 1
ATOM 3786 O O . PRO B 1 190 ? 10.805 6.566 17.422 1 58.34 190 PRO B O 1
ATOM 3789 N N . ALA B 1 191 ? 9.562 5.344 18.969 1 61.12 191 ALA B N 1
ATOM 3790 C CA . ALA B 1 191 ? 8.445 6.281 18.984 1 61.12 191 ALA B CA 1
ATOM 3791 C C . ALA B 1 191 ? 8.867 7.625 19.578 1 61.12 191 ALA B C 1
ATOM 3793 O O . ALA B 1 191 ? 8.25 8.656 19.297 1 61.12 191 ALA B O 1
ATOM 3794 N N . ASP B 1 192 ? 10.055 7.832 20.094 1 64.25 192 ASP B N 1
ATOM 3795 C CA . ASP B 1 192 ? 10.125 9.023 20.922 1 64.25 192 ASP B CA 1
ATOM 3796 C C . ASP B 1 192 ? 11 10.102 20.297 1 64.25 192 ASP B C 1
ATOM 3798 O O . ASP B 1 192 ? 10.695 11.289 20.375 1 64.25 192 ASP B O 1
ATOM 3802 N N . THR B 1 193 ? 12.156 9.664 19.656 1 79.31 193 THR B N 1
ATOM 3803 C CA . THR B 1 193 ? 13.078 10.688 19.172 1 79.31 193 THR B CA 1
ATOM 3804 C C . THR B 1 193 ? 13.445 10.438 17.703 1 79.31 193 THR B C 1
ATOM 3806 O O . THR B 1 193 ? 13.906 9.352 17.359 1 79.31 193 THR B O 1
ATOM 3809 N N . PRO B 1 194 ? 13.242 11.445 16.891 1 86.5 194 PRO B N 1
ATOM 3810 C CA . PRO B 1 194 ? 13.648 11.297 15.5 1 86.5 194 PRO B CA 1
ATOM 3811 C C . PRO B 1 194 ? 15.156 11.102 15.336 1 86.5 194 PRO B C 1
ATOM 3813 O O . PRO B 1 194 ? 15.93 11.492 16.219 1 86.5 194 PRO B O 1
ATOM 3816 N N . LEU B 1 195 ? 15.578 10.391 14.344 1 89.5 195 LEU B N 1
ATOM 3817 C CA . LEU B 1 195 ? 16.984 10.164 13.992 1 89.5 195 LEU B CA 1
ATOM 3818 C C . LEU B 1 195 ? 17.438 11.156 12.93 1 89.5 195 LEU B C 1
ATOM 3820 O O . LEU B 1 195 ? 16.797 11.305 11.883 1 89.5 195 LEU B O 1
ATOM 3824 N N . THR B 1 196 ? 18.453 11.859 13.211 1 89.06 196 THR B N 1
ATOM 3825 C CA . THR B 1 196 ? 19.031 12.766 12.227 1 89.06 196 THR B CA 1
ATOM 3826 C C . THR B 1 196 ? 20.062 12.031 11.359 1 89.06 196 THR B C 1
ATOM 3828 O O . THR B 1 196 ? 21.016 11.445 11.875 1 89.06 196 THR B O 1
ATOM 3831 N N . LEU B 1 197 ? 19.844 12.062 10.109 1 90.19 197 LEU B N 1
ATOM 3832 C CA . LEU B 1 197 ? 20.75 11.461 9.156 1 90.19 197 LEU B CA 1
ATOM 3833 C C . LEU B 1 197 ? 21.75 12.492 8.633 1 90.19 197 LEU B C 1
ATOM 3835 O O . LEU B 1 197 ? 21.469 13.203 7.668 1 90.19 197 LEU B O 1
ATOM 3839 N N . LYS B 1 198 ? 22.859 12.477 9.125 1 86.38 198 LYS B N 1
ATOM 3840 C CA . LYS B 1 198 ? 23.875 13.492 8.875 1 86.38 198 LYS B CA 1
ATOM 3841 C C . LYS B 1 198 ? 24.688 13.172 7.617 1 86.38 198 LYS B C 1
ATOM 3843 O O . LYS B 1 198 ? 25.516 13.969 7.184 1 86.38 198 LYS B O 1
ATOM 3848 N N . GLN B 1 199 ? 24.422 11.992 7.102 1 86 199 GLN B N 1
ATOM 3849 C CA . GLN B 1 199 ? 25.156 11.555 5.914 1 86 199 GLN B CA 1
ATOM 3850 C C . GLN B 1 199 ? 24.781 12.398 4.699 1 86 199 GLN B C 1
ATOM 3852 O O . GLN B 1 199 ? 25.453 12.359 3.674 1 86 199 GLN B O 1
ATOM 3857 N N . PHE B 1 200 ? 23.719 13.148 4.945 1 84.25 200 PHE B N 1
ATOM 3858 C CA . PHE B 1 200 ? 23.234 13.938 3.822 1 84.25 200 PHE B CA 1
ATOM 3859 C C . PHE B 1 200 ? 23.359 15.43 4.109 1 84.25 200 PHE B C 1
ATOM 3861 O O . PHE B 1 200 ? 23.391 15.844 5.27 1 84.25 200 PHE B O 1
ATOM 3868 N N . SER B 1 201 ? 23.484 16.266 2.992 1 78.12 201 SER B N 1
ATOM 3869 C CA . SER B 1 201 ? 23.5 17.719 3.07 1 78.12 201 SER B CA 1
ATOM 3870 C C . SER B 1 201 ? 22.438 18.328 2.158 1 78.12 201 SER B C 1
ATOM 3872 O O . SER B 1 201 ? 22.562 18.281 0.932 1 78.12 201 SER B O 1
ATOM 3874 N N . PRO B 1 202 ? 21.406 18.875 2.766 1 78.06 202 PRO B N 1
ATOM 3875 C CA . PRO B 1 202 ? 21.062 19.062 4.18 1 78.06 202 PRO B CA 1
ATOM 3876 C C . PRO B 1 202 ? 20.672 17.75 4.859 1 78.06 202 PRO B C 1
ATOM 3878 O O . PRO B 1 202 ? 20.281 16.797 4.184 1 78.06 202 PRO B O 1
ATOM 3881 N N . PRO B 1 203 ? 20.828 17.766 6.133 1 85.62 203 PRO B N 1
ATOM 3882 C CA . PRO B 1 203 ? 20.5 16.531 6.852 1 85.62 203 PRO B CA 1
ATOM 3883 C C . PRO B 1 203 ? 19.031 16.172 6.742 1 85.62 203 PRO B C 1
ATOM 3885 O O . PRO B 1 203 ? 18.172 17.047 6.582 1 85.62 203 PRO B O 1
ATOM 3888 N N . LEU B 1 204 ? 18.781 14.93 6.77 1 88.25 204 LEU B N 1
ATOM 3889 C CA . LEU B 1 204 ? 17.422 14.422 6.801 1 88.25 204 LEU B CA 1
ATOM 3890 C C . LEU B 1 204 ? 17.047 13.922 8.195 1 88.25 204 LEU B C 1
ATOM 3892 O O . LEU B 1 204 ? 17.938 13.664 9.016 1 88.25 204 LEU B O 1
ATOM 3896 N N . GLU B 1 205 ? 15.797 13.969 8.391 1 89.44 205 GLU B N 1
ATOM 3897 C CA . GLU B 1 205 ? 15.297 13.422 9.648 1 89.44 205 GLU B CA 1
ATOM 3898 C C . GLU B 1 205 ? 14.422 12.195 9.406 1 89.44 205 GLU B C 1
ATOM 3900 O O . GLU B 1 205 ? 13.602 12.18 8.492 1 89.44 205 GLU B O 1
ATOM 3905 N N . ALA B 1 206 ? 14.727 11.125 10.148 1 90.25 206 ALA B N 1
ATOM 3906 C CA . ALA B 1 206 ? 13.898 9.922 10.133 1 90.25 206 ALA B CA 1
ATOM 3907 C C . ALA B 1 206 ? 13.016 9.844 11.383 1 90.25 206 ALA B C 1
ATOM 3909 O O . ALA B 1 206 ? 13.5 10.023 12.5 1 90.25 206 ALA B O 1
ATOM 3910 N N . SER B 1 207 ? 11.766 9.68 11.188 1 89.44 207 SER B N 1
ATOM 3911 C CA . SER B 1 207 ? 10.828 9.539 12.297 1 89.44 207 SER B CA 1
ATOM 3912 C C . SER B 1 207 ? 10.008 8.258 12.164 1 89.44 207 SER B C 1
ATOM 3914 O O . SER B 1 207 ? 9.766 7.785 11.055 1 89.44 207 SER B O 1
ATOM 3916 N N . TYR B 1 208 ? 9.633 7.766 13.312 1 88.19 208 TYR B N 1
ATOM 3917 C CA . TYR B 1 208 ? 8.812 6.562 13.336 1 88.19 208 TYR B CA 1
ATOM 3918 C C . TYR B 1 208 ? 7.398 6.859 12.844 1 88.19 208 TYR B C 1
ATOM 3920 O O . TYR B 1 208 ? 6.785 7.844 13.258 1 88.19 208 TYR B O 1
ATOM 3928 N N . ALA B 1 209 ? 6.953 6.094 11.953 1 86.44 209 ALA B N 1
ATOM 3929 C CA . ALA B 1 209 ? 5.637 6.312 11.367 1 86.44 209 ALA B CA 1
ATOM 3930 C C . ALA B 1 209 ? 4.742 5.09 11.555 1 86.44 209 ALA B C 1
ATOM 3932 O O . ALA B 1 209 ? 3.932 4.766 10.68 1 86.44 209 ALA B O 1
ATOM 3933 N N . GLY B 1 210 ? 4.953 4.301 12.547 1 84 210 GLY B N 1
ATOM 3934 C CA . GLY B 1 210 ? 4.117 3.15 12.852 1 84 210 GLY B CA 1
ATOM 3935 C C . GLY B 1 210 ? 4.73 1.835 12.406 1 84 210 GLY B C 1
ATOM 3936 O O . GLY B 1 210 ? 5.891 1.795 11.992 1 84 210 GLY B O 1
ATOM 3937 N N . ASP B 1 211 ? 4.012 0.826 12.641 1 82.06 211 ASP B N 1
ATOM 3938 C CA . ASP B 1 211 ? 4.438 -0.505 12.219 1 82.06 211 ASP B CA 1
ATOM 3939 C C . ASP B 1 211 ? 3.24 -1.367 11.828 1 82.06 211 ASP B C 1
ATOM 3941 O O . ASP B 1 211 ? 2.092 -0.994 12.07 1 82.06 211 ASP B O 1
ATOM 3945 N N . TYR B 1 212 ? 3.527 -2.332 11.07 1 79.69 212 TYR B N 1
ATOM 3946 C CA . TYR B 1 212 ? 2.547 -3.361 10.742 1 79.69 212 TYR B CA 1
ATOM 3947 C C . TYR B 1 212 ? 2.973 -4.715 11.297 1 79.69 212 TYR B C 1
ATOM 3949 O O . TYR B 1 212 ? 4.039 -5.227 10.953 1 79.69 212 TYR B O 1
ATOM 3957 N N . ASN B 1 213 ? 2.139 -5.285 12.133 1 74.19 213 ASN B N 1
ATOM 3958 C CA . ASN B 1 213 ? 2.322 -6.586 12.766 1 74.19 213 ASN B CA 1
ATOM 3959 C C . ASN B 1 213 ? 3.666 -6.68 13.484 1 74.19 213 ASN B C 1
ATOM 3961 O O . ASN B 1 213 ? 4.258 -7.758 13.57 1 74.19 213 ASN B O 1
ATOM 3965 N N . ARG B 1 214 ? 4.32 -5.578 13.883 1 69.75 214 ARG B N 1
ATOM 3966 C CA . ARG B 1 214 ? 5.555 -5.461 14.648 1 69.75 214 ARG B CA 1
ATOM 3967 C C . ARG B 1 214 ? 6.734 -6.047 13.883 1 69.75 214 ARG B C 1
ATOM 3969 O O . ARG B 1 214 ? 7.766 -6.379 14.477 1 69.75 214 ARG B O 1
ATOM 3976 N N . ILE B 1 215 ? 6.512 -6.281 12.602 1 74.75 215 ILE B N 1
ATOM 3977 C CA . ILE B 1 215 ? 7.578 -6.875 11.805 1 74.75 215 ILE B CA 1
ATOM 3978 C C . ILE B 1 215 ? 8 -5.906 10.703 1 74.75 215 ILE B C 1
ATOM 3980 O O . ILE B 1 215 ? 9.117 -5.98 10.195 1 74.75 215 ILE B O 1
ATOM 3984 N N . HIS B 1 216 ? 7.137 -5.02 10.406 1 82.19 216 HIS B N 1
ATOM 3985 C CA . HIS B 1 216 ? 7.395 -4.023 9.375 1 82.19 216 HIS B CA 1
ATOM 3986 C C . HIS B 1 216 ? 7.332 -2.609 9.938 1 82.19 216 HIS B C 1
ATOM 3988 O O . HIS B 1 216 ? 6.25 -2.111 10.258 1 82.19 216 HIS B O 1
ATOM 3994 N N . SER B 1 217 ? 8.453 -2.037 10.102 1 87.81 217 SER B N 1
ATOM 3995 C CA . SER B 1 217 ? 8.5 -0.688 10.648 1 87.81 217 SER B CA 1
ATOM 3996 C C . SER B 1 217 ? 8.422 0.363 9.547 1 87.81 217 SER B C 1
ATOM 3998 O O . SER B 1 217 ? 9.039 0.213 8.492 1 87.81 217 SER B O 1
ATOM 4000 N N . LEU B 1 218 ? 7.648 1.289 9.781 1 89.69 218 LEU B N 1
ATOM 4001 C CA . LEU B 1 218 ? 7.488 2.396 8.844 1 89.69 218 LEU B CA 1
ATOM 4002 C C . LEU B 1 218 ? 8.273 3.619 9.312 1 89.69 218 LEU B C 1
ATOM 4004 O O . LEU B 1 218 ? 8.156 4.035 10.469 1 89.69 218 LEU B O 1
ATOM 4008 N N . VAL B 1 219 ? 9.078 4.117 8.43 1 90.25 219 VAL B N 1
ATOM 4009 C CA . VAL B 1 219 ? 9.953 5.242 8.734 1 90.25 219 VAL B CA 1
ATOM 4010 C C . VAL B 1 219 ? 9.656 6.406 7.793 1 90.25 219 VAL B C 1
ATOM 4012 O O . VAL B 1 219 ? 9.68 6.242 6.57 1 90.25 219 VAL B O 1
ATOM 4015 N N . ARG B 1 220 ? 9.375 7.5 8.359 1 90.81 220 ARG B N 1
ATOM 4016 C CA . ARG B 1 220 ? 9.156 8.719 7.582 1 90.81 220 ARG B CA 1
ATOM 4017 C C . ARG B 1 220 ? 10.445 9.523 7.465 1 90.81 220 ARG B C 1
ATOM 4019 O O . ARG B 1 220 ? 11.156 9.719 8.453 1 90.81 220 ARG B O 1
ATOM 4026 N N . ILE B 1 221 ? 10.695 9.953 6.266 1 89.38 221 ILE B N 1
ATOM 4027 C CA . ILE B 1 221 ? 11.852 10.812 6.07 1 89.38 221 ILE B CA 1
ATOM 4028 C C . ILE B 1 221 ? 11.391 12.227 5.711 1 89.38 221 ILE B C 1
ATOM 4030 O O . ILE B 1 221 ? 10.461 12.398 4.922 1 89.38 221 ILE B O 1
ATOM 4034 N N . SER B 1 222 ? 11.914 13.164 6.363 1 84.81 222 SER B N 1
ATOM 4035 C CA . SER B 1 222 ? 11.578 14.562 6.105 1 84.81 222 SER B CA 1
ATOM 4036 C C . SER B 1 222 ? 12.812 15.453 6.203 1 84.81 222 SER B C 1
ATOM 4038 O O . SER B 1 222 ? 13.828 15.055 6.781 1 84.81 222 SER B O 1
ATOM 4040 N N . THR B 1 223 ? 12.727 16.406 5.352 1 75.44 223 THR B N 1
ATOM 4041 C CA . THR B 1 223 ? 13.719 17.438 5.578 1 75.44 223 THR B CA 1
ATOM 4042 C C . THR B 1 223 ? 13.414 18.219 6.855 1 75.44 223 THR B C 1
ATOM 4044 O O . THR B 1 223 ? 12.258 18.531 7.133 1 75.44 223 THR B O 1
ATOM 4047 N N . PRO B 1 224 ? 14.242 18 7.793 1 56.22 224 PRO B N 1
ATOM 4048 C CA . PRO B 1 224 ? 13.961 18.703 9.039 1 56.22 224 PRO B CA 1
ATOM 4049 C C . PRO B 1 224 ? 13.258 20.047 8.812 1 56.22 224 PRO B C 1
ATOM 4051 O O . PRO B 1 224 ? 13.516 20.719 7.82 1 56.22 224 PRO B O 1
ATOM 4054 N N . LYS B 1 225 ? 11.875 19.891 9.289 1 54.28 225 LYS B N 1
ATOM 4055 C CA . LYS B 1 225 ? 11.031 21.078 9.227 1 54.28 225 LYS B CA 1
ATOM 4056 C C . LYS B 1 225 ? 11.859 22.344 9.367 1 54.28 225 LYS B C 1
ATOM 4058 O O . LYS B 1 225 ? 12.555 22.531 10.367 1 54.28 225 LYS B O 1
ATOM 4063 N N . GLN B 1 226 ? 12.469 22.688 8.328 1 49.62 226 GLN B N 1
ATOM 4064 C CA . GLN B 1 226 ? 12.75 24.094 8.625 1 49.62 226 GLN B CA 1
ATOM 4065 C C . GLN B 1 226 ? 11.469 24.859 8.9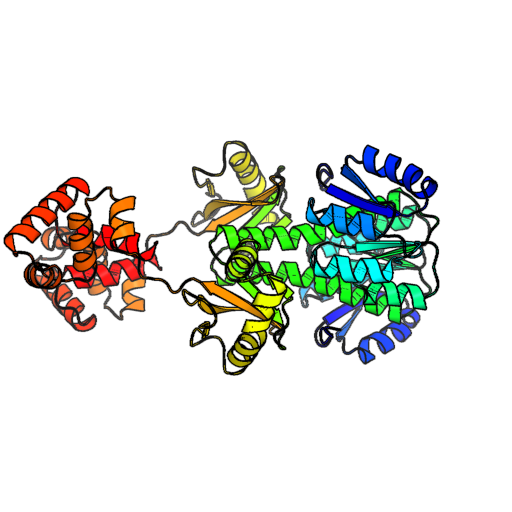3 1 49.62 226 GLN B C 1
ATOM 4067 O O . GLN B 1 226 ? 10.453 24.656 8.266 1 49.62 226 GLN B O 1
ATOM 4072 N N . ASN B 1 227 ? 10.891 24.891 10.117 1 52.56 227 ASN B N 1
ATOM 4073 C CA . ASN B 1 227 ? 9.781 25.828 10.281 1 52.56 227 ASN B CA 1
ATOM 4074 C C . ASN B 1 227 ? 9.602 26.719 9.055 1 52.56 227 ASN B C 1
ATOM 4076 O O . ASN B 1 227 ? 10.562 26.969 8.328 1 52.56 227 ASN B O 1
ATOM 4080 N N . GLY B 1 228 ? 8.203 26.641 8.438 1 58.94 228 GLY B N 1
ATOM 4081 C CA . GLY B 1 228 ? 8.062 27.609 7.363 1 58.94 228 GLY B CA 1
ATOM 4082 C C . GLY B 1 228 ? 9.008 28.781 7.484 1 58.94 228 GLY B C 1
ATOM 4083 O O . GLY B 1 228 ? 9.43 29.141 8.586 1 58.94 228 GLY B O 1
ATOM 4084 N N . SER B 1 229 ? 9.609 29.172 6.402 1 71.25 229 SER B N 1
ATOM 4085 C CA . SER B 1 229 ? 10.586 30.25 6.379 1 71.25 229 SER B CA 1
ATOM 4086 C C . SER B 1 229 ? 9.938 31.562 5.93 1 71.25 229 SER B C 1
ATOM 4088 O O . SER B 1 229 ? 8.758 31.594 5.594 1 71.25 229 SER B O 1
ATOM 4090 N N . GLU B 1 230 ? 10.664 32.625 6.18 1 83.62 230 GLU B N 1
ATOM 4091 C CA . GLU B 1 230 ? 10.25 33.938 5.688 1 83.62 230 GLU B CA 1
ATOM 4092 C C . GLU B 1 230 ? 9.914 33.875 4.199 1 83.62 230 GLU B C 1
ATOM 4094 O O . GLU B 1 230 ? 9.055 34.625 3.727 1 83.62 230 GLU B O 1
ATOM 4099 N N . LYS B 1 231 ? 10.57 32.906 3.508 1 83.44 231 LYS B N 1
ATOM 4100 C CA . LYS B 1 231 ? 10.344 32.812 2.07 1 83.44 231 LYS B CA 1
ATOM 4101 C C . LYS B 1 231 ? 8.961 32.25 1.773 1 83.44 231 LYS B C 1
ATOM 4103 O O . LYS B 1 231 ? 8.305 32.656 0.807 1 83.44 231 LYS B O 1
ATOM 4108 N N . ASP B 1 232 ? 8.562 31.359 2.588 1 81.25 232 ASP B N 1
ATOM 4109 C CA . ASP B 1 232 ? 7.227 30.797 2.418 1 81.25 232 ASP B CA 1
ATOM 4110 C C . ASP B 1 232 ? 6.156 31.891 2.537 1 81.25 232 ASP B C 1
ATOM 4112 O O . ASP B 1 232 ? 5.195 31.906 1.769 1 81.25 232 ASP B O 1
ATOM 4116 N N . LEU B 1 233 ? 6.312 32.75 3.502 1 87.38 233 LEU B N 1
ATOM 4117 C CA . LEU B 1 233 ? 5.379 33.844 3.699 1 87.38 233 LEU B CA 1
ATOM 4118 C C . LEU B 1 233 ? 5.395 34.781 2.502 1 87.38 233 LEU B C 1
ATOM 4120 O O . LEU B 1 233 ? 4.344 35.281 2.064 1 87.38 233 LEU B O 1
ATOM 4124 N N . GLN B 1 234 ? 6.613 35.062 2.029 1 88.94 234 GLN B N 1
ATOM 4125 C CA . GLN B 1 234 ? 6.773 35.938 0.87 1 88.94 234 GLN B CA 1
ATOM 4126 C C . GLN B 1 234 ? 6.004 35.375 -0.332 1 88.94 234 GLN B C 1
ATOM 4128 O O . GLN B 1 234 ? 5.27 36.125 -0.988 1 88.94 234 GLN B O 1
ATOM 4133 N N . THR B 1 235 ? 6.121 34.156 -0.543 1 85.62 235 THR B N 1
ATOM 4134 C CA . THR B 1 235 ? 5.547 33.531 -1.724 1 85.62 235 THR B CA 1
ATOM 4135 C C . THR B 1 235 ? 4.035 33.375 -1.577 1 85.62 235 THR B C 1
ATOM 4137 O O . THR B 1 235 ? 3.281 33.719 -2.488 1 85.62 235 THR B O 1
ATOM 4140 N N . HIS B 1 236 ? 3.578 32.938 -0.501 1 83.12 236 HIS B N 1
ATOM 4141 C CA . HIS B 1 236 ? 2.176 32.562 -0.314 1 83.12 236 HIS B CA 1
ATOM 4142 C C . HIS B 1 236 ? 1.313 33.812 -0.128 1 83.12 236 HIS B C 1
ATOM 4144 O O . HIS B 1 236 ? 0.129 33.812 -0.473 1 83.12 236 HIS B O 1
ATOM 4150 N N . LEU B 1 237 ? 1.919 34.875 0.379 1 88.88 237 LEU B N 1
ATOM 4151 C CA . LEU B 1 237 ? 1.123 36.062 0.725 1 88.88 237 LEU B CA 1
ATOM 4152 C C . LEU B 1 237 ? 1.448 37.219 -0.198 1 88.88 237 LEU B C 1
ATOM 4154 O O . LEU B 1 237 ? 0.845 38.281 -0.088 1 88.88 237 LEU B O 1
ATOM 4158 N N . GLY B 1 238 ? 2.406 36.969 -1.083 1 88.81 238 GLY B N 1
ATOM 4159 C CA . GLY B 1 238 ? 2.785 38.031 -1.998 1 88.81 238 GLY B CA 1
ATOM 4160 C C . GLY B 1 238 ? 3.432 39.219 -1.302 1 88.81 238 GLY B C 1
ATOM 4161 O O . GLY B 1 238 ? 3.139 40.375 -1.625 1 88.81 238 GLY B O 1
ATOM 4162 N N . LEU B 1 239 ? 4.184 39 -0.325 1 92.5 239 LEU B N 1
ATOM 4163 C CA . LEU B 1 239 ? 4.848 40.062 0.444 1 92.5 239 LEU B CA 1
ATOM 4164 C C . LEU B 1 239 ? 6.25 40.312 -0.098 1 92.5 239 LEU B C 1
ATOM 4166 O O . LEU B 1 239 ? 6.828 39.469 -0.782 1 92.5 239 LEU B O 1
ATOM 4170 N N . THR B 1 240 ? 6.758 41.562 0.142 1 90.94 240 THR B N 1
ATOM 4171 C CA . THR B 1 240 ? 8.164 41.844 -0.147 1 90.94 240 THR B CA 1
ATOM 4172 C C . THR B 1 240 ? 9.078 41.094 0.818 1 90.94 240 THR B C 1
ATOM 4174 O O . THR B 1 240 ? 8.609 40.531 1.821 1 90.94 240 THR B O 1
ATOM 4177 N N . ARG B 1 241 ? 10.328 41.094 0.504 1 92.69 241 ARG B N 1
ATOM 4178 C CA . ARG B 1 241 ? 11.297 40.406 1.34 1 92.69 241 ARG B CA 1
ATOM 4179 C C . ARG B 1 241 ? 11.266 40.938 2.773 1 92.69 241 ARG B C 1
ATOM 4181 O O . ARG B 1 241 ? 11.188 40.156 3.721 1 92.69 241 ARG B O 1
ATOM 4188 N N . ARG B 1 242 ? 11.25 42.25 2.877 1 92.88 242 ARG B N 1
ATOM 4189 C CA . ARG B 1 242 ? 11.305 42.844 4.207 1 92.88 242 ARG B CA 1
ATOM 4190 C C . ARG B 1 242 ? 9.992 42.625 4.957 1 92.88 242 ARG B C 1
ATOM 4192 O O . ARG B 1 242 ? 10 42.375 6.16 1 92.88 242 ARG B O 1
ATOM 4199 N N . GLU B 1 243 ? 8.93 42.719 4.246 1 94.75 243 GLU B N 1
ATOM 4200 C CA . GLU B 1 243 ? 7.621 42.5 4.852 1 94.75 243 GLU B CA 1
ATOM 4201 C C . GLU B 1 243 ? 7.504 41.062 5.391 1 94.75 243 GLU B C 1
ATOM 4203 O O . GLU B 1 243 ? 6.992 40.875 6.492 1 94.75 243 GLU B O 1
ATOM 4208 N N . SER B 1 244 ? 7.961 40.156 4.629 1 94.69 244 SER B N 1
ATOM 4209 C CA . SER B 1 244 ? 7.879 38.75 5.039 1 94.69 244 SER B CA 1
ATOM 4210 C C . SER B 1 244 ? 8.75 38.5 6.262 1 94.69 244 SER B C 1
ATOM 4212 O O . SER B 1 244 ? 8.383 37.688 7.125 1 94.69 244 SER B O 1
ATOM 4214 N N . GLN B 1 245 ? 9.906 39.125 6.293 1 93.62 245 GLN B N 1
ATOM 4215 C CA . GLN B 1 245 ? 10.781 39 7.449 1 93.62 245 GLN B CA 1
ATOM 4216 C C . GLN B 1 245 ? 10.117 39.5 8.719 1 93.62 245 GLN B C 1
ATOM 4218 O O . GLN B 1 245 ? 10.156 38.844 9.758 1 93.62 245 GLN B O 1
ATOM 4223 N N . VAL B 1 246 ? 9.484 40.625 8.562 1 95 246 VAL B N 1
ATOM 4224 C CA . VAL B 1 246 ? 8.812 41.25 9.703 1 95 246 VAL B CA 1
ATOM 4225 C C . VAL B 1 246 ? 7.676 40.344 10.18 1 95 246 VAL B C 1
ATOM 4227 O O . VAL B 1 246 ? 7.551 40.062 11.375 1 95 246 VAL B O 1
ATOM 4230 N N . LEU B 1 247 ? 6.938 39.875 9.258 1 93 247 LEU B N 1
ATOM 4231 C CA . LEU B 1 247 ? 5.797 39 9.578 1 93 247 LEU B CA 1
ATOM 4232 C C . LEU B 1 247 ? 6.254 37.719 10.219 1 93 247 LEU B C 1
ATOM 4234 O O . LEU B 1 247 ? 5.59 37.188 11.117 1 93 247 LEU B O 1
ATOM 4238 N N . TYR B 1 248 ? 7.34 37.188 9.734 1 91 248 TYR B N 1
ATOM 4239 C CA . TYR B 1 248 ? 7.906 35.938 10.266 1 91 248 TYR B CA 1
ATOM 4240 C C . TYR B 1 248 ? 8.188 36.062 11.758 1 91 248 TYR B C 1
ATOM 4242 O O . TYR B 1 248 ? 7.785 35.219 12.547 1 91 248 TYR B O 1
ATOM 4250 N N . TRP B 1 249 ? 8.844 37.062 12.117 1 88.56 249 TRP B N 1
ATOM 4251 C CA . TRP B 1 249 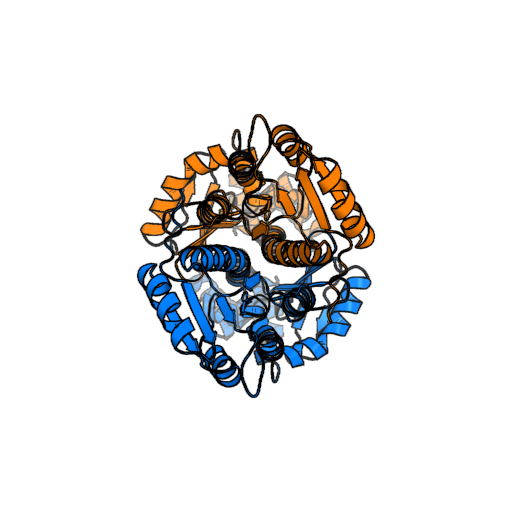? 9.188 37.25 13.523 1 88.56 249 TRP B CA 1
ATOM 4252 C C . TRP B 1 249 ? 7.953 37.625 14.344 1 88.56 249 TRP B C 1
ATOM 4254 O O . TRP B 1 249 ? 7.855 37.25 15.516 1 88.56 249 TRP B O 1
ATOM 4264 N N . LEU B 1 250 ? 6.98 38.312 13.656 1 90.5 250 LEU B N 1
ATOM 4265 C CA . LEU B 1 250 ? 5.707 38.594 14.312 1 90.5 250 LEU B CA 1
ATOM 4266 C C . LEU B 1 250 ? 5.016 37.312 14.727 1 90.5 250 LEU B C 1
ATOM 4268 O O . LEU B 1 250 ? 4.41 37.25 15.797 1 90.5 250 LEU B O 1
ATOM 4272 N N . SER B 1 251 ? 5.133 36.344 13.93 1 86.88 251 SER B N 1
ATOM 4273 C CA . SER B 1 251 ? 4.477 35.062 14.148 1 86.88 251 SER B CA 1
ATOM 4274 C C . SER B 1 251 ? 5.027 34.344 15.383 1 86.88 251 SER B C 1
ATOM 4276 O O . SER B 1 251 ? 4.387 33.469 15.938 1 86.88 251 SER B O 1
ATOM 4278 N N . PHE B 1 252 ? 6.148 34.781 15.742 1 81.81 252 PHE B N 1
ATOM 4279 C CA . PHE B 1 252 ? 6.77 34.188 16.922 1 81.81 252 PHE B CA 1
ATOM 4280 C C . PHE B 1 252 ? 6.539 35.094 18.141 1 81.81 252 PHE B C 1
ATOM 4282 O O . PHE B 1 252 ? 7.195 34.906 19.172 1 81.81 252 PHE B O 1
ATOM 4289 N N . GLY B 1 253 ? 5.641 36.031 18.016 1 82.56 253 GLY B N 1
ATOM 4290 C CA . GLY B 1 253 ? 5.23 36.844 19.125 1 82.56 253 GLY B CA 1
ATOM 4291 C C . GLY B 1 253 ? 6.203 38 19.422 1 82.56 253 GLY B C 1
ATOM 4292 O O . GLY B 1 253 ? 6.113 38.625 20.469 1 82.56 253 GLY B O 1
ATOM 4293 N N . LYS B 1 254 ? 7.129 38.281 18.547 1 87 254 LYS B N 1
ATOM 4294 C CA . LYS B 1 254 ? 8.117 39.312 18.797 1 87 254 LYS B CA 1
ATOM 4295 C C . LYS B 1 254 ? 7.477 40.688 18.688 1 87 254 LYS B C 1
ATOM 4297 O O . LYS B 1 254 ? 6.633 40.938 17.828 1 87 254 LYS B O 1
ATOM 4302 N N . THR B 1 255 ? 7.949 41.594 19.578 1 89.12 255 THR B N 1
ATOM 4303 C CA . THR B 1 255 ? 7.477 43 19.547 1 89.12 255 THR B CA 1
ATOM 4304 C C . THR B 1 255 ? 8.133 43.75 18.406 1 89.12 255 THR B C 1
ATOM 4306 O O . THR B 1 255 ? 9.117 43.281 17.828 1 89.12 255 THR B O 1
ATOM 4309 N N . ASN B 1 256 ? 7.512 44.969 18.156 1 91.62 256 ASN B N 1
ATOM 4310 C CA . ASN B 1 256 ? 8.094 45.812 17.109 1 91.62 256 ASN B CA 1
ATOM 4311 C C . ASN B 1 256 ? 9.539 46.156 17.438 1 91.62 256 ASN B C 1
ATOM 4313 O O . ASN B 1 256 ? 10.383 46.219 16.531 1 91.62 256 ASN B O 1
ATOM 4317 N N . TRP B 1 257 ? 9.797 46.406 18.672 1 93.12 257 TRP B N 1
ATOM 4318 C CA . TRP B 1 257 ? 11.141 46.75 19.109 1 93.12 257 TRP B CA 1
ATOM 4319 C C . TRP B 1 257 ? 12.109 45.594 18.875 1 93.12 257 TRP B C 1
ATOM 4321 O O . TRP B 1 257 ? 13.203 45.812 18.344 1 93.12 257 TRP B O 1
ATOM 4331 N N . GLU B 1 258 ? 11.734 44.438 19.25 1 92.81 258 GLU B N 1
ATOM 4332 C CA . GLU B 1 258 ? 12.562 43.281 19.078 1 92.81 258 GLU B CA 1
ATOM 4333 C C . GLU B 1 258 ? 12.828 42.969 17.609 1 92.81 258 GLU B C 1
ATOM 4335 O O . GLU B 1 258 ? 13.953 42.656 17.219 1 92.81 258 GLU B O 1
ATOM 4340 N N . ILE B 1 259 ? 11.789 43.062 16.859 1 94.62 259 ILE B N 1
ATOM 4341 C CA . ILE B 1 259 ? 11.906 42.812 15.43 1 94.62 259 ILE B CA 1
ATOM 4342 C C . ILE B 1 259 ? 12.891 43.812 14.812 1 94.62 259 ILE B C 1
ATOM 4344 O O . ILE B 1 259 ? 13.703 43.438 13.969 1 94.62 259 ILE B O 1
ATOM 4348 N N . ALA B 1 260 ? 12.812 45.062 15.219 1 95.19 260 ALA B N 1
ATOM 4349 C CA . ALA B 1 260 ? 13.727 46.094 14.75 1 95.19 260 ALA B CA 1
ATOM 4350 C C . ALA B 1 260 ? 15.18 45.719 15.039 1 95.19 260 ALA B C 1
ATOM 4352 O O . ALA B 1 260 ? 16.047 45.875 14.188 1 95.19 260 ALA B O 1
ATOM 4353 N N . GLN B 1 261 ? 15.43 45.219 16.188 1 93.12 261 GLN B N 1
ATOM 4354 C CA . GLN B 1 261 ? 16.766 44.812 16.594 1 93.12 261 GLN B CA 1
ATOM 4355 C C . GLN B 1 261 ? 17.25 43.625 15.773 1 93.12 261 GLN B C 1
ATOM 4357 O O . GLN B 1 261 ? 18.406 43.594 15.312 1 93.12 261 GLN B O 1
ATOM 4362 N N . ILE B 1 262 ? 16.375 42.719 15.602 1 92.06 262 ILE B N 1
ATOM 4363 C CA . ILE B 1 262 ? 16.719 41.469 14.914 1 92.06 262 ILE B CA 1
ATOM 4364 C C . ILE B 1 262 ? 17.062 41.781 13.453 1 92.06 262 ILE B C 1
ATOM 4366 O O . ILE B 1 262 ? 18.031 41.219 12.914 1 92.06 262 ILE B O 1
ATOM 4370 N N . LEU B 1 263 ? 16.281 42.594 12.898 1 93.44 263 LEU B N 1
ATOM 4371 C CA . LEU B 1 263 ? 16.406 42.812 11.469 1 93.44 263 LEU B CA 1
ATOM 4372 C C . LEU B 1 263 ? 17.25 44.062 11.195 1 93.44 263 LEU B C 1
ATOM 4374 O O . LEU B 1 263 ? 17.375 44.5 10.055 1 93.44 263 LEU B O 1
ATOM 4378 N N . GLU B 1 264 ? 17.766 44.656 12.25 1 93.56 264 GLU B N 1
ATOM 4379 C CA . GLU B 1 264 ? 18.656 45.781 12.164 1 93.56 264 GLU B CA 1
ATOM 4380 C C . GLU B 1 264 ? 18 46.938 11.414 1 93.56 264 GLU B C 1
ATOM 4382 O O . GLU B 1 264 ? 18.578 47.5 10.469 1 93.56 264 GLU B O 1
ATOM 4387 N N . MET B 1 265 ? 16.812 47.25 11.812 1 93.31 265 MET B N 1
ATOM 4388 C CA . MET B 1 265 ? 16.062 48.406 11.305 1 93.31 265 MET B CA 1
ATOM 4389 C C . MET B 1 265 ? 15.438 49.188 12.445 1 93.31 265 MET B C 1
ATOM 4391 O O . MET B 1 265 ? 15.562 48.812 13.609 1 93.31 265 MET B O 1
ATOM 4395 N N . SER B 1 266 ? 14.898 50.344 12.109 1 93.62 266 SER B N 1
ATOM 4396 C CA . SER B 1 266 ? 14.25 51.156 13.133 1 93.62 266 SER B CA 1
ATOM 4397 C C . SER B 1 266 ? 12.844 50.656 13.438 1 93.62 266 SER B C 1
ATOM 4399 O O . SER B 1 266 ? 12.18 50.094 12.562 1 93.62 266 SER B O 1
ATOM 4401 N N . PRO B 1 267 ? 12.469 50.875 14.68 1 94.12 267 PRO B N 1
ATOM 4402 C CA . PRO B 1 267 ? 11.094 50.5 15.016 1 94.12 267 PRO B CA 1
ATOM 4403 C C . PRO B 1 267 ? 10.062 51.156 14.117 1 94.12 267 PRO B C 1
ATOM 4405 O O . PRO B 1 267 ? 9.016 50.594 13.836 1 94.12 267 PRO B O 1
ATOM 4408 N N . ARG B 1 268 ? 10.375 52.375 13.711 1 95.19 268 ARG B N 1
ATOM 4409 C CA . ARG B 1 268 ? 9.477 53.094 12.82 1 95.19 268 ARG B CA 1
ATOM 4410 C C . ARG B 1 268 ? 9.352 52.375 11.477 1 95.19 268 ARG B C 1
ATOM 4412 O O . ARG B 1 268 ? 8.258 52.312 10.906 1 95.19 268 ARG B O 1
ATOM 4419 N N . THR B 1 269 ? 10.406 51.938 11 1 95.06 269 THR B N 1
ATOM 4420 C CA . THR B 1 269 ? 10.43 51.219 9.734 1 95.06 269 THR B CA 1
ATOM 4421 C C . THR B 1 269 ? 9.664 49.906 9.852 1 95.06 269 THR B C 1
ATOM 4423 O O . THR B 1 269 ? 8.953 49.5 8.922 1 95.06 269 THR B O 1
ATOM 4426 N N . VAL B 1 270 ? 9.781 49.219 10.945 1 95.94 270 VAL B N 1
ATOM 4427 C CA . VAL B 1 270 ? 9.039 47.969 11.188 1 95.94 270 VAL B CA 1
ATOM 4428 C C . VAL B 1 270 ? 7.535 48.25 11.133 1 95.94 270 VAL B C 1
ATOM 4430 O O . VAL B 1 270 ? 6.781 47.5 10.516 1 95.94 270 VAL B O 1
ATOM 4433 N N . ASN B 1 271 ? 7.141 49.344 11.805 1 94.75 271 ASN B N 1
ATOM 4434 C CA . ASN B 1 271 ? 5.734 49.719 11.82 1 94.75 271 ASN B CA 1
ATOM 4435 C C . ASN B 1 271 ? 5.207 49.969 10.406 1 94.75 271 ASN B C 1
ATOM 4437 O O . ASN B 1 271 ? 4.07 49.625 10.094 1 94.75 271 ASN B O 1
ATOM 4441 N N . LYS B 1 272 ? 6 50.594 9.68 1 95 272 LYS B N 1
ATOM 4442 C CA . LYS B 1 272 ? 5.609 50.875 8.305 1 95 272 LYS B CA 1
ATOM 4443 C C . LYS B 1 272 ? 5.395 49.562 7.52 1 95 272 LYS B C 1
ATOM 4445 O O . LYS B 1 272 ? 4.406 49.438 6.793 1 95 272 LYS B O 1
ATOM 4450 N N . HIS B 1 273 ? 6.297 48.656 7.66 1 95.38 273 HIS B N 1
ATOM 4451 C CA . HIS B 1 273 ? 6.168 47.375 6.992 1 95.38 273 HIS B CA 1
ATOM 4452 C C . HIS B 1 273 ? 4.926 46.625 7.473 1 95.38 273 HIS B C 1
ATOM 4454 O O . HIS B 1 273 ? 4.234 46 6.676 1 95.38 273 HIS B O 1
ATOM 4460 N N . LEU B 1 274 ? 4.711 46.719 8.766 1 94.31 274 LEU B N 1
ATOM 4461 C CA . LEU B 1 274 ? 3.564 46 9.344 1 94.31 274 LEU B CA 1
ATOM 4462 C C . LEU B 1 274 ? 2.256 46.562 8.797 1 94.31 274 LEU B C 1
ATOM 4464 O O . LEU B 1 274 ? 1.314 45.812 8.531 1 94.31 274 LEU B O 1
ATOM 4468 N N . GLU B 1 275 ? 2.217 47.812 8.711 1 93.94 275 GLU B N 1
ATOM 4469 C CA . GLU B 1 275 ? 1.03 48.469 8.141 1 93.94 275 GLU B CA 1
ATOM 4470 C C . GLU B 1 275 ? 0.763 47.969 6.727 1 93.94 275 GLU B C 1
ATOM 4472 O O . GLU B 1 275 ? -0.388 47.719 6.355 1 93.94 275 GLU B O 1
ATOM 4477 N N . GLN B 1 276 ? 1.79 47.875 6.016 1 94 276 GLN B N 1
ATOM 4478 C CA . GLN B 1 276 ? 1.663 47.344 4.66 1 94 276 GLN B CA 1
ATOM 4479 C C . GLN B 1 276 ? 1.214 45.906 4.676 1 94 276 GLN B C 1
ATOM 4481 O O . GLN B 1 276 ? 0.399 45.5 3.846 1 94 276 GLN B O 1
ATOM 4486 N N . VAL B 1 277 ? 1.775 45.156 5.574 1 94.94 277 VAL B N 1
ATOM 4487 C CA . VAL B 1 277 ? 1.421 43.75 5.723 1 94.94 277 VAL B CA 1
ATOM 4488 C C . VAL B 1 277 ? -0.065 43.625 6.051 1 94.94 277 VAL B C 1
ATOM 4490 O O . VAL B 1 277 ? -0.765 42.781 5.473 1 94.94 277 VAL B O 1
ATOM 4493 N N . TYR B 1 278 ? -0.535 44.5 6.98 1 92.38 278 TYR B N 1
ATOM 4494 C CA . TYR B 1 278 ? -1.94 44.469 7.371 1 92.38 278 TYR B CA 1
ATOM 4495 C C . TYR B 1 278 ? -2.842 44.75 6.168 1 92.38 278 TYR B C 1
ATOM 4497 O O . TYR B 1 278 ? -3.855 44.062 5.988 1 92.38 278 TYR B O 1
ATOM 4505 N N . LYS B 1 279 ? -2.492 45.625 5.457 1 92 279 LYS B N 1
ATOM 4506 C CA . LYS B 1 279 ? -3.264 46 4.273 1 92 279 LYS B CA 1
ATOM 4507 C C . LYS B 1 279 ? -3.303 44.844 3.264 1 92 279 LYS B C 1
ATOM 4509 O O . LYS B 1 279 ? -4.367 44.5 2.744 1 92 279 LYS B O 1
ATOM 4514 N N . LYS B 1 280 ? -2.186 44.25 3.049 1 92.56 280 LYS B N 1
ATOM 4515 C CA . LYS B 1 280 ? -2.086 43.188 2.045 1 92.56 280 LYS B CA 1
ATOM 4516 C C . LYS B 1 280 ? -2.828 41.938 2.494 1 92.56 280 LYS B C 1
ATOM 4518 O O . LYS B 1 280 ? -3.389 41.219 1.67 1 92.56 280 LYS B O 1
ATOM 4523 N N . LEU B 1 281 ? -2.777 41.75 3.789 1 91.25 281 LEU B N 1
ATOM 4524 C CA . LEU B 1 281 ? -3.432 40.562 4.332 1 91.25 281 LEU B CA 1
ATOM 4525 C C . LEU B 1 281 ? -4.898 40.844 4.633 1 91.25 281 LEU B C 1
ATOM 4527 O O . LEU B 1 281 ? -5.664 39.906 4.926 1 91.25 281 LEU B O 1
ATOM 4531 N N . ASP B 1 282 ? -5.297 42.062 4.566 1 88.44 282 ASP B N 1
ATOM 4532 C CA . ASP B 1 282 ? -6.648 42.5 4.883 1 88.44 282 ASP B CA 1
ATOM 4533 C C . ASP B 1 282 ? -7.031 42.156 6.312 1 88.44 282 ASP B C 1
ATOM 4535 O O . ASP B 1 282 ? -8.062 41.5 6.539 1 88.44 282 ASP B O 1
ATOM 4539 N N . VAL B 1 283 ? -6.098 42.406 7.102 1 89.56 283 VAL B N 1
ATOM 4540 C CA . VAL B 1 283 ? -6.328 42.219 8.531 1 89.56 283 VAL B CA 1
ATOM 4541 C C . VAL B 1 283 ? -6.164 43.531 9.273 1 89.56 283 VAL B C 1
ATOM 4543 O O . VAL B 1 283 ? -5.527 44.469 8.766 1 89.56 283 VAL B O 1
ATOM 4546 N N . ASP B 1 284 ? -6.789 43.531 10.492 1 82.56 284 ASP B N 1
ATOM 4547 C CA . ASP B 1 284 ? -6.883 44.812 11.148 1 82.56 284 ASP B CA 1
ATOM 4548 C C . ASP B 1 284 ? -5.859 44.938 12.281 1 82.56 284 ASP B C 1
ATOM 4550 O O . ASP B 1 284 ? -5.668 46.031 12.836 1 82.56 284 ASP B O 1
ATOM 4554 N N . ASN B 1 285 ? -5.359 43.812 12.68 1 86.44 285 ASN B N 1
ATOM 4555 C CA . ASN B 1 285 ? -4.496 43.906 13.844 1 86.44 285 ASN B CA 1
ATOM 4556 C C . ASN B 1 285 ? -3.381 42.875 13.812 1 86.44 285 ASN B C 1
ATOM 4558 O O . ASN B 1 285 ? -3.391 41.969 12.969 1 86.44 285 ASN B O 1
ATOM 4562 N N . ARG B 1 286 ? -2.488 43.156 14.727 1 87.69 286 ARG B N 1
ATOM 4563 C CA . ARG B 1 286 ? -1.264 42.344 14.852 1 87.69 286 ARG B CA 1
ATOM 4564 C C . ARG B 1 286 ? -1.577 40.875 15.055 1 87.69 286 ARG B C 1
ATOM 4566 O O . ARG B 1 286 ? -0.945 40.031 14.445 1 87.69 286 ARG B O 1
ATOM 4573 N N . THR B 1 287 ? -2.518 40.562 15.844 1 84.81 287 THR B N 1
ATOM 4574 C CA . THR B 1 287 ? -2.848 39.188 16.172 1 84.81 287 THR B CA 1
ATOM 4575 C C . THR B 1 287 ? -3.4 38.469 14.961 1 84.81 287 THR B C 1
ATOM 4577 O O . THR B 1 287 ? -3.059 37.312 14.727 1 84.81 287 THR B O 1
ATOM 4580 N N . SER B 1 288 ? -4.207 39.125 14.234 1 85.56 288 SER B N 1
ATOM 4581 C CA . SER B 1 288 ? -4.766 38.531 13.023 1 85.56 288 SER B CA 1
ATOM 4582 C C . SER B 1 288 ? -3.674 38.25 12 1 85.56 288 SER B C 1
ATOM 4584 O O . SER B 1 288 ? -3.695 37.188 11.344 1 85.56 288 SER B O 1
ATOM 4586 N N . ALA B 1 289 ? -2.801 39.188 11.867 1 89 289 ALA B N 1
ATOM 4587 C CA . ALA B 1 289 ? -1.689 38.969 10.938 1 89 289 ALA B CA 1
ATOM 4588 C C . ALA B 1 289 ? -0.847 37.781 11.352 1 89 289 ALA B C 1
ATOM 4590 O O . ALA B 1 289 ? -0.473 36.938 10.508 1 89 289 ALA B O 1
ATOM 4591 N N . ALA B 1 290 ? -0.562 37.688 12.617 1 87.38 290 ALA B N 1
ATOM 4592 C CA . ALA B 1 290 ? 0.199 36.562 13.141 1 87.38 290 ALA B CA 1
ATOM 4593 C C . ALA B 1 290 ? -0.525 35.25 12.883 1 87.38 290 ALA B C 1
ATOM 4595 O O . ALA B 1 290 ? 0.104 34.219 12.547 1 87.38 290 ALA B O 1
ATOM 4596 N N . SER B 1 291 ? -1.791 35.25 13.039 1 81.69 291 SER B N 1
ATOM 4597 C CA . SER B 1 291 ? -2.598 34.062 12.82 1 81.69 291 SER B CA 1
ATOM 4598 C C . SER B 1 291 ? -2.461 33.531 11.391 1 81.69 291 SER B C 1
ATOM 4600 O O . SER B 1 291 ? -2.279 32.344 11.172 1 81.69 291 SER B O 1
ATOM 4602 N N . VAL B 1 292 ? -2.574 34.406 10.484 1 83.44 292 VAL B N 1
ATOM 4603 C CA . VAL B 1 292 ? -2.447 34.062 9.07 1 83.44 292 VAL B CA 1
ATOM 4604 C C . VAL B 1 292 ? -1.061 33.5 8.805 1 83.44 292 VAL B C 1
ATOM 4606 O O . VAL B 1 292 ? -0.929 32.469 8.141 1 83.44 292 VAL B O 1
ATOM 4609 N N . SER B 1 293 ? -0.09 34.156 9.312 1 85.56 293 SER B N 1
ATOM 4610 C CA . SER B 1 293 ? 1.302 33.75 9.148 1 85.56 293 SER B CA 1
ATOM 4611 C C . SER B 1 293 ? 1.539 32.344 9.703 1 85.56 293 SER B C 1
ATOM 4613 O O . SER B 1 293 ? 2.133 31.5 9.031 1 85.56 293 SER B O 1
ATOM 4615 N N . ILE B 1 294 ? 1.104 32.094 10.883 1 79.44 294 ILE B N 1
ATOM 4616 C CA . ILE B 1 294 ? 1.352 30.812 11.57 1 79.44 294 ILE B CA 1
ATOM 4617 C C . ILE B 1 294 ? 0.698 29.672 10.797 1 79.44 294 ILE B C 1
ATOM 4619 O O . ILE B 1 294 ? 1.288 28.594 10.648 1 79.44 294 ILE B O 1
ATOM 4623 N N . ARG B 1 295 ? -0.408 29.953 10.359 1 75.38 295 ARG B N 1
ATOM 4624 C CA . ARG B 1 295 ? -1.11 28.922 9.586 1 75.38 295 ARG B CA 1
ATOM 4625 C C . ARG B 1 295 ? -0.316 28.547 8.344 1 75.38 295 ARG B C 1
ATOM 4627 O O . ARG B 1 295 ? -0.253 27.359 7.98 1 75.38 295 ARG B O 1
ATOM 4634 N N . ILE B 1 296 ? 0.279 29.484 7.746 1 75.06 296 ILE B N 1
ATOM 4635 C CA . ILE B 1 296 ? 1.089 29.234 6.555 1 75.06 296 ILE B CA 1
ATOM 4636 C C . ILE B 1 296 ? 2.387 28.531 6.949 1 75.06 296 ILE B C 1
ATOM 4638 O O . ILE B 1 296 ? 2.807 27.578 6.297 1 75.06 296 ILE B O 1
ATOM 4642 N N . LEU B 1 297 ? 2.959 28.984 8.078 1 75.06 297 LEU B N 1
ATOM 4643 C CA . LEU B 1 297 ? 4.242 28.453 8.516 1 75.06 297 LEU B CA 1
ATOM 4644 C C . LEU B 1 297 ? 4.102 27.016 8.992 1 75.06 297 LEU B C 1
ATOM 4646 O O . LEU B 1 297 ? 5.031 26.219 8.852 1 75.06 297 LEU B O 1
ATOM 4650 N N . GLU B 1 298 ? 2.924 26.734 9.477 1 66.19 298 GLU B N 1
ATOM 4651 C CA . GLU B 1 298 ? 2.709 25.391 9.992 1 66.19 298 GLU B CA 1
ATOM 4652 C C . GLU B 1 298 ? 2.344 24.422 8.875 1 66.19 298 GLU B C 1
ATOM 4654 O O . GLU B 1 298 ? 2.498 23.203 9.023 1 66.19 298 GLU B O 1
ATOM 4659 N N . ARG B 1 299 ? 1.827 25.016 7.891 1 61.69 299 ARG B N 1
ATOM 4660 C CA . ARG B 1 299 ? 1.435 24.203 6.746 1 61.69 299 ARG B CA 1
ATOM 4661 C C . ARG B 1 299 ? 2.594 24.047 5.77 1 61.69 299 ARG B C 1
ATOM 4663 O O . ARG B 1 299 ? 2.559 23.172 4.898 1 61.69 299 ARG B O 1
ATOM 4670 N N . ALA B 1 300 ? 3.498 25.016 6.012 1 55.88 300 ALA B N 1
ATOM 4671 C CA . ALA B 1 300 ? 4.645 24.953 5.109 1 55.88 300 ALA B CA 1
ATOM 4672 C C . ALA B 1 300 ? 5.586 23.812 5.484 1 55.88 300 ALA B C 1
ATOM 4674 O O . ALA B 1 300 ? 5.727 23.484 6.664 1 55.88 300 ALA B O 1
#

Radius of gyration: 29.01 Å; Cα contacts (8 Å, |Δi|>4): 1065; chains: 2; bounding box: 51×90×65 Å

Solvent-accessible surface area (backbone atoms only — not comparable to full-atom values): 31441 Å² total; per-residue (Å²): 129,86,70,67,78,50,64,76,45,33,35,34,39,33,43,62,50,68,69,66,47,52,63,44,47,52,54,41,46,72,60,40,34,46,80,42,82,21,60,34,39,68,51,42,58,56,48,52,74,77,42,84,56,46,29,33,40,32,25,47,81,38,75,101,41,30,26,52,62,35,37,40,54,47,40,72,77,38,71,71,47,41,30,30,35,46,25,72,70,73,52,66,71,54,51,50,47,41,45,74,32,60,31,66,43,79,43,52,53,84,71,57,58,69,56,52,51,52,50,51,52,47,49,34,50,55,41,44,52,26,50,40,34,26,45,37,29,42,64,69,68,42,26,34,35,34,23,37,79,84,30,47,80,72,49,58,17,67,61,35,46,50,56,44,25,71,74,39,91,36,49,70,62,40,45,62,74,43,31,62,60,51,30,55,50,54,70,79,59,36,84,77,60,68,45,75,40,73,93,39,92,74,47,34,28,39,32,62,38,54,59,40,92,85,46,34,37,27,35,30,52,39,64,58,76,61,64,38,48,42,63,52,46,17,65,77,63,70,42,52,73,67,38,14,47,52,45,47,46,36,36,70,40,48,49,60,64,53,46,11,62,74,68,70,49,50,47,69,55,44,51,52,38,48,52,52,46,27,61,73,66,71,38,92,44,72,43,34,48,24,37,57,44,41,55,49,30,69,72,79,130,86,71,69,78,51,65,78,42,35,36,34,38,31,42,62,49,68,69,67,47,53,63,42,46,54,55,42,46,72,60,40,33,45,80,42,81,20,60,37,39,67,51,41,57,57,48,53,74,78,42,84,54,45,30,33,41,34,25,46,81,38,75,100,43,30,27,50,62,36,38,41,55,46,38,73,76,38,72,72,46,42,28,32,36,46,24,73,68,73,51,65,70,53,52,49,47,41,45,75,32,61,31,66,43,79,43,51,52,83,73,57,58,69,56,53,50,52,50,50,51,45,49,32,50,53,40,45,52,25,50,40,33,27,46,38,28,41,64,70,68,41,26,33,34,34,24,36,78,84,30,46,80,72,49,59,17,69,60,34,46,50,54,43,25,70,75,38,91,36,48,68,62,41,45,61,72,45,32,64,61,52,31,55,48,54,69,77,58,37,86,77,61,67,44,74,40,73,92,40,91,74,48,34,28,38,33,60,38,53,60,39,93,86,44,34,37,26,35,31,53,39,64,57,75,59,65,38,46,43,62,52,46,17,65,77,64,70,41,52,74,67,38,15,46,53,47,47,46,37,35,69,40,47,49,60,62,54,46,11,63,74,69,70,48,50,48,67,56,44,51,52,38,46,52,52,46,27,62,73,66,70,37,92,45,72,42,35,48,23,38,57,45,43,55,49,31,69,70,78

Foldseek 3Di:
DPCPLQQEAEEEEEAQDVVLVPVLVVLCVVSNYHYHYHNHLVRVLVVCVPDPGLEYEFEQDDPPAGRLNSLLSVCVVVVLRAYEYEYQDDDPVVVVSCVVSPHPYYHHPPDDSVVVVVVSVVSSVVSVVVLVVLVVCVVVVWWKFKAFLQQHTDDTRPVNQVVQCVQDVHSVVSSVVCSVVVNVCVVVPQAPDWDWAVVGVVIKIWHWDDADPVGITMITIDDPLPQQDLVLCCVVLVADSVLSQLLVVLLVVDDLCRSCVVVVHDSVVSVVSVVVLCVSVVHDDSVVSSVVSNVSRVVD/DPCPLQQEAEEEEEAQDVVLVPVLVVLCVVSNYHYHYHNHLVRVLVVCVPDPGLEYEFEQDDPPAGRLNSLLSVCVVVVLRAYEYEYQDDDPVVVVSCVVSPHPYYHHPPDDSVVVVVVSVVSSVVSVVVLVVLVVCVVVVWWKFKAFLQQHTRDTRPVVLVVQCVQDVHSVVSSVVCSVVVNVCVVVPQAPDWDWAVVGVVIKIWHWDDADPVGITMITIDDPLPQQDLVLCCVVLVADSVLSQLLVVLLVVDDLCRSCVVVVHDSVVSVVSVVVLCVSVVHDDSVVSSVVSNVSRVVD

InterPro domains:
  IPR000792 Transcription regulator LuxR, C-terminal [PF00196] (239-291)
  IPR000792 Transcription regulator LuxR, C-terminal [PR00038] (239-253)
  IPR000792 Transcription regulator LuxR, C-terminal [PR00038] (253-269)
  IPR000792 Transcription regulator LuxR, C-terminal [PR00038] (269-281)
  IPR000792 Transcription regulator LuxR, C-terminal [PS50043] (232-297)
  IPR000792 Transcription regulator LuxR, C-terminal [SM00421] (236-293)
  IPR000792 Transcription regulator LuxR, C-terminal [cd06170] (239-295)
  IPR001789 Signal transduction response regulator, receiver domain [PF00072] (11-121)
  IPR001789 Signal transduction response regulator, receiver domain [PS50110] (10-124)
  IPR001789 Signal transduction response regulator, receiver domain [SM00448] (9-120)
  IPR011006 CheY-like superfamily [SSF52172] (7-138)
  IPR016032 Signal transduction response regulator, C-terminal effector [SSF46894] (233-294)
  IPR036388 Winged helix-like DNA-binding domain superfamily [G3DSA:1.10.10.10] (238-296)
  IPR039420 Transcriptional regulatory protein WalR-like [PTHR43214] (7-292)

pLDDT: mean 86.83, std 11.5, range [22.41, 98.0]

Sequence (600 aa):
MSIITSNNITVLVVDDSPESLSMLNATLNQAGLTVLVALNGVQALTIVEKVQPDVILLDAIMPEMDGFDTCIRLKELLPSTPIIFMTGLNDSKHVMRGFESGGTDYITKPVVPDEVLARIKVHSQSARLAKSAQAALDYAGQYIFCVSSNGNLEWATPHAQELLSSLGDDFSETWQKIQQDIAIWLMQSPADTPLTLKQFSPPLEASYAGDYNRIHSLVRISTPKQNGSEKDLQTHLGLTRRESQVLYWLSFGKTNWEIAQILEMSPRTVNKHLEQVYKKLDVDNRTSAASVSIRILERAMSIITSNNITVLVVDDSPESLSMLNATLNQAGLTVLVALNGVQALTIVEKVQPDVILLDAIMPEMDGFDTCIRLKELLPSTPIIFMTGLNDSKHVMRGFESGGTDYITKPVVPDEVLARIKVHSQSARLAKSAQAALDYAGQYIFCVSSNGNLEWATPHAQELLSSLGDDFSETWQKIQQDIAIWLMQSPADTPLTLKQFSPPLEASYAGDYNRIHSLVRISTPKQNGSEKDLQTHLGLTRRESQVLYWLSFGKTNWEIAQILEMSPRTVNKHLEQVYKKLDVDNRTSAASVSIRILERA

Organism: NCBI:txid1219067

Nearest PDB structures (foldseek):
  8tef-assembly2_D  TM=8.629E-01  e=1.784E-09  Flavobacterium johnsoniae UW101
  8tff-assembly1_A  TM=7.097E-01  e=5.012E-10  Flavobacterium johnsoniae UW101
  8tef-assembly2_C  TM=7.071E-01  e=1.337E-09  Flavobacterium johnsoniae UW101
  7pvk-assembly2_D  TM=6.195E-01  e=3.159E-10  Porphyromonas gingivalis W83
  7pva-assembly1_B  TM=6.184E-01  e=3.756E-10  Porphyromonas gingivalis W83

Secondary structure (DSSP, 8-state):
------TT-EEEEE-S-HHHHHHHHHHHHHTT-EEEEESSHHHHHHHHHH---SEEEE-S--SSS-HHHHHHHHHHH-TTS-EEEEES--SHHHHHHHHHTT-SEEEESS--HHHHHHHHHHHHHHHHHHHHHHHHHHHTT--EEEEETT--EEEE-HHHHHHHHHHSS-HHHHHHHHHHHHHHHHHH-TTS-PEEETTSSS-EEEEEEEEETTTEEEEEEE-------HHHHHHHHT--HHHHHHHHHHTTT--HHHHHHHTT--HHHHHHHHHHHHHHHT-SSHHHHHHHHHHHHHH-/------TT-EEEEE-S-HHHHHHHHHHHHHTT-EEEEESSHHHHHHHHTT---SEEEE-S--SSS-HHHHHHHHHHH-TTS-EEEEES--SHHHHHHHHHTT-SEEEESS--HHHHHHHHHHHHHHHHHHHHHHHHHHHTT--EEEEETT--EEEE-HHHHHHHHHHSS-HHHHHHHHHHHHHHHHHH-TTT-PEEETTSSS-EEEEEEEEETTTEEEEEEE-----S-HHHHHHHHT--HHHHHHHHHHTTT--HHHHHHHTT--HHHHHHHHHHHHHHHT-SSHHHHHHHHHHHHHH-